Protein AF-A0AAV2RMF5-F1 (afdb_monomer_lite)

Foldseek 3Di:
DPPDFVLNLLLVLLVVLLLQQALAEEEEELLLQQLVQQVQHPVSNVVSHHPYYYYLALVDEEDAPGQEYEYEEAAACDDPNVVSLLSRLLRYQYLEYEYEYLQDLQLNCCRPPLRPDDDSVVSQVVVQVSSCVSNVDVNGYYGYHHGNSQWRCQAGVDIDGQSCLPDADDDQVCQVVQQVQLVVNCVPDPDDGRPGLVCCLVDPLSRDPCLSVLLSVVVSVVSVQVSVLEDEDEDEDGSRQSSSCVNVVVVCPVVVSNVRRPHYDYDYRYHCVVPPLQLLAPVPQFQQSLLQVQADAQPSGDRKGFFFCCLQAVDDPVCVVVDHTDILRPSNPNPLSNVLSNCRGPHGPVVSQLSLLLVLQVLLCVVCVPDDRDDSPPDRDLVSLSVSLSVNHVPPVSCVVCVNSSRNSRSSNVSVVSPVCPLVNVVSNLVSVVVVVCVVDVDDPPSVVVNVVSVVVCVVVVNDDD

Organism: Meganyctiphanes norvegica (NCBI:txid48144)

Secondary structure (DSSP, 8-state):
-----HHHHHHHHHHHHHTT-TT-EEEE-HHHHHHHHHTTHHHHHHHTT-SEEEES-TT----TT--EEEEEESS-S-THHHHHHHHHHHTS--SEEEEEE-S-HHHHHHHHHSS----HHHHHHHHHHHHHHHTT-TTSEEEEEE--TT-EEEETTEEE-GGGTT-----HHHHHHHHHHHHHHTTT--PPPP-SGGGTTTS-STT-HHHHHHHHHHHHHHHHHHTTTEEEEEEE-SHHHHHHHTHHHHGGGGTTHHHH--EEEEEEE--GGG-SHHHH-S--SSHHHHHHHHSPBPTT-SS-B-B--TTTS---GGGGGG---B----TTT-HHHHHHHHHHHHS-HHHHHHHHHHHHHHHHHHH-TTS-PPPTTS---HHHHHHHHGGGTT-HHHHHTTHHHHHHHHHHHHHHHTTTTHHHHHHHHHHHHHHHHHTT-S--HHHHHHHHHHHHHHHHTT----

Radius of gyration: 25.82 Å; chains: 1; bounding box: 62×63×67 Å

pLDDT: mean 82.01, std 14.51, range [31.61, 98.81]

Sequence (466 aa):
MQNVRIEHVSEAWWKEACKKVKNSIVFVDNSTAECIHWNGGLSRLLDAGAKNVKEFSTFESGQSGDMKAVFMLSSALRGTVQDTLQLIIQASSFQYVSVITSAHTHVHGYARFGGREVDEPQMMQALEQDILTWMGNMNYTVEVLYFPLVMVPHSEGLFLMPSFSDIYPLLDTDVSKIAKSQQALSKGERIKLVENLGRIRDANHKTHSSWAIAIEVIATAKHVFLARDAYEKLYTESDVSVVVGGPMSVLSSEARYRKTANNKISLVIVDRTLDLIQPSSQAGDTHMQRILSLLPRLPGHTIDSAVNMRPLCDVHPSCEWTLLPGSLSHMSCDKRALKVLSALTNSSKKEALALLNSYIVEAANRKNPDERKIDEDSAVSYKTILDTIKQFGTDQEAFLDNAALLQQGETNIDGKLYLPLSVLHCLIEIISLGMLMSLGFASDTNFTLGIISLLDHRHNKGLVIE

Structure (mmCIF, N/CA/C/O backbone):
data_AF-A0AAV2RMF5-F1
#
_entry.id   AF-A0AAV2RMF5-F1
#
loop_
_atom_site.group_PDB
_atom_site.id
_atom_site.type_symbol
_atom_site.label_atom_id
_atom_site.label_alt_id
_atom_site.label_comp_id
_atom_site.label_asym_id
_atom_site.label_entity_id
_atom_site.label_seq_id
_atom_site.pdbx_PDB_ins_code
_atom_site.Cartn_x
_atom_site.Cartn_y
_atom_site.Cartn_z
_atom_site.occupancy
_atom_site.B_iso_or_equiv
_atom_site.auth_seq_id
_atom_site.auth_comp_id
_atom_site.auth_asym_id
_atom_site.auth_atom_id
_atom_site.pdbx_PDB_model_num
ATOM 1 N N . MET A 1 1 ? -21.121 19.945 -8.577 1.00 46.28 1 MET A N 1
ATOM 2 C CA . MET A 1 1 ? -19.770 19.352 -8.682 1.00 46.28 1 MET A CA 1
ATOM 3 C C . MET A 1 1 ? -19.732 18.119 -7.807 1.00 46.28 1 MET A C 1
ATOM 5 O O . MET A 1 1 ? -19.924 18.257 -6.606 1.00 46.28 1 MET A O 1
ATOM 9 N N . GLN A 1 2 ? -19.536 16.927 -8.367 1.00 47.41 2 GLN A N 1
ATOM 10 C CA . GLN A 1 2 ? -19.160 15.795 -7.523 1.00 47.41 2 GLN A CA 1
ATOM 11 C C . GLN A 1 2 ? -17.683 15.966 -7.179 1.00 47.41 2 GLN A C 1
ATOM 13 O O . GLN A 1 2 ? -16.820 15.894 -8.047 1.00 47.41 2 GLN A O 1
ATOM 18 N N . ASN A 1 3 ? -17.408 16.286 -5.919 1.00 65.00 3 ASN A N 1
ATOM 19 C CA . ASN A 1 3 ? -16.053 16.372 -5.400 1.00 65.00 3 ASN A CA 1
ATOM 20 C C . ASN A 1 3 ? -15.511 14.936 -5.318 1.00 65.00 3 ASN A C 1
ATOM 22 O O . ASN A 1 3 ? -15.773 14.230 -4.343 1.00 65.00 3 ASN A O 1
ATOM 26 N N . VAL A 1 4 ? -14.869 14.449 -6.387 1.00 74.81 4 VAL A N 1
ATOM 27 C CA . VAL A 1 4 ? -14.338 13.080 -6.421 1.00 74.81 4 VAL A CA 1
ATOM 28 C C . VAL A 1 4 ? -13.232 12.970 -5.373 1.00 74.81 4 VAL A C 1
ATOM 30 O O . VAL A 1 4 ? -12.170 13.599 -5.469 1.00 74.81 4 VAL A O 1
ATOM 33 N N . ARG A 1 5 ? -13.523 12.206 -4.319 1.00 83.31 5 ARG A N 1
ATOM 34 C CA . ARG A 1 5 ? -12.593 11.895 -3.235 1.00 83.31 5 ARG A CA 1
ATOM 35 C C . ARG A 1 5 ? -11.567 10.875 -3.717 1.00 83.31 5 ARG A C 1
ATOM 37 O O . ARG A 1 5 ? -11.888 10.011 -4.526 1.00 83.31 5 ARG A O 1
ATOM 44 N N . ILE A 1 6 ? -10.349 10.972 -3.194 1.00 83.62 6 ILE A N 1
ATOM 45 C CA . ILE A 1 6 ? -9.237 10.068 -3.533 1.00 83.62 6 ILE A CA 1
ATOM 46 C C . ILE A 1 6 ? -9.589 8.619 -3.183 1.00 83.62 6 ILE A C 1
ATOM 48 O O . ILE A 1 6 ? -9.276 7.709 -3.942 1.00 83.62 6 ILE A O 1
ATOM 52 N N . GLU A 1 7 ? -10.343 8.429 -2.101 1.00 87.06 7 GLU A N 1
ATOM 53 C CA . GLU A 1 7 ? -10.948 7.151 -1.723 1.00 87.06 7 GLU A CA 1
ATOM 54 C C . GLU A 1 7 ? -11.721 6.499 -2.877 1.00 87.06 7 GLU A C 1
ATOM 56 O O . GLU A 1 7 ? -11.524 5.322 -3.147 1.00 87.06 7 GLU A O 1
ATOM 61 N N . HIS A 1 8 ? -12.524 7.259 -3.632 1.00 89.06 8 HIS A N 1
ATOM 62 C CA . HIS A 1 8 ? -13.269 6.713 -4.770 1.00 89.06 8 HIS A CA 1
ATOM 63 C C . HIS A 1 8 ? -12.355 6.294 -5.928 1.00 89.06 8 HIS A C 1
ATOM 65 O O . HIS A 1 8 ? -12.677 5.347 -6.641 1.00 89.06 8 HIS A O 1
ATOM 71 N N . VAL A 1 9 ? -11.233 6.997 -6.121 1.00 90.06 9 VAL A N 1
ATOM 72 C CA . VAL A 1 9 ? -10.241 6.658 -7.152 1.00 90.06 9 VAL A CA 1
ATOM 73 C C . VAL A 1 9 ? -9.534 5.359 -6.780 1.00 90.06 9 VAL A C 1
ATOM 75 O O . VAL A 1 9 ? -9.487 4.443 -7.595 1.00 90.06 9 VAL A O 1
ATOM 78 N N . SER A 1 10 ? -9.046 5.255 -5.539 1.00 91.88 10 SER A N 1
ATOM 79 C CA . SER A 1 10 ? -8.444 4.023 -5.011 1.00 91.88 10 SER A CA 1
ATOM 80 C C . SER A 1 10 ? -9.426 2.850 -5.101 1.00 91.88 10 SER A C 1
ATOM 82 O O . SER A 1 10 ? -9.106 1.799 -5.651 1.00 91.88 10 SER A O 1
ATOM 84 N N . GLU A 1 11 ? -10.663 3.055 -4.645 1.00 92.19 11 GLU A N 1
ATOM 85 C CA . GLU A 1 11 ? -11.705 2.029 -4.638 1.00 92.19 11 GLU A CA 1
ATOM 86 C C . GLU A 1 11 ? -12.054 1.526 -6.043 1.00 92.19 11 GLU A C 1
ATOM 88 O O . GLU A 1 11 ? -12.281 0.332 -6.233 1.00 92.19 11 GLU A O 1
ATOM 93 N N . ALA A 1 12 ? -12.077 2.407 -7.048 1.00 93.62 12 ALA A N 1
ATOM 94 C CA . ALA A 1 12 ? -12.300 2.000 -8.432 1.00 93.62 12 ALA A CA 1
ATOM 95 C C . ALA A 1 12 ? -11.205 1.036 -8.919 1.00 93.62 12 ALA A C 1
ATOM 97 O O . ALA A 1 12 ? -11.523 -0.007 -9.490 1.00 93.62 12 ALA A O 1
ATOM 98 N N . TRP A 1 13 ? -9.934 1.330 -8.633 1.00 95.19 13 TRP A N 1
ATOM 99 C CA . TRP A 1 13 ? -8.818 0.465 -9.024 1.00 95.19 13 TRP A CA 1
ATOM 100 C C . TRP A 1 13 ? -8.812 -0.869 -8.284 1.00 95.19 13 TRP A C 1
ATOM 102 O O . TRP A 1 13 ? -8.639 -1.914 -8.913 1.00 95.19 13 TRP A O 1
ATOM 112 N N . TRP A 1 14 ? -9.083 -0.862 -6.978 1.00 96.00 14 TRP A N 1
ATOM 113 C CA . TRP A 1 14 ? -9.221 -2.100 -6.210 1.00 96.00 14 TRP A CA 1
ATOM 114 C C . TRP A 1 14 ? -10.373 -2.969 -6.716 1.00 96.00 14 TRP A C 1
ATOM 116 O O . TRP A 1 14 ? -10.220 -4.188 -6.802 1.00 96.00 14 TRP A O 1
ATOM 126 N N . LYS A 1 15 ? -11.499 -2.372 -7.127 1.00 96.00 15 LYS A N 1
ATOM 127 C CA . LYS A 1 15 ? -12.600 -3.110 -7.762 1.00 96.00 15 LYS A CA 1
ATOM 128 C C . LYS A 1 15 ? -12.179 -3.764 -9.073 1.00 96.00 15 LYS A C 1
ATOM 130 O O . LYS A 1 15 ? -12.515 -4.927 -9.285 1.00 96.00 15 LYS A O 1
ATOM 135 N N . GLU A 1 16 ? -11.445 -3.065 -9.938 1.00 97.38 16 GLU A N 1
ATOM 136 C CA . GLU A 1 16 ? -10.927 -3.660 -11.179 1.00 97.38 16 GLU A CA 1
ATOM 137 C C . GLU A 1 16 ? -9.933 -4.797 -10.901 1.00 97.38 16 GLU A C 1
ATOM 139 O O . GLU A 1 16 ? -10.039 -5.863 -11.511 1.00 97.38 16 GLU A O 1
ATOM 144 N N . ALA A 1 17 ? -9.037 -4.627 -9.924 1.00 97.69 17 ALA A N 1
ATOM 145 C CA . ALA A 1 17 ? -8.117 -5.677 -9.489 1.00 97.69 17 ALA A CA 1
ATOM 146 C C . ALA A 1 17 ? -8.865 -6.919 -8.973 1.00 97.69 17 ALA A C 1
ATOM 148 O O . ALA A 1 17 ? -8.572 -8.046 -9.381 1.00 97.69 17 ALA A O 1
ATOM 149 N N . CYS A 1 18 ? -9.899 -6.725 -8.149 1.00 97.75 18 CYS A N 1
ATOM 150 C CA . CYS A 1 18 ? -10.709 -7.808 -7.589 1.00 97.75 18 CYS A CA 1
ATOM 151 C C . CYS A 1 18 ? -11.471 -8.607 -8.659 1.00 97.75 18 CYS A C 1
ATOM 153 O O . CYS A 1 18 ? -11.677 -9.808 -8.501 1.00 97.75 18 CYS A O 1
ATOM 155 N N . LYS A 1 19 ? -11.826 -8.015 -9.808 1.00 97.75 19 LYS A N 1
ATOM 156 C CA . LYS A 1 19 ? -12.437 -8.784 -10.915 1.00 97.75 19 LYS A CA 1
ATOM 157 C C . LYS A 1 19 ? -11.521 -9.893 -11.438 1.00 97.75 19 LYS A C 1
ATOM 159 O O . LYS A 1 19 ? -12.007 -10.865 -12.021 1.00 97.75 19 LYS A O 1
ATOM 164 N N . LYS A 1 20 ? -10.205 -9.770 -11.244 1.00 98.12 20 LYS A N 1
ATOM 165 C CA . LYS A 1 20 ? -9.216 -10.730 -11.740 1.00 98.12 20 LYS A CA 1
ATOM 166 C C . LYS A 1 20 ? -8.951 -11.886 -10.775 1.00 98.12 20 LYS A C 1
ATOM 168 O O . LYS A 1 20 ? -8.486 -12.919 -11.248 1.00 98.12 20 LYS A O 1
ATOM 173 N N . VAL A 1 21 ? -9.316 -11.805 -9.491 1.00 97.81 21 VAL A N 1
ATOM 174 C CA . VAL A 1 21 ? -8.896 -12.801 -8.472 1.00 97.81 21 VAL A CA 1
ATOM 175 C C . VAL A 1 21 ? -9.801 -14.024 -8.322 1.00 97.81 21 VAL A C 1
ATOM 177 O O . VAL A 1 21 ? -9.457 -14.982 -7.633 1.00 97.81 21 VAL A O 1
ATOM 180 N N . LYS A 1 22 ? -10.964 -14.043 -8.981 1.00 97.88 22 LYS A 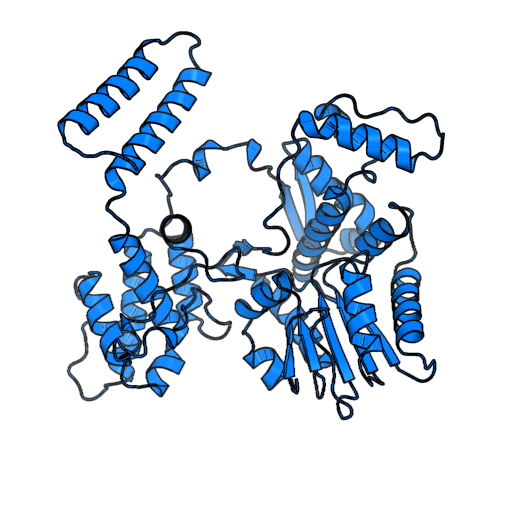N 1
ATOM 181 C CA . LYS A 1 22 ? -11.887 -15.178 -8.873 1.00 97.88 22 LYS A CA 1
ATOM 182 C C . LYS A 1 22 ? -11.202 -16.496 -9.260 1.00 97.88 22 LYS A C 1
ATOM 184 O O . LYS A 1 22 ? -10.664 -16.610 -10.369 1.00 97.88 22 LYS A O 1
ATOM 189 N N . ASN A 1 23 ? -11.305 -17.487 -8.372 1.00 97.25 23 ASN A N 1
ATOM 190 C CA . ASN A 1 23 ? -10.751 -18.838 -8.469 1.00 97.25 23 ASN A CA 1
ATOM 191 C C . ASN A 1 23 ? -9.219 -18.909 -8.616 1.00 97.25 23 ASN A C 1
ATOM 193 O O . ASN A 1 23 ? -8.721 -19.899 -9.155 1.00 97.25 23 ASN A O 1
ATOM 197 N N . SER A 1 24 ? -8.473 -17.902 -8.152 1.00 98.06 24 SER A N 1
ATOM 198 C CA . SER A 1 24 ? -7.006 -17.885 -8.226 1.00 98.06 24 SER A CA 1
ATOM 199 C C . SER A 1 24 ? -6.320 -18.000 -6.872 1.00 98.06 24 SER A C 1
ATOM 201 O O . SER A 1 24 ? -6.883 -17.612 -5.849 1.00 98.06 24 SER A O 1
ATOM 203 N N . ILE A 1 25 ? -5.066 -18.445 -6.890 1.00 98.38 25 ILE A N 1
ATOM 204 C CA . ILE A 1 25 ? -4.103 -18.138 -5.829 1.00 98.38 25 ILE A CA 1
ATOM 205 C C . ILE A 1 25 ? -3.543 -16.742 -6.098 1.00 98.38 25 ILE A C 1
ATOM 207 O O . ILE A 1 25 ? -3.162 -16.445 -7.231 1.00 98.38 25 ILE A O 1
ATOM 211 N N . VAL A 1 26 ? -3.536 -15.879 -5.088 1.00 98.69 26 VAL A N 1
ATOM 212 C CA . VAL A 1 26 ? -3.035 -14.507 -5.210 1.00 98.69 26 VAL A CA 1
ATOM 213 C C . VAL A 1 26 ? -1.686 -14.402 -4.510 1.00 98.69 26 VAL A C 1
ATOM 215 O O . VAL A 1 26 ? -1.577 -14.792 -3.355 1.00 98.69 26 VAL A O 1
ATOM 218 N N . PHE A 1 27 ? -0.674 -13.871 -5.186 1.00 98.75 27 PHE A N 1
ATOM 219 C CA . PHE A 1 27 ? 0.632 -13.560 -4.607 1.00 98.75 27 PHE A CA 1
ATOM 220 C C . PHE A 1 27 ? 0.770 -12.047 -4.486 1.00 98.75 27 PHE A C 1
ATOM 222 O O . PHE A 1 27 ? 0.495 -11.336 -5.455 1.00 98.75 27 PHE A O 1
ATOM 229 N N . VAL A 1 28 ? 1.177 -11.556 -3.319 1.00 98.38 28 VAL A N 1
ATOM 230 C CA . VAL A 1 28 ? 1.218 -10.118 -3.017 1.00 98.38 28 VAL A CA 1
ATOM 231 C C . VAL A 1 28 ? 2.572 -9.756 -2.419 1.00 98.38 28 VAL A C 1
ATOM 233 O O . VAL A 1 28 ? 3.060 -10.458 -1.533 1.00 98.38 28 VAL A O 1
ATOM 236 N N . ASP A 1 29 ? 3.192 -8.683 -2.908 1.00 97.00 29 ASP A N 1
ATOM 237 C CA . ASP A 1 29 ? 4.406 -8.138 -2.292 1.00 97.00 29 ASP A CA 1
ATOM 238 C C . ASP A 1 29 ? 4.098 -7.248 -1.079 1.00 97.00 29 ASP A C 1
ATOM 240 O O . ASP A 1 29 ? 2.962 -6.830 -0.863 1.00 97.00 29 ASP A O 1
ATOM 244 N N . ASN A 1 30 ? 5.113 -6.956 -0.262 1.00 95.06 30 ASN A N 1
ATOM 245 C CA . ASN A 1 30 ? 4.921 -6.275 1.024 1.00 95.06 30 ASN A CA 1
ATOM 246 C C . ASN A 1 30 ? 4.234 -4.910 0.890 1.00 95.06 30 ASN A C 1
ATOM 248 O O . ASN A 1 30 ? 3.315 -4.604 1.646 1.00 95.06 30 ASN A O 1
ATOM 252 N N . SER A 1 31 ? 4.631 -4.093 -0.087 1.00 94.69 31 SER A N 1
ATOM 253 C CA . SER A 1 31 ? 4.040 -2.764 -0.248 1.00 94.69 31 SER A CA 1
ATOM 254 C C . SER A 1 31 ? 2.591 -2.830 -0.736 1.00 94.69 31 SER A C 1
ATOM 256 O O . SER A 1 31 ? 1.757 -2.056 -0.265 1.00 94.69 31 SER A O 1
ATOM 258 N N . THR A 1 32 ? 2.253 -3.767 -1.632 1.00 96.44 32 THR A N 1
ATOM 259 C CA . THR A 1 32 ? 0.853 -3.986 -2.030 1.00 96.44 32 THR A CA 1
ATOM 260 C C . THR A 1 32 ? 0.038 -4.595 -0.886 1.00 96.44 32 THR A C 1
ATOM 262 O O . THR A 1 32 ? -1.137 -4.257 -0.735 1.00 96.44 32 THR A O 1
ATOM 265 N N . ALA A 1 33 ? 0.650 -5.438 -0.046 1.00 96.19 33 ALA A N 1
ATOM 266 C CA . ALA A 1 33 ? 0.030 -6.009 1.148 1.00 96.19 33 ALA A CA 1
ATOM 267 C C . ALA A 1 33 ? -0.332 -4.921 2.177 1.00 96.19 33 ALA A C 1
ATOM 269 O O . ALA A 1 33 ? -1.443 -4.907 2.707 1.00 96.19 33 ALA A O 1
ATOM 270 N N . GLU A 1 34 ? 0.555 -3.949 2.397 1.00 95.94 34 GLU A N 1
ATOM 271 C CA . GLU A 1 34 ? 0.238 -2.769 3.203 1.00 95.94 34 GLU A CA 1
ATOM 272 C C . GLU A 1 34 ? -0.875 -1.931 2.548 1.00 95.94 34 GLU A C 1
ATOM 274 O O . GLU A 1 34 ? -1.829 -1.527 3.212 1.00 95.94 34 GLU A O 1
ATOM 279 N N . CYS A 1 35 ? -0.830 -1.708 1.230 1.00 95.56 35 CYS A N 1
ATOM 280 C CA . CYS A 1 35 ? -1.886 -0.953 0.550 1.00 95.56 35 CYS A CA 1
ATOM 281 C C . CYS A 1 35 ? -3.258 -1.630 0.668 1.00 95.56 35 CYS A C 1
ATOM 283 O O . CYS A 1 35 ? -4.250 -0.943 0.923 1.00 95.56 35 CYS A O 1
ATOM 285 N N . ILE A 1 36 ? -3.345 -2.956 0.520 1.00 94.81 36 ILE A N 1
ATOM 286 C CA . ILE A 1 36 ? -4.621 -3.659 0.670 1.00 94.81 36 ILE A CA 1
ATOM 287 C C . ILE A 1 36 ? -5.101 -3.668 2.121 1.00 94.81 36 ILE A C 1
ATOM 289 O O . ILE A 1 36 ? -6.295 -3.495 2.335 1.00 94.81 36 ILE A O 1
ATOM 293 N N . HIS A 1 37 ? -4.211 -3.766 3.116 1.00 93.88 37 HIS A N 1
ATOM 294 C CA . HIS A 1 37 ? -4.563 -3.646 4.542 1.00 93.88 37 HIS A CA 1
ATOM 295 C C . HIS A 1 37 ? -5.371 -2.372 4.843 1.00 93.88 37 HIS A C 1
ATOM 297 O O . HIS A 1 37 ? -6.391 -2.413 5.535 1.00 93.88 37 HIS A O 1
ATOM 303 N N . TRP A 1 38 ? -4.986 -1.246 4.242 1.00 93.12 38 TRP A N 1
ATOM 304 C CA . TRP A 1 38 ? -5.723 0.016 4.360 1.00 93.12 38 TRP A CA 1
ATOM 305 C C . TRP A 1 38 ? -6.968 0.109 3.470 1.00 93.12 38 TRP A C 1
ATOM 307 O O . TRP A 1 38 ? -7.902 0.852 3.770 1.00 93.12 38 TRP A O 1
ATOM 317 N N . ASN A 1 39 ? -7.000 -0.651 2.381 1.00 92.62 39 ASN A N 1
ATOM 318 C CA . ASN A 1 39 ? -8.086 -0.680 1.412 1.00 92.62 39 ASN A CA 1
ATOM 319 C C . ASN A 1 39 ? -8.854 -2.014 1.520 1.00 92.62 39 ASN A C 1
ATOM 321 O O . ASN A 1 39 ? -8.939 -2.760 0.552 1.00 92.62 39 ASN A O 1
ATOM 325 N N . GLY A 1 40 ? -9.399 -2.335 2.697 1.00 90.31 40 GLY A N 1
ATOM 326 C CA . GLY A 1 40 ? -10.336 -3.458 2.897 1.00 90.31 40 GLY A CA 1
ATOM 327 C C . GLY A 1 40 ? -9.732 -4.800 3.319 1.00 90.31 40 GLY A C 1
ATOM 328 O O . GLY A 1 40 ? -10.481 -5.724 3.617 1.00 90.31 40 GLY A O 1
ATOM 329 N N . GLY A 1 41 ? -8.409 -4.902 3.401 1.00 92.12 41 GLY A N 1
ATOM 330 C CA . GLY A 1 41 ? -7.696 -6.041 3.971 1.00 92.12 41 GLY A CA 1
ATOM 331 C C . GLY A 1 41 ? -7.821 -7.345 3.182 1.00 92.12 41 GLY A C 1
ATOM 332 O O . GLY A 1 41 ? -8.249 -7.382 2.029 1.00 92.12 41 GLY A O 1
ATOM 333 N N . LEU A 1 42 ? -7.426 -8.445 3.825 1.00 92.75 42 LEU A N 1
ATOM 334 C CA . LEU A 1 42 ? -7.428 -9.783 3.226 1.00 92.75 42 LEU A CA 1
ATOM 335 C C . LEU A 1 42 ? -8.827 -10.229 2.767 1.00 92.75 42 LEU A C 1
ATOM 337 O O . LEU A 1 42 ? -8.955 -10.846 1.707 1.00 92.75 42 LEU A O 1
ATOM 341 N N . SER A 1 43 ? -9.870 -9.899 3.538 1.00 92.19 43 SER A N 1
ATOM 342 C CA . SER A 1 43 ? -11.257 -10.268 3.226 1.00 92.19 43 SER A CA 1
ATOM 343 C C . SER A 1 43 ? -11.679 -9.776 1.847 1.00 92.19 43 SER A C 1
ATOM 345 O O . SER A 1 43 ? -12.293 -10.536 1.110 1.00 92.19 43 SER A O 1
ATOM 347 N N . ARG A 1 44 ? -11.237 -8.585 1.422 1.00 94.44 44 ARG A N 1
ATOM 348 C CA . ARG A 1 44 ? -11.506 -8.058 0.075 1.00 94.44 44 ARG A CA 1
ATOM 349 C C . ARG A 1 44 ? -11.125 -9.034 -1.045 1.00 94.44 44 ARG A C 1
ATOM 351 O O . ARG A 1 44 ? -11.866 -9.150 -2.020 1.00 94.44 44 ARG A O 1
ATOM 358 N N . LEU A 1 45 ? -9.993 -9.735 -0.932 1.00 97.38 45 LEU A N 1
ATOM 359 C CA . LEU A 1 45 ? -9.567 -10.713 -1.944 1.00 97.38 45 LEU A CA 1
ATOM 360 C C . LEU A 1 45 ? -10.357 -12.018 -1.841 1.00 97.38 45 LEU A C 1
ATOM 362 O O . LEU A 1 45 ? -10.730 -12.590 -2.867 1.00 97.38 45 LEU A O 1
ATOM 366 N N . LEU A 1 46 ? -10.614 -12.479 -0.616 1.00 97.12 46 LEU A N 1
ATOM 367 C CA . LEU A 1 46 ? -11.371 -13.706 -0.361 1.00 97.12 46 LEU A CA 1
ATOM 368 C C . LEU A 1 46 ? -12.821 -13.572 -0.843 1.00 97.12 46 LEU A C 1
ATOM 370 O O . LEU A 1 46 ? -13.305 -14.432 -1.576 1.00 97.12 46 LEU A O 1
ATOM 374 N N . ASP A 1 47 ? -13.469 -12.448 -0.542 1.00 96.31 47 ASP A N 1
ATOM 375 C CA . ASP A 1 47 ? -14.831 -12.118 -0.974 1.00 96.31 47 ASP A CA 1
ATOM 376 C C . ASP A 1 47 ? -14.929 -11.984 -2.501 1.00 96.31 47 ASP A C 1
ATOM 378 O O . ASP A 1 47 ? -15.938 -12.339 -3.112 1.00 96.31 47 ASP A O 1
ATOM 382 N N . ALA A 1 48 ? -13.851 -11.533 -3.151 1.00 97.75 48 ALA A N 1
ATOM 383 C CA . ALA A 1 48 ? -13.736 -11.502 -4.608 1.00 97.75 48 ALA A CA 1
ATOM 384 C C . ALA A 1 48 ? -13.466 -12.890 -5.238 1.00 97.75 48 ALA A C 1
ATOM 386 O O . ALA A 1 48 ? -13.443 -13.035 -6.466 1.00 97.75 48 ALA A O 1
ATOM 387 N N . GLY A 1 49 ? -13.310 -13.931 -4.415 1.00 98.00 49 GLY A N 1
ATOM 388 C CA . GLY A 1 49 ? -13.190 -15.325 -4.827 1.00 98.00 49 GLY A CA 1
ATOM 389 C C . GLY A 1 49 ? -11.757 -15.835 -4.957 1.00 98.00 49 GLY A C 1
ATOM 390 O O . GLY A 1 49 ? -11.548 -16.824 -5.667 1.00 98.00 49 GLY A O 1
ATOM 391 N N . ALA A 1 50 ? -10.773 -15.187 -4.325 1.00 98.31 50 ALA A N 1
ATOM 392 C CA . ALA A 1 50 ? -9.437 -15.759 -4.186 1.00 98.31 50 ALA A CA 1
ATOM 393 C C . ALA A 1 50 ? -9.503 -17.063 -3.373 1.00 98.31 50 ALA A C 1
ATOM 395 O O . ALA A 1 50 ? -10.138 -17.122 -2.323 1.00 98.31 50 ALA A O 1
ATOM 396 N N . LYS A 1 51 ? -8.832 -18.117 -3.848 1.00 97.19 51 LYS A N 1
ATOM 397 C CA . LYS A 1 51 ? -8.744 -19.400 -3.130 1.00 97.19 51 LYS A CA 1
ATOM 398 C C . LYS A 1 51 ? -7.766 -19.337 -1.963 1.00 97.19 51 LYS A C 1
ATOM 400 O O . LYS A 1 51 ? -7.949 -20.023 -0.965 1.00 97.19 51 LYS A O 1
ATOM 405 N N . ASN A 1 52 ? -6.694 -18.571 -2.140 1.00 96.94 52 ASN A N 1
ATOM 406 C CA . ASN A 1 52 ? -5.646 -18.362 -1.156 1.00 96.94 52 ASN A CA 1
ATOM 407 C C . ASN A 1 52 ? -4.895 -17.067 -1.489 1.00 96.94 52 ASN A C 1
ATOM 409 O O . ASN A 1 52 ? -4.864 -16.657 -2.655 1.00 96.94 52 ASN A O 1
ATOM 413 N N . VAL A 1 53 ? -4.269 -16.464 -0.485 1.00 97.94 53 VAL A N 1
ATOM 414 C CA . VAL A 1 53 ? -3.397 -15.298 -0.629 1.00 97.94 53 VAL A CA 1
ATOM 415 C C . VAL A 1 53 ? -2.063 -15.629 0.024 1.00 97.94 53 VAL A C 1
ATOM 417 O O . VAL A 1 53 ? -2.022 -16.077 1.166 1.00 97.94 53 VAL A O 1
ATOM 420 N N . LYS A 1 54 ? -0.981 -15.450 -0.726 1.00 98.00 54 LYS A N 1
ATOM 421 C CA . LYS A 1 54 ? 0.379 -15.832 -0.361 1.00 98.00 54 LYS A CA 1
ATOM 422 C C . LYS A 1 54 ? 1.315 -14.643 -0.488 1.00 98.00 54 LYS A C 1
ATOM 424 O O . LYS A 1 54 ? 1.088 -13.740 -1.296 1.00 98.00 54 LYS A O 1
ATOM 429 N N . GLU A 1 55 ? 2.391 -14.678 0.281 1.00 97.19 55 GLU A N 1
ATOM 430 C CA . GLU A 1 55 ? 3.502 -13.754 0.098 1.00 97.19 55 GLU A CA 1
ATOM 431 C C . GLU A 1 55 ? 4.133 -13.967 -1.285 1.00 97.19 55 GLU A C 1
ATOM 433 O O . GLU A 1 55 ? 4.287 -15.095 -1.764 1.00 97.19 55 GLU A O 1
ATOM 438 N N . PHE A 1 56 ? 4.514 -12.878 -1.943 1.00 98.25 56 PHE A N 1
ATOM 439 C CA . PHE A 1 56 ? 5.340 -12.937 -3.137 1.00 98.25 56 PHE A CA 1
ATOM 440 C C . PHE A 1 56 ? 6.788 -13.287 -2.762 1.00 98.25 56 PHE A C 1
ATOM 442 O O . PHE A 1 56 ? 7.629 -12.417 -2.542 1.00 98.25 56 PHE A O 1
ATOM 449 N N . SER A 1 57 ? 7.066 -14.588 -2.675 1.00 97.12 57 SER A N 1
ATOM 450 C CA . SER A 1 57 ? 8.328 -15.139 -2.181 1.00 97.12 57 SER A CA 1
ATOM 451 C C . SER A 1 57 ? 8.759 -16.366 -2.982 1.00 97.12 57 SER A C 1
ATOM 453 O O . SER A 1 57 ? 7.930 -17.133 -3.466 1.00 97.12 57 SER A O 1
ATOM 455 N N . THR A 1 58 ? 10.069 -16.593 -3.096 1.00 95.81 58 THR A N 1
ATOM 456 C CA . THR A 1 58 ? 10.639 -17.761 -3.794 1.00 95.81 58 THR A CA 1
ATOM 457 C C . THR A 1 58 ? 10.369 -19.088 -3.085 1.00 95.81 58 THR A C 1
ATOM 459 O O . THR A 1 58 ? 10.575 -20.146 -3.675 1.00 95.81 58 THR A O 1
ATOM 462 N N . PHE A 1 59 ? 9.910 -19.043 -1.832 1.00 95.81 59 PHE A N 1
ATOM 463 C CA . PHE A 1 59 ? 9.506 -20.218 -1.058 1.00 95.81 59 PHE A CA 1
ATOM 464 C C . PHE A 1 59 ? 8.037 -20.605 -1.271 1.00 95.81 59 PHE A C 1
ATOM 466 O O . PHE A 1 59 ? 7.595 -21.630 -0.757 1.00 95.81 59 PHE A O 1
ATOM 473 N N . GLU A 1 60 ? 7.288 -19.807 -2.031 1.00 97.12 60 GLU A N 1
ATOM 474 C CA . GLU A 1 60 ? 5.876 -20.032 -2.306 1.00 97.12 60 GLU A CA 1
ATOM 475 C C . GLU A 1 60 ? 5.646 -20.556 -3.731 1.00 97.12 60 GLU A C 1
ATOM 477 O O . GLU A 1 60 ? 6.384 -20.263 -4.669 1.00 97.12 60 GLU A O 1
ATOM 482 N N . SER A 1 61 ? 4.590 -21.348 -3.904 1.00 96.00 61 SER A N 1
ATOM 483 C CA . SER A 1 61 ? 4.167 -21.890 -5.202 1.00 96.00 61 SER A CA 1
ATOM 484 C C . SER A 1 61 ? 2.684 -22.268 -5.198 1.00 96.00 61 SER A C 1
ATOM 486 O O . SER A 1 61 ? 2.035 -22.332 -4.146 1.00 96.00 61 SER A O 1
ATOM 488 N N . GLY A 1 62 ? 2.120 -22.475 -6.386 1.00 94.12 62 GLY A N 1
ATOM 489 C CA . GLY A 1 62 ? 0.796 -23.064 -6.570 1.00 94.12 62 GLY A CA 1
ATOM 490 C C . GLY A 1 62 ? 0.829 -24.586 -6.454 1.00 94.12 62 GLY A C 1
ATOM 491 O O . GLY A 1 62 ? 1.841 -25.227 -6.730 1.00 94.12 62 GLY A O 1
ATOM 492 N N . GLN A 1 63 ? -0.297 -25.178 -6.070 1.00 91.56 63 GLN A N 1
ATOM 493 C CA . GLN A 1 63 ? -0.465 -26.629 -6.039 1.00 91.56 63 GLN A CA 1
ATOM 494 C C . GLN A 1 63 ? -0.962 -27.153 -7.394 1.00 91.56 63 GLN A C 1
ATOM 496 O O . GLN A 1 63 ? -1.398 -26.396 -8.258 1.00 91.56 63 GLN A O 1
ATOM 501 N N . SER A 1 64 ? -0.952 -28.474 -7.589 1.00 86.12 64 SER A N 1
ATOM 502 C CA . SER A 1 64 ? -1.374 -29.113 -8.848 1.00 86.12 64 SER A CA 1
ATOM 503 C C . SER A 1 64 ? -2.832 -28.833 -9.254 1.00 86.12 64 SER A C 1
ATOM 505 O O . SER A 1 64 ? -3.166 -28.957 -10.428 1.00 86.12 64 SER A O 1
ATOM 507 N N . GLY A 1 65 ? -3.700 -28.446 -8.312 1.00 89.31 65 GLY A N 1
ATOM 508 C CA . GLY A 1 65 ? -5.088 -28.034 -8.575 1.00 89.31 65 GLY A CA 1
ATOM 509 C C . GLY A 1 65 ? -5.277 -26.531 -8.830 1.00 89.31 65 GLY A C 1
ATOM 510 O O . GLY A 1 65 ? -6.396 -26.080 -9.113 1.00 89.31 65 GLY A O 1
ATOM 511 N N . ASP A 1 66 ? -4.211 -25.741 -8.721 1.00 95.06 66 ASP A N 1
ATOM 512 C CA . ASP A 1 66 ? -4.253 -24.296 -8.893 1.00 95.06 66 ASP A CA 1
ATOM 513 C C . ASP A 1 66 ? -3.974 -23.937 -10.347 1.00 95.06 66 ASP A C 1
ATOM 515 O O . ASP A 1 66 ? -2.842 -23.761 -10.775 1.00 95.06 66 ASP A O 1
ATOM 519 N N . MET A 1 67 ? -5.048 -23.814 -11.125 1.00 96.31 67 MET A N 1
ATOM 520 C CA . MET A 1 67 ? -4.957 -23.526 -12.561 1.00 96.31 67 MET A CA 1
ATOM 521 C C . MET A 1 67 ? -4.754 -22.038 -12.863 1.00 96.31 67 MET A C 1
ATOM 523 O O . MET A 1 67 ? -4.380 -21.683 -13.980 1.00 96.31 67 MET A O 1
ATOM 527 N N . LYS A 1 68 ? -5.028 -21.161 -11.891 1.00 98.38 68 LYS A N 1
ATOM 528 C CA . LYS A 1 68 ? -5.014 -19.707 -12.058 1.00 98.38 68 LYS A CA 1
ATOM 529 C C . LYS A 1 68 ? -4.224 -19.029 -10.943 1.00 98.38 68 LYS A C 1
ATOM 531 O O . LYS A 1 68 ? -4.513 -19.259 -9.768 1.00 98.38 68 LYS A O 1
ATOM 536 N N . ALA A 1 69 ? -3.314 -18.137 -11.319 1.00 98.69 69 ALA A N 1
ATOM 537 C CA . ALA A 1 69 ? -2.595 -17.262 -10.401 1.00 98.69 69 ALA A CA 1
ATOM 538 C C . ALA A 1 69 ? -2.822 -15.787 -10.735 1.00 98.69 69 ALA A C 1
ATOM 540 O O . ALA A 1 69 ? -2.946 -15.411 -11.904 1.00 98.69 69 ALA A O 1
ATOM 541 N N . VAL A 1 70 ? -2.856 -14.956 -9.696 1.00 98.81 70 VAL A N 1
ATOM 542 C CA . VAL A 1 70 ? -2.799 -13.499 -9.815 1.00 98.81 70 VAL A CA 1
ATOM 543 C C . VAL A 1 70 ? -1.627 -12.992 -8.990 1.00 98.81 70 VAL A C 1
ATOM 545 O O . VAL A 1 70 ? -1.532 -13.295 -7.808 1.00 98.81 70 VAL A O 1
ATOM 548 N N . PHE A 1 71 ? -0.750 -12.206 -9.595 1.00 98.81 71 PHE A N 1
ATOM 549 C CA . PHE A 1 71 ? 0.345 -11.534 -8.905 1.00 98.81 71 PHE A CA 1
ATOM 550 C C . PHE A 1 71 ? -0.013 -10.057 -8.769 1.00 98.81 71 PHE A C 1
ATOM 552 O O . PHE A 1 71 ? -0.321 -9.426 -9.774 1.00 98.81 71 PHE A O 1
ATOM 559 N N . MET A 1 72 ? -0.012 -9.514 -7.554 1.00 98.56 72 MET A N 1
ATOM 560 C CA . MET A 1 72 ? -0.239 -8.094 -7.281 1.00 98.56 72 MET A CA 1
ATOM 561 C C . MET A 1 72 ? 1.063 -7.482 -6.769 1.00 98.56 72 MET A C 1
ATOM 563 O O . MET A 1 72 ? 1.493 -7.788 -5.658 1.00 98.56 72 MET A O 1
ATOM 567 N N . LEU A 1 73 ? 1.706 -6.676 -7.612 1.00 97.81 73 LEU A N 1
ATOM 568 C CA . LEU A 1 73 ? 3.078 -6.215 -7.417 1.00 97.81 73 LEU A CA 1
ATOM 569 C C . LEU A 1 73 ? 3.150 -4.687 -7.482 1.00 97.81 73 LEU A C 1
ATOM 571 O O . LEU A 1 73 ? 2.557 -4.060 -8.362 1.00 97.81 73 LEU A O 1
ATOM 575 N N . SER A 1 74 ? 3.914 -4.078 -6.582 1.00 94.44 74 SER A N 1
ATOM 576 C CA . SER A 1 74 ? 4.073 -2.629 -6.470 1.00 94.44 74 SER A CA 1
ATOM 577 C C . SER A 1 74 ? 5.261 -2.081 -7.260 1.00 94.44 74 SER A C 1
ATOM 579 O O . SER A 1 74 ? 5.600 -0.917 -7.107 1.00 94.44 74 SER A O 1
ATOM 581 N N . SER A 1 75 ? 5.970 -2.913 -8.025 1.00 91.56 75 SER A N 1
ATOM 582 C CA . SER A 1 75 ? 7.229 -2.534 -8.671 1.00 91.56 75 SER A CA 1
ATOM 583 C C . SER A 1 75 ? 7.378 -3.152 -10.059 1.00 91.56 75 SER A C 1
ATOM 585 O O . SER A 1 75 ? 6.632 -4.047 -10.463 1.00 91.56 75 SER A O 1
ATOM 587 N N . ALA A 1 76 ? 8.343 -2.647 -10.831 1.00 92.62 76 ALA A N 1
ATOM 588 C CA . ALA A 1 76 ? 8.569 -3.128 -12.185 1.00 92.62 76 ALA A CA 1
ATOM 589 C C . ALA A 1 76 ? 9.015 -4.601 -12.199 1.00 92.62 76 ALA A C 1
ATOM 591 O O . ALA A 1 76 ? 9.852 -5.011 -11.399 1.00 92.62 76 ALA A O 1
ATOM 592 N N . LEU A 1 77 ? 8.526 -5.373 -13.178 1.00 94.94 77 LEU A N 1
ATOM 593 C CA . LEU A 1 77 ? 8.857 -6.790 -13.386 1.00 94.94 77 LEU A CA 1
ATOM 594 C C . LEU A 1 77 ? 10.290 -6.951 -13.924 1.00 94.94 77 LEU A C 1
ATOM 596 O O . LEU A 1 77 ? 10.505 -7.287 -15.088 1.00 94.94 77 LEU A O 1
ATOM 600 N N . ARG A 1 78 ? 11.286 -6.625 -13.098 1.00 92.56 78 ARG A N 1
ATOM 601 C CA . ARG A 1 78 ? 12.708 -6.636 -13.451 1.00 92.56 78 ARG A CA 1
ATOM 602 C C . ARG A 1 78 ? 13.566 -7.037 -12.253 1.00 92.56 78 ARG A C 1
ATOM 604 O O . ARG A 1 78 ? 13.186 -6.811 -11.108 1.00 92.56 78 ARG A O 1
ATOM 611 N N . GLY A 1 79 ? 14.748 -7.594 -12.526 1.00 93.00 79 GLY A N 1
ATOM 612 C CA . GLY A 1 79 ? 15.693 -8.010 -11.485 1.00 93.00 79 GLY A CA 1
ATOM 613 C C . GLY A 1 79 ? 15.054 -9.042 -10.561 1.00 93.00 79 GLY A C 1
ATOM 614 O O . GLY A 1 79 ? 14.340 -9.917 -11.039 1.00 93.00 79 GLY A O 1
ATOM 615 N N . THR A 1 80 ? 15.217 -8.871 -9.250 1.00 94.94 80 THR A N 1
ATOM 616 C CA . THR A 1 80 ? 14.698 -9.806 -8.242 1.00 94.94 80 THR A CA 1
ATOM 617 C C . THR A 1 80 ? 13.199 -10.075 -8.376 1.00 94.94 80 THR A C 1
ATOM 619 O O . THR A 1 80 ? 12.772 -11.205 -8.189 1.00 94.94 80 THR A O 1
ATOM 622 N N . VAL A 1 81 ? 12.386 -9.078 -8.745 1.00 96.62 81 VAL A N 1
ATOM 623 C CA . VAL A 1 81 ? 10.935 -9.273 -8.935 1.00 96.62 81 VAL A CA 1
ATOM 624 C C . VAL A 1 81 ? 10.663 -10.225 -10.098 1.00 96.62 81 VAL A C 1
ATOM 626 O O . VAL A 1 81 ? 9.824 -11.113 -9.995 1.00 96.62 81 VAL A O 1
ATOM 629 N N . GLN A 1 82 ? 11.399 -10.069 -11.199 1.00 97.31 82 GLN A N 1
ATOM 630 C CA . GLN A 1 82 ? 11.300 -10.956 -12.357 1.00 97.31 82 GLN A CA 1
ATOM 631 C C . GLN A 1 82 ? 11.753 -12.375 -11.996 1.00 97.31 82 GLN A C 1
ATOM 633 O O . GLN A 1 82 ? 11.067 -13.335 -12.336 1.00 97.31 82 GLN A O 1
ATOM 638 N N . ASP A 1 83 ? 12.872 -12.493 -11.279 1.00 97.94 83 ASP A N 1
ATOM 639 C CA . ASP A 1 83 ? 13.452 -13.777 -10.884 1.00 97.94 83 ASP A CA 1
ATOM 640 C C . ASP A 1 83 ? 12.515 -14.538 -9.931 1.00 97.94 83 ASP A C 1
ATOM 642 O O . ASP A 1 83 ? 12.231 -15.715 -10.147 1.00 97.94 83 ASP A O 1
ATOM 646 N N . THR A 1 84 ? 11.955 -13.857 -8.923 1.00 98.50 84 THR A N 1
ATOM 647 C CA . THR A 1 84 ? 10.960 -14.434 -8.006 1.00 98.50 84 THR A CA 1
ATOM 648 C C . THR A 1 84 ? 9.699 -14.862 -8.751 1.00 98.50 84 THR A C 1
ATOM 650 O O . THR A 1 84 ? 9.237 -15.988 -8.571 1.00 98.50 84 THR A O 1
ATOM 653 N N . LEU A 1 85 ? 9.160 -14.006 -9.626 1.00 98.50 85 LEU A N 1
ATOM 654 C CA . LEU A 1 85 ? 7.970 -14.319 -10.421 1.00 98.50 85 LEU A CA 1
ATOM 655 C C . LEU A 1 85 ? 8.195 -15.561 -11.292 1.00 98.50 85 LEU A C 1
ATOM 657 O O . LEU A 1 85 ? 7.362 -16.468 -11.309 1.00 98.50 85 LEU A O 1
ATOM 661 N N . GLN A 1 86 ? 9.340 -15.623 -11.974 1.00 98.44 86 GLN A N 1
ATOM 662 C CA . GLN A 1 86 ? 9.726 -16.763 -12.795 1.00 98.44 86 GLN A CA 1
ATOM 663 C C . GLN A 1 86 ? 9.823 -18.048 -11.962 1.00 98.44 86 GLN A C 1
ATOM 665 O O . GLN A 1 86 ? 9.270 -19.068 -12.372 1.00 98.44 86 GLN A O 1
ATOM 670 N N . LEU A 1 87 ? 10.475 -18.008 -10.796 1.00 98.31 87 LEU A N 1
ATOM 671 C CA . LEU A 1 87 ? 10.624 -19.176 -9.922 1.00 98.31 87 LEU A CA 1
ATOM 672 C C . LEU A 1 87 ? 9.274 -19.708 -9.433 1.00 98.31 87 LEU A C 1
ATOM 674 O O . LEU A 1 87 ? 9.032 -20.911 -9.524 1.00 98.31 87 LEU A O 1
ATOM 678 N N . ILE A 1 88 ? 8.372 -18.826 -8.986 1.00 98.44 88 ILE A N 1
ATOM 679 C CA . ILE A 1 88 ? 7.025 -19.223 -8.552 1.00 98.44 88 ILE A CA 1
ATOM 680 C C . ILE A 1 88 ? 6.272 -19.885 -9.712 1.00 98.44 88 ILE A C 1
ATOM 682 O O . ILE A 1 88 ? 5.682 -20.951 -9.536 1.00 98.44 88 ILE A O 1
ATOM 686 N N . ILE A 1 89 ? 6.299 -19.283 -10.908 1.00 97.88 89 ILE A N 1
ATOM 687 C CA . ILE A 1 89 ? 5.607 -19.813 -12.092 1.00 97.88 89 ILE A CA 1
ATOM 688 C C . ILE A 1 89 ? 6.156 -21.187 -12.480 1.00 97.88 89 ILE A C 1
ATOM 690 O O . ILE A 1 89 ? 5.375 -22.114 -12.682 1.00 97.88 89 ILE A O 1
ATOM 694 N N . GLN A 1 90 ? 7.480 -21.332 -12.551 1.00 96.75 90 GLN A N 1
ATOM 695 C CA . GLN A 1 90 ? 8.135 -22.582 -12.942 1.00 96.75 90 GLN A CA 1
ATOM 696 C C . GLN A 1 90 ? 7.948 -23.701 -11.911 1.00 96.75 90 GLN A C 1
ATOM 698 O O . GLN A 1 90 ? 7.932 -24.874 -12.278 1.00 96.75 90 GLN A O 1
ATOM 703 N N . ALA A 1 91 ? 7.783 -23.353 -10.633 1.00 96.56 91 ALA A N 1
ATOM 704 C CA . ALA A 1 91 ? 7.474 -24.299 -9.565 1.00 96.56 91 ALA A CA 1
ATOM 705 C C . ALA A 1 91 ? 5.982 -24.689 -9.497 1.00 96.56 91 ALA A C 1
ATOM 707 O O . ALA A 1 91 ? 5.607 -25.504 -8.655 1.00 96.56 91 ALA A O 1
ATOM 708 N N . SER A 1 92 ? 5.130 -24.114 -10.353 1.00 96.50 92 SER A N 1
ATOM 709 C CA . SER A 1 92 ? 3.671 -24.255 -10.304 1.00 96.50 92 SER A CA 1
ATOM 710 C C . SER A 1 92 ? 3.098 -24.863 -11.590 1.00 96.50 92 SER A C 1
ATOM 712 O O . SER A 1 92 ? 3.802 -25.096 -12.567 1.00 96.50 92 SER A O 1
ATOM 714 N N . SER A 1 93 ? 1.790 -25.140 -11.608 1.00 94.44 93 SER A N 1
ATOM 715 C CA . SER A 1 93 ? 1.072 -25.711 -12.767 1.00 94.44 93 SER A CA 1
ATOM 716 C C . SER A 1 93 ? -0.027 -24.783 -13.304 1.00 94.44 93 SER A C 1
ATOM 718 O O . SER A 1 93 ? -1.097 -25.233 -13.714 1.00 94.44 93 SER A O 1
ATOM 720 N N . PHE A 1 94 ? 0.225 -23.471 -13.295 1.00 97.38 94 PHE A N 1
ATOM 721 C CA . PHE A 1 94 ? -0.745 -22.474 -13.750 1.00 97.38 94 PHE A CA 1
ATOM 722 C C . PHE A 1 94 ? -0.999 -22.577 -15.261 1.00 97.38 94 PHE A C 1
ATOM 724 O O . PHE A 1 94 ? -0.068 -22.692 -16.054 1.00 97.38 94 PHE A O 1
ATOM 731 N N . GLN A 1 95 ? -2.264 -22.463 -15.665 1.00 97.50 95 GLN A N 1
ATOM 732 C CA . GLN A 1 95 ? -2.692 -22.316 -17.065 1.00 97.50 95 GLN A CA 1
ATOM 733 C C . GLN A 1 95 ? -3.143 -20.888 -17.390 1.00 97.50 95 GLN A C 1
ATOM 735 O O . GLN A 1 95 ? -3.247 -20.511 -18.557 1.00 97.50 95 GLN A O 1
ATOM 740 N N . TYR A 1 96 ? -3.417 -20.097 -16.353 1.00 98.38 96 TYR A N 1
ATOM 741 C CA . TYR A 1 96 ? -3.799 -18.700 -16.461 1.00 98.38 96 TYR A CA 1
ATOM 742 C C . TYR A 1 96 ? -3.023 -17.873 -15.436 1.00 98.38 96 TYR A C 1
ATOM 744 O O . TYR A 1 96 ? -3.140 -18.109 -14.232 1.00 98.38 96 TYR A O 1
ATOM 752 N N . VAL A 1 97 ? -2.258 -16.890 -15.898 1.00 98.62 97 VAL A N 1
ATOM 753 C CA . VAL A 1 97 ? -1.504 -15.970 -15.039 1.00 98.62 97 VAL A CA 1
ATOM 754 C C . VAL A 1 97 ? -1.929 -14.540 -15.344 1.00 98.62 97 VAL A C 1
ATOM 756 O O . VAL A 1 97 ? -1.772 -14.070 -16.465 1.00 98.62 97 VAL A O 1
ATOM 759 N N . SER A 1 98 ? -2.433 -13.822 -14.343 1.00 98.56 98 SER A N 1
ATOM 760 C CA . SER A 1 98 ? -2.532 -12.361 -14.420 1.00 98.56 98 SER A CA 1
ATOM 761 C C . SER A 1 98 ? -1.467 -11.725 -13.545 1.00 98.56 98 SER A C 1
ATOM 763 O O . SER A 1 98 ? -1.337 -12.083 -12.378 1.00 98.56 98 SER A O 1
ATOM 765 N N . VAL A 1 99 ? -0.755 -10.737 -14.070 1.00 98.69 99 VAL A N 1
ATOM 766 C CA . VAL A 1 99 ? 0.119 -9.878 -13.271 1.00 98.69 99 VAL A CA 1
ATOM 767 C C . VAL A 1 99 ? -0.470 -8.481 -13.251 1.00 98.69 99 VAL A C 1
ATOM 769 O O . VAL A 1 99 ? -0.558 -7.817 -14.278 1.00 98.69 99 VAL A O 1
ATOM 772 N N . ILE A 1 100 ? -0.891 -8.044 -12.073 1.00 98.44 100 ILE A N 1
ATOM 773 C CA . ILE A 1 100 ? -1.305 -6.680 -11.787 1.00 98.44 100 ILE A CA 1
ATOM 774 C C . ILE A 1 100 ? -0.087 -5.959 -11.218 1.00 98.44 100 ILE A C 1
ATOM 776 O O . ILE A 1 100 ? 0.372 -6.272 -10.123 1.00 98.44 100 ILE A O 1
ATOM 780 N N . THR A 1 101 ? 0.438 -5.004 -11.973 1.00 96.44 101 THR A N 1
ATOM 781 C CA . THR A 1 101 ? 1.581 -4.175 -11.587 1.00 96.44 101 THR A CA 1
ATOM 782 C C . THR A 1 101 ? 1.124 -2.751 -11.290 1.00 96.44 101 THR A C 1
ATOM 784 O O . THR A 1 101 ? 0.314 -2.187 -12.028 1.00 96.44 101 THR A O 1
ATOM 787 N N . SER A 1 102 ? 1.662 -2.155 -10.228 1.00 95.44 102 SER A N 1
ATOM 788 C CA . SER A 1 102 ? 1.512 -0.721 -9.949 1.00 95.44 102 SER A CA 1
ATOM 789 C C . SER A 1 102 ? 2.599 0.135 -10.592 1.00 95.44 102 SER A C 1
ATOM 791 O O . SER A 1 102 ? 2.465 1.357 -10.637 1.00 95.44 102 SER A O 1
ATOM 793 N N . ALA A 1 103 ? 3.628 -0.487 -11.173 1.00 92.44 103 ALA A N 1
ATOM 794 C CA . ALA A 1 103 ? 4.615 0.231 -11.956 1.00 92.44 103 ALA A CA 1
ATOM 795 C C . ALA A 1 103 ? 4.024 0.623 -13.317 1.00 92.44 103 ALA A C 1
ATOM 797 O O . ALA A 1 103 ? 3.555 -0.216 -14.088 1.00 92.44 103 ALA A O 1
ATOM 798 N N . HIS A 1 104 ? 4.060 1.920 -13.626 1.00 91.25 104 HIS A N 1
ATOM 799 C CA . HIS A 1 104 ? 3.573 2.442 -14.904 1.00 91.25 104 HIS A CA 1
ATOM 800 C C . HIS A 1 104 ? 4.365 1.849 -16.083 1.00 91.25 104 HIS A C 1
ATOM 802 O O . HIS A 1 104 ? 5.559 1.569 -15.964 1.00 91.25 104 HIS A O 1
ATOM 808 N N . THR A 1 105 ? 3.763 1.736 -17.270 1.00 89.31 105 THR A N 1
ATOM 809 C CA . THR A 1 105 ? 4.422 1.158 -18.460 1.00 89.31 105 THR A CA 1
ATOM 810 C C . THR A 1 105 ? 5.743 1.851 -18.811 1.00 89.31 105 THR A C 1
ATOM 812 O O . THR A 1 105 ? 6.723 1.207 -19.184 1.00 89.31 105 THR A O 1
ATOM 815 N N . HIS A 1 106 ? 5.820 3.164 -18.590 1.00 86.44 106 HIS A N 1
ATOM 816 C CA . HIS A 1 106 ? 7.057 3.937 -18.735 1.00 86.44 106 HIS A CA 1
ATOM 817 C C . HIS A 1 106 ? 8.155 3.541 -17.730 1.00 86.44 106 HIS A C 1
ATOM 819 O O . HIS A 1 106 ? 9.335 3.614 -18.067 1.00 86.44 106 HIS A O 1
ATOM 825 N N . VAL A 1 107 ? 7.796 3.090 -16.524 1.00 89.12 107 VAL A N 1
ATOM 826 C CA . VAL A 1 107 ? 8.741 2.533 -15.541 1.00 89.12 107 VAL A CA 1
ATOM 827 C C . VAL A 1 107 ? 9.298 1.205 -16.048 1.00 89.12 107 VAL A C 1
ATOM 829 O O . VAL A 1 107 ? 10.509 0.997 -16.003 1.00 89.12 107 VAL A O 1
ATOM 832 N N . HIS A 1 108 ? 8.456 0.336 -16.617 1.00 89.88 108 HIS A N 1
ATOM 833 C CA . HIS A 1 108 ? 8.917 -0.908 -17.246 1.00 89.88 108 HIS A CA 1
ATOM 834 C C . HIS A 1 108 ? 9.842 -0.642 -18.441 1.00 89.88 108 HIS A C 1
ATOM 836 O O . HIS A 1 108 ? 10.922 -1.232 -18.532 1.00 89.88 108 HIS A O 1
ATOM 842 N N . GLY A 1 109 ? 9.467 0.291 -19.322 1.00 86.75 109 GLY A N 1
ATOM 843 C CA . GLY A 1 109 ? 10.305 0.715 -20.445 1.00 86.75 109 GLY A CA 1
ATOM 844 C C . GLY A 1 109 ? 11.641 1.299 -19.980 1.00 86.75 109 GLY A C 1
ATOM 845 O O . GLY A 1 109 ? 12.697 0.983 -20.533 1.00 86.75 109 GLY A O 1
ATOM 846 N N . TYR A 1 110 ? 11.623 2.083 -18.899 1.00 82.69 110 TYR A N 1
ATOM 847 C CA . TYR A 1 110 ? 12.831 2.591 -18.264 1.00 82.69 110 TYR A CA 1
ATOM 848 C C . TYR A 1 110 ? 13.723 1.465 -17.730 1.00 82.69 110 TYR A C 1
ATOM 850 O O . TYR A 1 110 ? 14.903 1.406 -18.073 1.00 82.69 110 TYR A O 1
ATOM 858 N N . ALA A 1 111 ? 13.156 0.537 -16.960 1.00 84.94 111 ALA A N 1
ATOM 859 C CA . ALA A 1 111 ? 13.878 -0.577 -16.351 1.00 84.94 111 ALA A CA 1
ATOM 860 C C . ALA A 1 111 ? 14.474 -1.549 -17.387 1.00 84.94 111 ALA A C 1
ATOM 862 O O . ALA A 1 111 ? 15.546 -2.115 -17.161 1.00 84.94 111 ALA A O 1
ATOM 863 N N . ARG A 1 112 ? 13.799 -1.747 -18.528 1.00 84.12 112 ARG A N 1
ATOM 864 C CA . ARG A 1 112 ? 14.233 -2.678 -19.583 1.00 84.12 112 ARG A CA 1
ATOM 865 C C . ARG A 1 112 ? 15.170 -2.032 -20.605 1.00 84.12 112 ARG A C 1
ATOM 867 O O . ARG A 1 112 ? 16.097 -2.691 -21.070 1.00 84.12 112 ARG A O 1
ATOM 874 N N . PHE A 1 113 ? 14.958 -0.759 -20.946 1.00 79.81 113 PHE A N 1
ATOM 875 C CA . PHE A 1 113 ? 15.626 -0.109 -22.083 1.00 79.81 113 PHE A CA 1
ATOM 876 C C . PHE A 1 113 ? 16.339 1.209 -21.753 1.00 79.81 113 PHE A C 1
ATOM 878 O O . PHE A 1 113 ? 16.839 1.869 -22.667 1.00 79.81 113 PHE A O 1
ATOM 885 N N . GLY A 1 114 ? 16.408 1.610 -20.481 1.00 73.69 114 GLY A N 1
ATOM 886 C CA . GLY A 1 114 ? 17.128 2.814 -20.051 1.00 73.69 114 GLY A CA 1
ATOM 887 C C . GLY A 1 114 ? 16.469 4.119 -20.507 1.00 73.69 114 GLY A C 1
ATOM 888 O O . GLY A 1 114 ? 17.154 5.065 -20.883 1.00 73.69 114 GLY A O 1
ATOM 889 N N . GLY A 1 115 ? 15.134 4.160 -20.544 1.00 66.06 115 GLY A N 1
ATOM 890 C CA . GLY A 1 115 ? 14.364 5.378 -20.832 1.00 66.06 115 GLY A CA 1
ATOM 891 C C . GLY A 1 115 ? 14.199 5.716 -22.314 1.00 66.06 115 GLY A C 1
ATOM 892 O O . GLY A 1 115 ? 13.818 6.841 -22.655 1.00 66.06 115 GLY A O 1
ATOM 893 N N . ARG A 1 116 ? 14.473 4.762 -23.207 1.00 70.12 116 ARG A N 1
ATOM 894 C CA . ARG A 1 116 ? 14.035 4.845 -24.607 1.00 70.12 116 ARG A CA 1
ATOM 895 C C . ARG A 1 116 ? 12.509 4.869 -24.656 1.00 70.12 116 ARG A C 1
ATOM 897 O O . ARG A 1 116 ? 11.868 4.221 -23.833 1.00 70.12 116 ARG A O 1
ATOM 904 N N . GLU A 1 117 ? 11.947 5.634 -25.586 1.00 69.38 117 GLU A N 1
ATOM 905 C CA . GLU A 1 117 ? 10.505 5.580 -25.826 1.00 69.38 117 GLU A CA 1
ATOM 906 C C . GLU A 1 117 ? 10.147 4.191 -26.345 1.00 69.38 117 GLU A C 1
ATOM 908 O O . GLU A 1 117 ? 10.798 3.666 -27.251 1.00 69.38 117 GLU A O 1
ATOM 913 N N . VAL A 1 118 ? 9.143 3.590 -25.719 1.00 71.75 118 VAL A N 1
ATOM 914 C CA . VAL A 1 118 ? 8.607 2.288 -26.093 1.00 71.75 118 VAL A CA 1
ATOM 915 C C . VAL A 1 118 ? 7.106 2.445 -26.191 1.00 71.75 118 VAL A C 1
ATOM 917 O O . VAL A 1 118 ? 6.490 3.076 -25.334 1.00 71.75 118 VAL A O 1
ATOM 920 N N . ASP A 1 119 ? 6.538 1.877 -27.245 1.00 82.94 119 ASP A N 1
ATOM 921 C CA . ASP A 1 119 ? 5.097 1.788 -27.411 1.00 82.94 119 ASP A CA 1
ATOM 922 C C . ASP A 1 119 ? 4.493 0.977 -26.251 1.00 82.94 119 ASP A C 1
ATOM 924 O O . ASP A 1 119 ? 4.920 -0.150 -25.981 1.00 82.94 119 ASP A O 1
ATOM 928 N N . GLU A 1 120 ? 3.536 1.562 -25.525 1.00 82.56 120 GLU A N 1
ATOM 929 C CA . GLU A 1 120 ? 3.000 0.965 -24.296 1.00 82.56 120 GLU A CA 1
ATOM 930 C C . GLU A 1 120 ? 2.407 -0.438 -24.520 1.00 82.56 120 GLU A C 1
ATOM 932 O O . GLU A 1 120 ? 2.762 -1.345 -23.760 1.00 82.56 120 GLU A O 1
ATOM 937 N N . PRO A 1 121 ? 1.596 -0.682 -25.573 1.00 86.12 121 PRO A N 1
ATOM 938 C CA . PRO A 1 121 ? 1.108 -2.022 -25.889 1.00 86.12 121 PRO A CA 1
ATOM 939 C C . PRO A 1 121 ? 2.236 -3.027 -26.133 1.00 86.12 121 PRO A C 1
ATOM 941 O O . PRO A 1 121 ? 2.185 -4.136 -25.607 1.00 86.12 121 PRO A O 1
ATOM 944 N N . GLN A 1 122 ? 3.281 -2.642 -26.874 1.00 89.94 122 GLN A N 1
ATOM 945 C CA . GLN A 1 122 ? 4.423 -3.523 -27.141 1.00 89.94 122 GLN A CA 1
ATOM 946 C C . GLN A 1 122 ? 5.187 -3.874 -25.863 1.00 89.94 122 GLN A C 1
ATOM 948 O O . GLN A 1 122 ? 5.645 -5.004 -25.711 1.00 89.94 122 GLN A O 1
ATOM 953 N N . MET A 1 123 ? 5.318 -2.927 -24.931 1.00 90.88 123 MET A N 1
ATOM 954 C CA . MET A 1 123 ? 5.968 -3.184 -23.648 1.00 90.88 123 MET A CA 1
ATOM 955 C C . MET A 1 123 ? 5.176 -4.199 -22.815 1.00 90.88 123 MET A C 1
ATOM 957 O O . MET A 1 123 ? 5.762 -5.148 -22.299 1.00 90.88 123 MET A O 1
ATOM 961 N N . MET A 1 124 ? 3.852 -4.048 -22.720 1.00 91.56 124 MET A N 1
ATOM 962 C CA . MET A 1 124 ? 3.013 -4.994 -21.972 1.00 91.56 124 MET A CA 1
ATOM 963 C C . MET A 1 124 ? 3.022 -6.385 -22.625 1.00 91.56 124 MET A C 1
ATOM 965 O O . MET A 1 124 ? 3.263 -7.374 -21.937 1.00 91.56 124 MET A O 1
ATOM 969 N N . GLN A 1 125 ? 2.910 -6.457 -23.956 1.00 93.50 125 GLN A N 1
ATOM 970 C CA . GLN A 1 125 ? 3.015 -7.712 -24.713 1.00 93.50 125 GLN A CA 1
ATOM 971 C C . GLN A 1 125 ? 4.371 -8.403 -24.529 1.00 93.50 125 GLN A C 1
ATOM 973 O O . GLN A 1 125 ? 4.442 -9.627 -24.443 1.00 93.50 125 GLN A O 1
ATOM 978 N N . ALA A 1 126 ? 5.464 -7.639 -24.442 1.00 94.19 126 ALA A N 1
ATOM 979 C CA . ALA A 1 126 ? 6.783 -8.210 -24.192 1.00 94.19 126 ALA A CA 1
ATOM 980 C C . ALA A 1 126 ? 6.870 -8.874 -22.806 1.00 94.19 126 ALA A C 1
ATOM 982 O O . ALA A 1 126 ? 7.492 -9.926 -22.685 1.00 94.19 126 ALA A O 1
ATOM 983 N N . LEU A 1 127 ? 6.235 -8.301 -21.773 1.00 96.00 127 LEU A N 1
ATOM 984 C CA . LEU A 1 127 ? 6.147 -8.936 -20.448 1.00 96.00 127 LEU A CA 1
ATOM 985 C C . LEU A 1 127 ? 5.287 -10.200 -20.489 1.00 96.00 127 LEU A C 1
ATOM 987 O O . LEU A 1 127 ? 5.674 -11.219 -19.921 1.00 96.00 127 LEU A O 1
ATOM 991 N N . GLU A 1 128 ? 4.145 -10.145 -21.176 1.00 97.56 128 GLU A N 1
ATOM 992 C CA . GLU A 1 128 ? 3.258 -11.300 -21.350 1.00 97.56 128 GLU A CA 1
ATOM 993 C C . GLU A 1 128 ? 3.987 -12.463 -22.029 1.00 97.56 128 GLU A C 1
ATOM 995 O O . GLU A 1 128 ? 3.893 -13.603 -21.576 1.00 97.56 128 GLU A O 1
ATOM 1000 N N . GLN A 1 129 ? 4.778 -12.173 -23.065 1.00 96.81 129 GLN A N 1
ATOM 1001 C CA . GLN A 1 129 ? 5.558 -13.174 -23.784 1.00 96.81 129 GLN A CA 1
ATOM 1002 C C . GLN A 1 129 ? 6.672 -13.787 -22.922 1.00 96.81 129 GLN A C 1
ATOM 1004 O O . GLN A 1 129 ? 6.910 -14.996 -23.004 1.00 96.81 129 GLN A O 1
ATOM 1009 N N . ASP A 1 130 ? 7.343 -12.985 -22.091 1.00 97.12 130 ASP A N 1
ATOM 1010 C CA . ASP A 1 130 ? 8.355 -13.483 -21.153 1.00 97.12 130 ASP A CA 1
ATOM 1011 C C . ASP A 1 130 ? 7.711 -14.473 -20.158 1.00 97.12 130 ASP A C 1
ATOM 1013 O O . ASP A 1 130 ? 8.182 -15.601 -20.004 1.00 97.12 130 ASP A O 1
ATOM 1017 N N . ILE A 1 131 ? 6.564 -14.106 -19.574 1.00 98.19 131 ILE A N 1
ATOM 1018 C CA . ILE A 1 131 ? 5.806 -14.947 -18.633 1.00 98.19 131 ILE A CA 1
ATOM 1019 C C . ILE A 1 131 ? 5.293 -16.226 -19.303 1.00 98.19 131 ILE A C 1
ATOM 1021 O O . ILE A 1 131 ? 5.458 -17.316 -18.755 1.00 98.19 131 ILE A O 1
ATOM 1025 N N . LEU A 1 132 ? 4.713 -16.124 -20.501 1.00 97.81 132 LEU A N 1
ATOM 1026 C CA . LEU A 1 132 ? 4.201 -17.277 -21.247 1.00 97.81 132 LEU A CA 1
ATOM 1027 C C . LEU A 1 132 ? 5.322 -18.276 -21.567 1.00 97.81 132 LEU A C 1
ATOM 1029 O O . LEU A 1 132 ? 5.123 -19.491 -21.509 1.00 97.81 132 LEU A O 1
ATOM 1033 N N . THR A 1 133 ? 6.527 -17.762 -21.828 1.00 97.50 133 THR A N 1
ATOM 1034 C CA . THR A 1 133 ? 7.731 -18.581 -22.003 1.00 97.50 133 THR A CA 1
ATOM 1035 C C . THR A 1 133 ? 8.087 -19.323 -20.713 1.00 97.50 133 THR A C 1
ATOM 1037 O O . THR A 1 133 ? 8.386 -20.516 -20.763 1.00 97.50 133 THR A O 1
ATOM 1040 N N . TRP A 1 134 ? 8.015 -18.669 -19.549 1.00 97.81 134 TRP A N 1
ATOM 1041 C CA . TRP A 1 134 ? 8.277 -19.315 -18.254 1.00 97.81 134 TRP A CA 1
ATOM 1042 C C . TRP A 1 134 ? 7.253 -20.392 -17.902 1.00 97.81 134 TRP A C 1
ATOM 1044 O O . TRP A 1 134 ? 7.620 -21.389 -17.284 1.00 97.81 134 TRP A O 1
ATOM 1054 N N . MET A 1 135 ? 5.996 -20.226 -18.326 1.00 97.31 135 MET A N 1
ATOM 1055 C CA . MET A 1 135 ? 4.947 -21.236 -18.148 1.00 97.31 135 MET A CA 1
ATOM 1056 C C . MET A 1 135 ? 5.161 -22.489 -19.018 1.00 97.31 135 MET A C 1
ATOM 1058 O O . MET A 1 135 ? 4.516 -23.512 -18.793 1.00 97.31 135 MET A O 1
ATOM 1062 N N . GLY A 1 136 ? 6.037 -22.427 -20.028 1.00 95.38 136 GLY A N 1
ATOM 1063 C CA . GLY A 1 136 ? 6.435 -23.578 -20.845 1.00 95.38 136 GLY A CA 1
ATOM 1064 C C . GLY A 1 136 ? 5.385 -24.076 -21.846 1.00 95.38 136 GLY A C 1
ATOM 1065 O O . GLY A 1 136 ? 5.620 -25.077 -22.522 1.00 95.38 136 GLY A O 1
ATOM 1066 N N . ASN A 1 137 ? 4.239 -23.400 -21.976 1.00 94.00 137 ASN A N 1
ATOM 1067 C CA . ASN A 1 137 ? 3.191 -23.761 -22.929 1.00 94.00 137 ASN A CA 1
ATOM 1068 C C . ASN A 1 137 ? 2.518 -22.512 -23.510 1.00 94.00 137 ASN A C 1
ATOM 1070 O O . ASN A 1 137 ? 1.811 -21.785 -22.820 1.00 94.00 137 ASN A O 1
ATOM 1074 N N . MET A 1 138 ? 2.687 -22.319 -24.818 1.00 91.69 138 MET A N 1
ATOM 1075 C CA . MET A 1 138 ? 2.171 -21.162 -25.557 1.00 91.69 138 MET A CA 1
ATOM 1076 C C . MET A 1 138 ? 0.641 -21.146 -25.707 1.00 91.69 138 MET A C 1
ATOM 1078 O O . MET A 1 138 ? 0.092 -20.140 -26.141 1.00 91.69 138 MET A O 1
ATOM 1082 N N . ASN A 1 139 ? -0.052 -22.239 -25.363 1.00 94.38 139 ASN A N 1
ATOM 1083 C CA . ASN A 1 139 ? -1.518 -22.297 -25.357 1.00 94.38 139 ASN A CA 1
ATOM 1084 C C . ASN A 1 139 ? -2.133 -21.780 -24.046 1.00 94.38 139 ASN A C 1
ATOM 1086 O O . ASN A 1 139 ? -3.356 -21.747 -23.913 1.00 94.38 139 ASN A O 1
ATOM 1090 N N . TYR A 1 140 ? -1.307 -21.439 -23.057 1.00 97.44 140 TYR A N 1
ATOM 1091 C CA . TYR A 1 140 ? -1.766 -20.844 -21.808 1.00 97.44 140 TYR A CA 1
ATOM 1092 C C . TYR A 1 140 ? -2.054 -19.353 -21.963 1.00 97.44 140 TYR A C 1
ATOM 1094 O O . TYR A 1 140 ? -1.734 -18.734 -22.975 1.00 97.44 140 TYR A O 1
ATOM 1102 N N . THR A 1 141 ? -2.728 -18.784 -20.967 1.00 98.06 141 THR A N 1
ATOM 1103 C CA . THR A 1 141 ? -3.151 -17.383 -20.998 1.00 98.06 141 THR A CA 1
ATOM 1104 C C . THR A 1 141 ? -2.352 -16.560 -20.003 1.00 98.06 141 THR A C 1
ATOM 1106 O O . THR A 1 141 ? -2.246 -16.920 -18.829 1.00 98.06 141 THR A O 1
ATOM 1109 N N . VAL A 1 142 ? -1.835 -15.429 -20.476 1.00 98.44 142 VAL A N 1
ATOM 1110 C CA . VAL A 1 142 ? -1.186 -14.416 -19.649 1.00 98.44 142 VAL A CA 1
ATOM 1111 C C . VAL A 1 142 ? -1.856 -13.074 -19.900 1.00 98.44 142 VAL A C 1
ATOM 1113 O O . VAL A 1 142 ? -2.165 -12.746 -21.041 1.00 98.44 142 VAL A O 1
ATOM 1116 N N . GLU A 1 143 ? -2.064 -12.305 -18.838 1.00 97.56 143 GLU A N 1
ATOM 1117 C CA . GLU A 1 143 ? -2.439 -10.894 -18.921 1.00 97.56 143 GLU A CA 1
ATOM 1118 C C . GLU A 1 143 ? -1.530 -10.080 -18.002 1.00 97.56 143 GLU A C 1
ATOM 1120 O O . GLU A 1 143 ? -1.404 -10.403 -16.817 1.00 97.56 143 GLU A O 1
ATOM 1125 N N . VAL A 1 144 ? -0.944 -8.996 -18.505 1.00 97.75 144 VAL A N 1
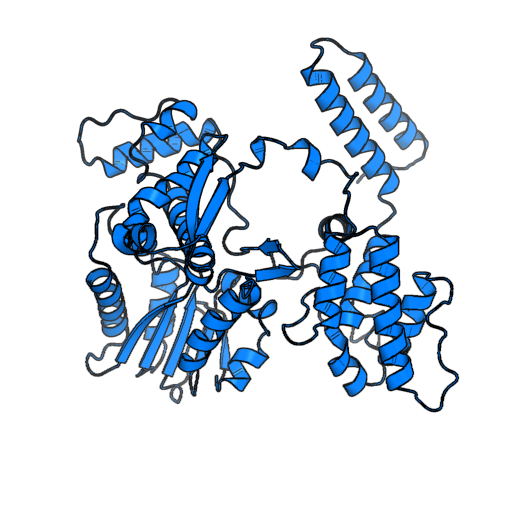ATOM 1126 C CA . VAL A 1 144 ? -0.239 -8.021 -17.663 1.00 97.75 144 VAL A CA 1
ATOM 1127 C C . VAL A 1 144 ? -1.037 -6.721 -17.653 1.00 97.75 144 VAL A C 1
ATOM 1129 O O . VAL A 1 144 ? -1.349 -6.144 -18.690 1.00 97.75 144 VAL A O 1
ATOM 1132 N N . LEU A 1 145 ? -1.407 -6.265 -16.460 1.00 96.19 145 LEU A N 1
ATOM 1133 C CA . LEU A 1 145 ? -2.329 -5.156 -16.239 1.00 96.19 145 LEU A CA 1
ATOM 1134 C C . LEU A 1 145 ? -1.667 -4.114 -15.351 1.00 96.19 145 LEU A C 1
ATOM 1136 O O . LEU A 1 145 ? -1.088 -4.449 -14.321 1.00 96.19 145 LEU A O 1
ATOM 1140 N N . TYR A 1 146 ? -1.800 -2.848 -15.725 1.00 94.69 146 TYR A N 1
ATOM 1141 C CA . TYR A 1 146 ? -1.364 -1.737 -14.893 1.00 94.69 146 TYR A CA 1
ATOM 1142 C C . TYR A 1 146 ? -2.545 -1.187 -14.087 1.00 94.69 146 TYR A C 1
ATOM 1144 O O . TYR A 1 146 ? -3.471 -0.628 -14.675 1.00 94.69 146 TYR A O 1
ATOM 1152 N N . PHE A 1 147 ? -2.492 -1.318 -12.757 1.00 95.19 147 PHE A N 1
ATOM 1153 C CA . PHE A 1 147 ? -3.410 -0.663 -11.817 1.00 95.19 147 PHE A CA 1
ATOM 1154 C C . PHE A 1 147 ? -2.592 0.030 -10.717 1.00 95.19 147 PHE A C 1
ATOM 1156 O O . PHE A 1 147 ? -1.774 -0.635 -10.090 1.00 95.19 147 PHE A O 1
ATOM 1163 N N . PRO A 1 148 ? -2.800 1.330 -10.433 1.00 93.31 148 PRO A N 1
ATOM 1164 C CA . PRO A 1 148 ? -2.029 2.074 -9.432 1.00 93.31 148 PRO A CA 1
ATOM 1165 C C . PRO A 1 148 ? -2.482 1.734 -7.997 1.00 93.31 148 PRO A C 1
ATOM 1167 O O . PRO A 1 148 ? -3.076 2.562 -7.304 1.00 93.31 148 PRO A O 1
ATOM 1170 N N . LEU A 1 149 ? -2.204 0.512 -7.533 1.00 95.12 149 LEU A N 1
ATOM 1171 C CA . LEU A 1 149 ? -2.614 -0.012 -6.219 1.00 95.12 149 LEU A CA 1
ATOM 1172 C C . LEU A 1 149 ? -1.709 0.459 -5.065 1.00 95.12 149 LEU A C 1
ATOM 1174 O O . LEU A 1 149 ? -1.557 -0.237 -4.067 1.00 95.12 149 LEU A O 1
ATOM 1178 N N . VAL A 1 150 ? -1.123 1.651 -5.195 1.00 93.75 150 VAL A N 1
ATOM 1179 C CA . VAL A 1 150 ? -0.142 2.226 -4.254 1.00 93.75 150 VAL A CA 1
ATOM 1180 C C . VAL A 1 150 ? -0.712 3.372 -3.419 1.00 93.75 150 VAL A C 1
ATOM 1182 O O . VAL A 1 150 ? 0.015 4.006 -2.663 1.00 93.75 150 VAL A O 1
ATOM 1185 N N . MET A 1 151 ? -2.005 3.684 -3.562 1.00 92.69 151 MET A N 1
ATOM 1186 C CA . MET A 1 151 ? -2.660 4.763 -2.819 1.00 92.69 151 MET A CA 1
ATOM 1187 C C . MET A 1 151 ? -3.355 4.241 -1.562 1.00 92.69 151 MET A C 1
ATOM 1189 O O . MET A 1 151 ? -4.220 3.366 -1.617 1.00 92.69 151 MET A O 1
ATOM 1193 N N . VAL A 1 152 ? -3.045 4.871 -0.432 1.00 93.19 152 VAL A N 1
ATOM 1194 C CA . VAL A 1 152 ? -3.728 4.676 0.847 1.00 93.19 152 VAL A CA 1
ATOM 1195 C C . VAL A 1 152 ? -4.469 5.962 1.215 1.00 93.19 152 VAL A C 1
ATOM 1197 O O . VAL A 1 152 ? -3.833 6.917 1.663 1.00 93.19 152 VAL A O 1
ATOM 1200 N N . PRO A 1 153 ? -5.800 6.034 1.023 1.00 90.44 153 PRO A N 1
ATOM 1201 C CA . PRO A 1 153 ? -6.620 7.139 1.515 1.00 90.44 153 PRO A CA 1
ATOM 1202 C C . PRO A 1 153 ? -6.631 7.123 3.052 1.00 90.44 153 PRO A C 1
ATOM 1204 O O . PRO A 1 153 ? -7.376 6.370 3.673 1.00 90.44 153 PRO A O 1
ATOM 1207 N N . HIS A 1 154 ? -5.763 7.921 3.673 1.00 88.19 154 HIS A N 1
ATOM 1208 C CA . HIS A 1 154 ? -5.553 7.888 5.119 1.00 88.19 154 HIS A CA 1
ATOM 1209 C C . HIS A 1 154 ? -6.605 8.719 5.864 1.00 88.19 154 HIS A C 1
ATOM 1211 O O . HIS A 1 154 ? -7.153 8.281 6.869 1.00 88.19 154 HIS A O 1
ATOM 1217 N N . SER A 1 155 ? -6.932 9.909 5.360 1.00 85.00 155 SER A N 1
ATOM 1218 C CA . SER A 1 155 ? -7.990 10.757 5.917 1.00 85.00 155 SER A CA 1
ATOM 1219 C C . SER A 1 155 ? -8.600 11.673 4.855 1.00 85.00 155 SER A C 1
ATOM 1221 O O . SER A 1 155 ? -8.214 11.642 3.682 1.00 85.00 155 SER A O 1
ATOM 1223 N N . GLU A 1 156 ? -9.590 12.490 5.230 1.00 79.62 156 GLU A N 1
ATOM 1224 C CA . GLU A 1 156 ? -10.170 13.462 4.302 1.00 79.62 156 GLU A CA 1
ATOM 1225 C C . GLU A 1 156 ? -9.106 14.468 3.828 1.00 79.62 156 GLU A C 1
ATOM 1227 O O . GLU A 1 156 ? -8.673 15.346 4.568 1.00 79.62 156 GLU A O 1
ATOM 1232 N N . GLY A 1 157 ? -8.680 14.322 2.569 1.00 81.75 157 GLY A N 1
ATOM 1233 C CA . GLY A 1 157 ? -7.689 15.195 1.933 1.00 81.75 157 GLY A CA 1
ATOM 1234 C C . GLY A 1 157 ? -6.235 14.726 2.036 1.00 81.75 157 GLY A C 1
ATOM 1235 O O . GLY A 1 157 ? -5.381 15.348 1.410 1.00 81.75 157 GLY A O 1
ATOM 1236 N N . LEU A 1 158 ? -5.954 13.623 2.737 1.00 88.38 158 LEU A N 1
ATOM 1237 C CA . LEU A 1 158 ? -4.616 13.041 2.852 1.00 88.38 158 LEU A CA 1
ATOM 1238 C C . LEU A 1 158 ? -4.612 11.603 2.334 1.00 88.38 158 LEU A C 1
ATOM 1240 O O . LEU A 1 158 ? -5.397 10.759 2.767 1.00 88.38 158 LEU A O 1
ATOM 1244 N N . PHE A 1 159 ? -3.678 11.314 1.438 1.00 91.56 159 PHE A N 1
ATOM 1245 C CA . PHE A 1 159 ? -3.357 9.955 1.037 1.00 91.56 159 PHE A CA 1
ATOM 1246 C C . PHE A 1 159 ? -1.852 9.741 1.115 1.00 91.56 159 PHE A C 1
ATOM 1248 O O . PHE A 1 159 ? -1.069 10.677 0.953 1.00 91.56 159 PHE A O 1
ATOM 1255 N N . LEU A 1 160 ? -1.473 8.503 1.387 1.00 92.81 160 LEU A N 1
ATOM 1256 C CA . LEU A 1 160 ? -0.096 8.061 1.528 1.00 92.81 160 LEU A CA 1
ATOM 1257 C C . LEU A 1 160 ? 0.218 7.043 0.430 1.00 92.81 160 LEU A C 1
ATOM 1259 O O . LEU A 1 160 ? -0.692 6.452 -0.156 1.00 92.81 160 LEU A O 1
ATOM 1263 N N . MET A 1 161 ? 1.505 6.860 0.143 1.00 93.12 161 MET A N 1
ATOM 1264 C CA . MET A 1 161 ? 1.983 5.892 -0.843 1.00 93.12 161 MET A CA 1
ATOM 1265 C C . MET A 1 161 ? 3.138 5.076 -0.245 1.00 93.12 161 MET A C 1
ATOM 1267 O O . MET A 1 161 ? 4.299 5.445 -0.427 1.00 93.12 161 MET A O 1
ATOM 1271 N N . PRO A 1 162 ? 2.842 4.009 0.519 1.00 91.94 162 PRO A N 1
ATOM 1272 C CA . PRO A 1 162 ? 3.844 3.282 1.305 1.00 91.94 162 PRO A CA 1
ATOM 1273 C C . PRO A 1 162 ? 4.937 2.626 0.450 1.00 91.94 162 PRO A C 1
ATOM 1275 O O . PRO A 1 162 ? 6.078 2.542 0.886 1.00 91.94 162 PRO A O 1
ATOM 1278 N N . SER A 1 163 ? 4.645 2.270 -0.808 1.00 90.81 163 SER A N 1
ATOM 1279 C CA . SER A 1 163 ? 5.637 1.781 -1.788 1.00 90.81 163 SER A CA 1
ATOM 1280 C C . SER A 1 163 ? 6.815 2.734 -2.026 1.00 90.81 163 SER A C 1
ATOM 1282 O O . SER A 1 163 ? 7.819 2.349 -2.617 1.00 90.81 163 SER A O 1
ATOM 1284 N N . PHE A 1 164 ? 6.687 3.985 -1.587 1.00 88.75 164 PHE A N 1
ATOM 1285 C CA . PHE A 1 164 ? 7.652 5.057 -1.771 1.00 88.75 164 PHE A CA 1
ATOM 1286 C C . PHE A 1 164 ? 8.226 5.575 -0.441 1.00 88.75 164 PHE A C 1
ATOM 1288 O O . PHE A 1 164 ? 8.768 6.680 -0.403 1.00 88.75 164 PHE A O 1
ATOM 1295 N N . SER A 1 165 ? 8.120 4.803 0.650 1.00 87.62 165 SER A N 1
ATOM 1296 C CA . SER A 1 165 ? 8.635 5.180 1.980 1.00 87.62 165 SER A CA 1
ATOM 1297 C C . SER A 1 165 ? 10.133 5.485 1.991 1.00 87.62 165 SER A C 1
ATOM 1299 O O . SER A 1 165 ? 10.589 6.312 2.777 1.00 87.62 165 SER A O 1
ATOM 1301 N N . ASP A 1 166 ? 10.879 4.847 1.090 1.00 82.56 166 ASP A N 1
ATOM 1302 C CA . ASP A 1 166 ? 12.341 4.889 1.054 1.00 82.56 166 ASP A CA 1
ATOM 1303 C C . ASP A 1 166 ? 12.871 5.917 0.038 1.00 82.56 166 ASP A C 1
ATOM 1305 O O . ASP A 1 166 ? 14.038 5.879 -0.362 1.00 82.56 166 ASP A O 1
ATOM 1309 N N . ILE A 1 167 ? 12.020 6.847 -0.417 1.00 80.19 167 ILE A N 1
ATOM 1310 C CA . ILE A 1 167 ? 12.474 7.990 -1.211 1.00 80.19 167 ILE A CA 1
ATOM 1311 C C . ILE A 1 167 ? 13.174 8.986 -0.292 1.00 80.19 167 ILE A C 1
ATOM 1313 O O . ILE A 1 167 ? 12.552 9.631 0.551 1.00 80.19 167 ILE A O 1
ATOM 1317 N N . TYR A 1 168 ? 14.462 9.188 -0.547 1.00 78.12 168 TYR A N 1
ATOM 1318 C CA . TYR A 1 168 ? 15.261 10.219 0.101 1.00 78.12 168 TYR A CA 1
ATOM 1319 C C . TYR A 1 168 ? 15.633 11.335 -0.881 1.00 78.12 168 TYR A C 1
ATOM 1321 O O . TYR A 1 168 ? 15.756 11.089 -2.087 1.00 78.12 168 TYR A O 1
ATOM 1329 N N . PRO A 1 169 ? 15.817 12.569 -0.381 1.00 78.50 169 PRO A N 1
ATOM 1330 C CA . PRO A 1 169 ? 16.323 13.666 -1.191 1.00 78.50 169 PRO A CA 1
ATOM 1331 C C . PRO A 1 169 ? 17.716 13.358 -1.742 1.00 78.50 169 PRO A C 1
ATOM 1333 O O . PRO A 1 169 ? 18.513 12.672 -1.102 1.00 78.50 169 PRO A O 1
ATOM 1336 N N . LEU A 1 170 ? 18.018 13.905 -2.920 1.00 77.19 170 LEU A N 1
ATOM 1337 C CA . LEU A 1 170 ? 19.354 13.823 -3.502 1.00 77.19 170 LEU A CA 1
ATOM 1338 C C . LEU A 1 170 ? 20.316 14.704 -2.715 1.00 77.19 170 LEU A C 1
ATOM 1340 O O . LEU A 1 170 ? 20.044 15.883 -2.491 1.00 77.19 170 LEU A O 1
ATOM 1344 N N . LEU A 1 171 ? 21.456 14.131 -2.344 1.00 79.56 171 LEU A N 1
ATOM 1345 C CA . LEU A 1 171 ? 22.533 14.838 -1.662 1.00 79.56 171 LEU A CA 1
ATOM 1346 C C . LEU A 1 171 ? 23.711 15.050 -2.620 1.00 79.56 171 LEU A C 1
ATOM 1348 O O . LEU A 1 171 ? 23.853 14.349 -3.622 1.00 79.56 171 LEU A O 1
ATOM 1352 N N . ASP A 1 172 ? 24.612 15.983 -2.303 1.00 81.44 172 ASP A N 1
ATOM 1353 C CA . ASP A 1 172 ? 25.805 16.239 -3.131 1.00 81.44 172 ASP A CA 1
ATOM 1354 C C . ASP A 1 172 ? 26.664 14.978 -3.331 1.00 81.44 172 ASP A C 1
ATOM 1356 O O . ASP A 1 172 ? 27.311 14.791 -4.364 1.00 81.44 172 ASP A O 1
ATOM 1360 N N . THR A 1 173 ? 26.624 14.057 -2.366 1.00 83.38 173 THR A N 1
ATOM 1361 C CA . THR A 1 173 ? 27.296 12.755 -2.439 1.00 83.38 173 THR A CA 1
ATOM 1362 C C . THR A 1 173 ? 26.759 11.865 -3.568 1.00 83.38 173 THR A C 1
ATOM 1364 O O . THR A 1 173 ? 27.503 11.031 -4.100 1.00 83.38 173 THR A O 1
ATOM 1367 N N . ASP A 1 174 ? 25.511 12.062 -3.999 1.00 80.81 174 ASP A N 1
ATOM 1368 C CA . ASP A 1 174 ? 24.878 11.292 -5.070 1.00 80.81 174 ASP A CA 1
ATOM 1369 C C . ASP A 1 174 ? 25.268 11.775 -6.469 1.00 80.81 174 ASP A C 1
ATOM 1371 O O . ASP A 1 174 ? 25.240 10.979 -7.410 1.00 80.81 174 ASP A O 1
ATOM 1375 N N . VAL A 1 175 ? 25.742 13.018 -6.620 1.00 82.00 175 VAL A N 1
ATOM 1376 C CA . VAL A 1 175 ? 26.187 13.587 -7.909 1.00 82.00 175 VAL A CA 1
ATOM 1377 C C . VAL A 1 175 ? 27.209 12.679 -8.593 1.00 82.00 175 VAL A C 1
ATOM 1379 O O . VAL A 1 175 ? 27.093 12.369 -9.779 1.00 82.00 175 VAL A O 1
ATOM 1382 N N . SER A 1 176 ? 28.181 12.174 -7.829 1.00 82.69 176 SER A N 1
ATOM 1383 C CA . SER A 1 176 ? 29.218 11.277 -8.347 1.00 82.69 176 SER A CA 1
ATOM 1384 C C . SER A 1 176 ? 28.657 9.942 -8.858 1.00 82.69 176 SER A C 1
ATOM 1386 O O . SER A 1 176 ? 29.140 9.405 -9.858 1.00 82.69 176 SER A O 1
ATOM 1388 N N . LYS A 1 177 ? 27.619 9.404 -8.200 1.00 81.56 177 LYS A N 1
ATOM 1389 C CA . LYS A 1 177 ? 26.936 8.167 -8.608 1.00 81.56 177 LYS A CA 1
ATOM 1390 C C . LYS A 1 177 ? 26.119 8.404 -9.875 1.00 81.56 177 LYS A C 1
ATOM 1392 O O . LYS A 1 177 ? 26.171 7.588 -10.795 1.00 81.56 177 LYS A O 1
ATOM 1397 N N . ILE A 1 178 ? 25.425 9.539 -9.942 1.00 78.69 178 ILE A N 1
ATOM 1398 C CA . ILE A 1 178 ? 24.634 9.957 -11.103 1.00 78.69 178 ILE A CA 1
ATOM 1399 C C . ILE A 1 178 ? 25.541 10.117 -12.325 1.00 78.69 178 ILE A C 1
ATOM 1401 O O . ILE A 1 178 ? 25.273 9.511 -13.360 1.00 78.69 178 ILE A O 1
ATOM 1405 N N . ALA A 1 179 ? 26.653 10.847 -12.202 1.00 79.81 179 ALA A N 1
ATOM 1406 C CA . ALA A 1 179 ? 27.608 11.043 -13.292 1.00 79.81 179 ALA A CA 1
ATOM 1407 C C . ALA A 1 179 ? 28.180 9.710 -13.815 1.00 79.81 179 ALA A C 1
ATOM 1409 O O . ALA A 1 179 ? 28.276 9.498 -15.024 1.00 79.81 179 ALA A O 1
ATOM 1410 N N . LYS A 1 180 ? 28.496 8.762 -12.921 1.00 80.19 180 LYS A N 1
ATOM 1411 C CA . LYS A 1 180 ? 28.936 7.411 -13.317 1.00 80.19 180 LYS A CA 1
ATOM 1412 C C . LYS A 1 180 ? 27.845 6.638 -14.060 1.00 80.19 180 LYS A C 1
ATOM 1414 O O . LYS A 1 180 ? 28.132 6.007 -15.075 1.00 80.19 180 LYS A O 1
ATOM 1419 N N . SER A 1 181 ? 26.601 6.694 -13.580 1.00 76.62 181 SER A N 1
ATOM 1420 C CA . SER A 1 181 ? 25.465 6.037 -14.239 1.00 76.62 181 SER A CA 1
ATOM 1421 C C . SER A 1 181 ? 25.210 6.616 -15.634 1.00 76.62 181 SER A C 1
ATOM 1423 O O . SER A 1 181 ? 25.049 5.870 -16.599 1.00 76.62 181 SER A O 1
ATOM 1425 N N . GLN A 1 182 ? 25.290 7.942 -15.772 1.00 75.38 182 GLN A N 1
ATOM 1426 C CA . GLN A 1 182 ? 25.216 8.631 -17.060 1.00 75.38 182 GLN A CA 1
ATOM 1427 C C . GLN A 1 182 ? 26.277 8.148 -18.042 1.00 75.38 182 GLN A C 1
ATOM 1429 O O . GLN A 1 182 ? 25.960 7.824 -19.185 1.00 75.38 182 GLN A O 1
ATOM 1434 N N . GLN A 1 183 ? 27.528 8.071 -17.589 1.00 76.81 183 GLN A N 1
ATOM 1435 C CA . GLN A 1 183 ? 28.640 7.616 -18.415 1.00 76.81 183 GLN A CA 1
ATOM 1436 C C . GLN A 1 183 ? 28.469 6.156 -18.859 1.00 76.81 183 GLN A C 1
ATOM 1438 O O . GLN A 1 183 ? 28.802 5.813 -19.992 1.00 76.81 183 GLN A O 1
ATOM 1443 N N . ALA A 1 184 ? 27.925 5.295 -17.994 1.00 75.81 184 ALA A N 1
ATOM 1444 C CA . ALA A 1 184 ? 27.634 3.907 -18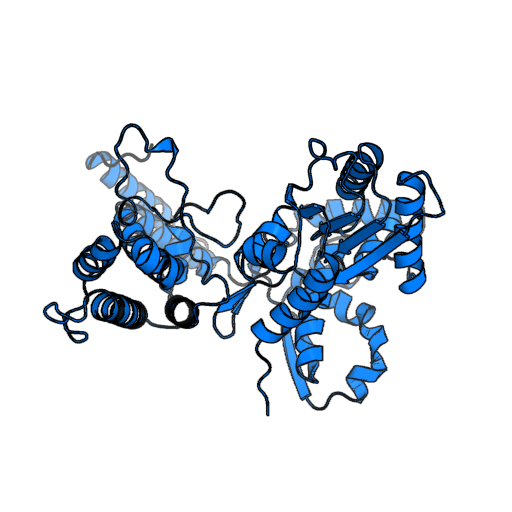.343 1.00 75.81 184 ALA A CA 1
ATOM 1445 C C . ALA A 1 184 ? 26.519 3.795 -19.401 1.00 75.81 184 ALA A C 1
ATOM 1447 O O . ALA A 1 184 ? 26.591 2.954 -20.300 1.00 75.81 184 ALA A O 1
ATOM 1448 N N . LEU A 1 185 ? 25.500 4.655 -19.320 1.00 70.06 185 LEU A N 1
ATOM 1449 C CA . LEU A 1 185 ? 24.354 4.649 -20.232 1.00 70.06 185 LEU A CA 1
ATOM 1450 C C . LEU A 1 185 ? 24.646 5.309 -21.588 1.00 70.06 185 LEU A C 1
ATOM 1452 O O . LEU A 1 185 ? 24.016 4.941 -22.579 1.00 70.06 185 LEU A O 1
ATOM 1456 N N . SER A 1 186 ? 25.608 6.235 -21.665 1.00 68.56 186 SER A N 1
ATOM 1457 C CA . SER A 1 186 ? 25.899 6.995 -22.890 1.00 68.56 186 SER A CA 1
ATOM 1458 C C . SER A 1 186 ? 26.654 6.221 -23.973 1.00 68.56 186 SER A C 1
ATOM 1460 O O . SER A 1 186 ? 26.844 6.748 -25.064 1.00 68.56 186 SER A O 1
ATOM 1462 N N . LYS A 1 187 ? 27.098 4.981 -23.708 1.00 67.88 187 LYS A N 1
ATOM 1463 C CA . LYS A 1 187 ? 27.774 4.087 -24.677 1.00 67.88 187 LYS A CA 1
ATOM 1464 C C . LYS A 1 187 ? 28.863 4.772 -25.534 1.00 67.88 187 LYS A C 1
ATOM 1466 O O . LYS A 1 187 ? 29.053 4.415 -26.693 1.00 67.88 187 LYS A O 1
ATOM 1471 N N . GLY A 1 188 ? 29.594 5.732 -24.962 1.00 62.59 188 GLY A N 1
ATOM 1472 C CA . GLY A 1 188 ? 30.690 6.442 -25.636 1.00 62.59 188 GLY A CA 1
ATOM 1473 C C . GLY A 1 188 ? 30.317 7.771 -26.304 1.00 62.59 188 GLY A C 1
ATOM 1474 O O . GLY A 1 188 ? 31.199 8.429 -26.857 1.00 62.59 188 GLY A O 1
ATOM 1475 N N . GLU A 1 189 ? 29.060 8.215 -26.227 1.00 67.88 189 GLU A N 1
ATOM 1476 C CA . GLU A 1 189 ? 28.684 9.576 -26.618 1.00 67.88 189 GLU A CA 1
ATOM 1477 C C . GLU A 1 189 ? 29.305 10.613 -25.667 1.00 67.88 189 GLU A C 1
ATOM 1479 O O . GLU A 1 189 ? 29.353 10.423 -24.445 1.00 67.88 189 GLU A O 1
ATOM 1484 N N . ARG A 1 190 ? 29.771 11.741 -26.226 1.00 67.31 190 ARG A N 1
ATOM 1485 C CA . ARG A 1 190 ? 30.249 12.890 -25.441 1.00 67.31 190 ARG A CA 1
ATOM 1486 C C . ARG A 1 190 ? 29.061 13.575 -24.772 1.00 67.31 190 ARG A C 1
ATOM 1488 O O . ARG A 1 190 ? 28.485 14.511 -25.320 1.00 67.31 190 ARG A O 1
ATOM 1495 N N . ILE A 1 191 ? 28.717 13.108 -23.581 1.00 71.81 191 ILE A N 1
ATOM 1496 C CA . ILE A 1 191 ? 27.711 13.732 -22.725 1.00 71.81 191 ILE A CA 1
ATOM 1497 C C . ILE A 1 191 ? 28.367 14.682 -21.723 1.00 71.81 191 ILE A C 1
ATOM 1499 O O . ILE A 1 191 ? 29.468 14.433 -21.227 1.00 71.81 191 ILE A O 1
ATOM 1503 N N . LYS A 1 192 ? 27.678 15.780 -21.409 1.00 74.56 192 LYS A N 1
ATOM 1504 C CA . LYS A 1 192 ? 28.062 16.651 -20.299 1.00 74.56 192 LYS A CA 1
ATOM 1505 C C . LYS A 1 192 ? 27.567 16.016 -19.001 1.00 74.56 192 LYS A C 1
ATOM 1507 O O . LYS A 1 192 ? 26.364 15.834 -18.835 1.00 74.56 192 LYS A O 1
ATOM 1512 N N . LEU A 1 193 ? 28.495 15.640 -18.126 1.00 77.19 193 LEU A N 1
ATOM 1513 C CA . LEU A 1 193 ? 28.176 14.993 -16.855 1.00 77.19 193 LEU A CA 1
ATOM 1514 C C . LEU A 1 193 ? 27.592 15.993 -15.854 1.00 77.19 193 LEU A C 1
ATOM 1516 O O . LEU A 1 193 ? 27.885 17.190 -15.914 1.00 77.19 193 LEU A O 1
ATOM 1520 N N . VAL A 1 194 ? 26.789 15.490 -14.916 1.00 79.38 194 VAL A N 1
ATOM 1521 C CA . VAL A 1 194 ? 26.338 16.289 -13.770 1.00 79.38 194 VAL A CA 1
ATOM 1522 C C . VAL A 1 194 ? 27.525 16.609 -12.864 1.00 79.38 194 VAL A C 1
ATOM 1524 O O . VAL A 1 194 ? 28.227 15.710 -12.408 1.00 79.38 194 VAL A O 1
ATOM 1527 N N . GLU A 1 195 ? 27.730 17.897 -12.592 1.00 81.31 195 GLU A N 1
ATOM 1528 C CA . GLU A 1 195 ? 28.821 18.400 -11.742 1.00 81.31 195 GLU A CA 1
ATOM 1529 C C . GLU A 1 195 ? 28.351 18.743 -10.321 1.00 81.31 195 GLU A C 1
ATOM 1531 O O . GLU A 1 195 ? 29.148 18.720 -9.389 1.00 81.31 195 GLU A O 1
ATOM 1536 N N . ASN A 1 196 ? 27.069 19.079 -10.152 1.00 82.06 196 ASN A N 1
ATOM 1537 C CA . ASN A 1 196 ? 26.428 19.395 -8.873 1.00 82.06 196 ASN A CA 1
ATOM 1538 C C . ASN A 1 196 ? 24.900 19.237 -8.983 1.00 82.06 196 ASN A C 1
ATOM 1540 O O . ASN A 1 196 ? 24.371 19.126 -10.094 1.00 82.06 196 ASN A O 1
ATOM 1544 N N . LEU A 1 197 ? 24.197 19.258 -7.844 1.00 77.12 197 LEU A N 1
ATOM 1545 C CA . LEU A 1 197 ? 22.738 19.098 -7.784 1.00 77.12 197 LEU A CA 1
ATOM 1546 C C . LEU A 1 197 ? 21.976 20.141 -8.622 1.00 77.12 197 LEU A C 1
ATOM 1548 O O . LEU A 1 197 ? 21.050 19.779 -9.347 1.00 77.12 197 LEU A O 1
ATOM 1552 N N . GLY A 1 198 ? 22.431 21.397 -8.638 1.00 74.44 198 GLY A N 1
ATOM 1553 C CA . GLY A 1 198 ? 21.799 22.479 -9.406 1.00 74.44 198 GLY A CA 1
ATOM 1554 C C . GLY A 1 198 ? 21.803 22.258 -10.923 1.00 74.44 198 GLY A C 1
ATOM 1555 O O . GLY A 1 198 ? 20.974 22.817 -11.641 1.00 74.44 198 GLY A O 1
ATOM 1556 N N . ARG A 1 199 ? 22.699 21.400 -11.432 1.00 74.75 199 ARG A N 1
ATOM 1557 C CA . ARG A 1 199 ? 22.756 21.009 -12.852 1.00 74.75 199 ARG A CA 1
ATOM 1558 C C . ARG A 1 199 ? 21.972 19.744 -13.179 1.00 74.75 199 ARG A C 1
ATOM 1560 O O . ARG A 1 199 ? 21.945 19.344 -14.340 1.00 74.75 199 ARG A O 1
ATOM 1567 N N . ILE A 1 200 ? 21.316 19.113 -12.205 1.00 72.44 200 ILE A N 1
ATOM 1568 C CA . ILE A 1 200 ? 20.478 17.934 -12.463 1.00 72.44 200 ILE A CA 1
ATOM 1569 C C . ILE A 1 200 ? 19.329 18.271 -13.424 1.00 72.44 200 ILE A C 1
ATOM 1571 O O . ILE A 1 200 ? 18.907 17.419 -14.200 1.00 72.44 200 ILE A O 1
ATOM 1575 N N . ARG A 1 201 ? 18.874 19.529 -13.451 1.00 67.31 201 ARG A N 1
ATOM 1576 C CA . ARG A 1 201 ? 17.864 20.002 -14.413 1.00 67.31 201 ARG A CA 1
ATOM 1577 C C . ARG A 1 201 ? 18.343 19.910 -15.866 1.00 67.31 201 ARG A C 1
ATOM 1579 O O . ARG A 1 201 ? 17.558 19.568 -16.745 1.00 67.31 201 ARG A O 1
ATOM 1586 N N . ASP A 1 202 ? 19.626 20.193 -16.090 1.00 62.66 202 ASP A N 1
ATOM 1587 C CA . ASP A 1 202 ? 20.273 20.187 -17.410 1.00 62.66 202 ASP A CA 1
ATOM 1588 C C . ASP A 1 202 ? 20.654 18.768 -17.860 1.00 62.66 202 ASP A C 1
ATOM 1590 O O . ASP A 1 202 ? 20.916 18.514 -19.037 1.00 62.66 202 ASP A O 1
ATOM 1594 N N . ALA A 1 203 ? 20.738 17.844 -16.906 1.00 60.75 203 ALA A N 1
ATOM 1595 C CA . ALA A 1 203 ? 21.042 16.450 -17.140 1.00 60.75 203 ALA A CA 1
ATOM 1596 C C . ALA A 1 203 ? 19.858 15.760 -17.824 1.00 60.75 203 ALA A C 1
ATOM 1598 O O . ALA A 1 203 ? 18.717 15.928 -17.396 1.00 60.75 203 ALA A O 1
ATOM 1599 N N . ASN A 1 204 ? 20.117 14.926 -18.838 1.00 58.81 204 ASN A N 1
ATOM 1600 C CA . ASN A 1 204 ? 19.093 14.028 -19.377 1.00 58.81 204 ASN A CA 1
ATOM 1601 C C . ASN A 1 204 ? 18.530 13.202 -18.210 1.00 58.81 204 ASN A C 1
ATOM 1603 O O . ASN A 1 204 ? 19.216 12.339 -17.668 1.00 58.81 204 ASN A O 1
ATOM 1607 N N . HIS A 1 205 ? 17.288 13.483 -17.821 1.00 55.72 205 HIS A N 1
ATOM 1608 C CA . HIS A 1 205 ? 16.661 13.069 -16.556 1.00 55.72 205 HIS A CA 1
ATOM 1609 C C . HIS A 1 205 ? 16.553 11.536 -16.385 1.00 55.72 205 HIS A C 1
ATOM 1611 O O . HIS A 1 205 ? 16.232 11.020 -15.321 1.00 55.72 205 HIS A O 1
ATOM 1617 N N . LYS A 1 206 ? 16.858 10.797 -17.456 1.00 55.53 206 LYS A N 1
ATOM 1618 C CA . LYS A 1 206 ? 16.698 9.355 -17.652 1.00 55.53 206 LYS A CA 1
ATOM 1619 C C . LYS A 1 206 ? 17.864 8.507 -17.113 1.00 55.53 206 LYS A C 1
ATOM 1621 O O . LYS A 1 206 ? 18.090 7.412 -17.615 1.00 55.53 206 LYS A O 1
ATOM 1626 N N . THR A 1 207 ? 18.657 8.997 -16.167 1.00 53.91 207 THR A N 1
ATOM 1627 C CA . THR A 1 207 ? 19.886 8.298 -15.730 1.00 53.91 207 THR A CA 1
ATOM 1628 C C . THR A 1 207 ? 19.963 8.064 -14.227 1.00 53.91 207 THR A C 1
ATOM 1630 O O . THR A 1 207 ? 21.038 7.796 -13.701 1.00 53.91 207 THR A O 1
ATOM 1633 N N . HIS A 1 208 ? 18.840 8.177 -13.518 1.00 60.50 208 HIS A N 1
ATOM 1634 C CA . HIS A 1 208 ? 18.779 7.936 -12.081 1.00 60.50 208 HIS A CA 1
ATOM 1635 C C . HIS A 1 208 ? 17.795 6.815 -11.750 1.00 60.50 208 HIS A C 1
ATOM 1637 O O . HIS A 1 208 ? 16.715 6.733 -12.328 1.00 60.50 208 HIS A O 1
ATOM 1643 N N . SER A 1 209 ? 18.125 5.968 -10.776 1.00 60.31 209 SER A N 1
ATOM 1644 C CA . SER A 1 209 ? 17.168 5.034 -10.161 1.00 60.31 209 SER A CA 1
ATOM 1645 C C . SER A 1 209 ? 15.898 5.717 -9.617 1.00 60.31 209 SER A C 1
ATOM 1647 O O . SER A 1 209 ? 14.827 5.124 -9.669 1.00 60.31 209 SER A O 1
ATOM 1649 N N . SER A 1 210 ? 15.978 6.978 -9.175 1.00 69.62 210 SER A N 1
ATOM 1650 C CA . SER A 1 210 ? 14.854 7.772 -8.677 1.00 69.62 210 SER A CA 1
ATOM 1651 C C . SER A 1 210 ? 13.940 8.255 -9.798 1.00 69.62 210 SER A C 1
ATOM 1653 O O . SER A 1 210 ? 12.811 8.638 -9.524 1.00 69.62 210 SER A O 1
ATOM 1655 N N . TRP A 1 211 ? 14.377 8.191 -11.062 1.00 74.69 211 TRP A N 1
ATOM 1656 C CA . TRP A 1 211 ? 13.542 8.557 -12.204 1.00 74.69 211 TRP A CA 1
ATOM 1657 C C . TRP A 1 211 ? 12.375 7.586 -12.398 1.00 74.69 211 TRP A C 1
ATOM 1659 O O . TRP A 1 211 ? 11.260 8.011 -12.675 1.00 74.69 211 TRP A O 1
ATOM 1669 N N . ALA A 1 212 ? 12.614 6.285 -12.208 1.00 80.38 212 ALA A N 1
ATOM 1670 C CA . ALA A 1 212 ? 11.563 5.269 -12.212 1.00 80.38 212 ALA A CA 1
ATOM 1671 C C . ALA A 1 212 ? 10.495 5.581 -11.155 1.00 80.38 212 ALA A C 1
ATOM 1673 O O . ALA A 1 212 ? 9.308 5.635 -11.462 1.00 80.38 212 ALA A O 1
ATOM 1674 N N . ILE A 1 213 ? 10.946 5.886 -9.939 1.00 82.94 213 ILE A N 1
ATOM 1675 C CA . ILE A 1 213 ? 10.073 6.227 -8.819 1.00 82.94 213 ILE A CA 1
ATOM 1676 C C . ILE A 1 213 ? 9.316 7.539 -9.088 1.00 82.94 213 ILE A C 1
ATOM 1678 O O . ILE A 1 213 ? 8.112 7.621 -8.871 1.00 82.94 213 ILE A O 1
ATOM 1682 N N . ALA A 1 214 ? 9.994 8.553 -9.629 1.00 84.94 214 ALA A N 1
ATOM 1683 C CA . ALA A 1 214 ? 9.383 9.814 -10.037 1.00 84.94 214 ALA A CA 1
ATOM 1684 C C . ALA A 1 214 ? 8.273 9.609 -11.078 1.00 84.94 214 ALA A C 1
ATOM 1686 O O . ALA A 1 214 ? 7.191 10.177 -10.940 1.00 84.94 214 ALA A O 1
ATOM 1687 N N . ILE A 1 215 ? 8.514 8.782 -12.105 1.00 85.94 215 ILE A N 1
ATOM 1688 C CA . ILE A 1 215 ? 7.484 8.421 -13.090 1.00 85.94 215 ILE A CA 1
ATOM 1689 C C . ILE A 1 215 ? 6.272 7.825 -12.373 1.00 85.94 215 ILE A C 1
ATOM 1691 O O . ILE A 1 215 ? 5.147 8.202 -12.685 1.00 85.94 215 ILE A O 1
ATOM 1695 N N . GLU A 1 216 ? 6.488 6.916 -11.428 1.00 88.12 216 GLU A N 1
ATOM 1696 C CA . GLU A 1 216 ? 5.414 6.195 -10.747 1.00 88.12 216 GLU A CA 1
ATOM 1697 C C . GLU A 1 216 ? 4.577 7.091 -9.825 1.00 88.12 216 GLU A C 1
ATOM 1699 O O . GLU A 1 216 ? 3.345 7.070 -9.891 1.00 88.12 216 GLU A O 1
ATOM 1704 N N . VAL A 1 217 ? 5.233 7.953 -9.041 1.00 89.38 217 VAL A N 1
ATOM 1705 C CA . VAL A 1 217 ? 4.579 8.973 -8.205 1.00 89.38 217 VAL A CA 1
ATOM 1706 C C . VAL A 1 217 ? 3.724 9.902 -9.066 1.00 89.38 217 VAL A C 1
ATOM 1708 O O . VAL A 1 217 ? 2.550 10.134 -8.766 1.00 89.38 217 VAL A O 1
ATOM 1711 N N . ILE A 1 218 ? 4.282 10.412 -10.168 1.00 89.12 218 ILE A N 1
ATOM 1712 C CA . ILE A 1 218 ? 3.553 11.312 -11.064 1.00 89.12 218 ILE A CA 1
ATOM 1713 C C . ILE A 1 218 ? 2.415 10.586 -11.781 1.00 89.12 218 ILE A C 1
ATOM 1715 O O . ILE A 1 218 ? 1.315 11.130 -11.849 1.00 89.12 218 ILE A O 1
ATOM 1719 N N . ALA A 1 219 ? 2.631 9.370 -12.282 1.00 88.62 219 ALA A N 1
ATOM 1720 C CA . ALA A 1 219 ? 1.584 8.577 -12.922 1.00 88.62 219 ALA A CA 1
ATOM 1721 C C . ALA A 1 219 ? 0.407 8.331 -11.964 1.00 88.62 219 ALA A C 1
ATOM 1723 O O . ALA A 1 219 ? -0.747 8.541 -12.334 1.00 88.62 219 ALA A O 1
ATOM 1724 N N . THR A 1 220 ? 0.698 7.988 -10.708 1.00 88.81 220 THR A N 1
ATOM 1725 C CA . THR A 1 220 ? -0.312 7.814 -9.655 1.00 88.81 220 THR A CA 1
ATOM 1726 C C . THR A 1 220 ? -1.089 9.106 -9.403 1.00 88.81 220 THR A C 1
ATOM 1728 O O . THR A 1 220 ? -2.321 9.100 -9.409 1.00 88.81 220 THR A O 1
ATOM 1731 N N . ALA A 1 221 ? -0.397 10.242 -9.264 1.00 88.31 221 ALA A N 1
ATOM 1732 C CA . ALA A 1 221 ? -1.045 11.542 -9.097 1.00 88.31 221 ALA A CA 1
ATOM 1733 C C . ALA A 1 221 ? -1.955 11.897 -10.289 1.00 88.31 221 ALA A C 1
ATOM 1735 O O . ALA A 1 221 ? -3.062 12.401 -10.095 1.00 88.31 221 ALA A O 1
ATOM 1736 N N . LYS A 1 222 ? -1.543 11.575 -11.522 1.00 86.25 222 LYS A N 1
ATOM 1737 C CA . LYS A 1 222 ? -2.353 11.825 -12.723 1.00 86.25 222 LYS A CA 1
ATOM 1738 C C . LYS A 1 222 ? -3.672 11.058 -12.717 1.00 86.25 222 LYS A C 1
ATOM 1740 O O . LYS A 1 222 ? -4.671 11.636 -13.128 1.00 86.25 222 LYS A O 1
ATOM 1745 N N . HIS A 1 223 ? -3.737 9.838 -12.181 1.00 86.88 223 HIS A N 1
ATOM 1746 C CA . HIS A 1 223 ? -5.018 9.126 -12.025 1.00 86.88 223 HIS A CA 1
ATOM 1747 C C . HIS A 1 223 ? -6.013 9.885 -11.144 1.00 86.88 223 HIS A C 1
ATOM 1749 O O . HIS A 1 223 ? -7.209 9.912 -11.438 1.00 86.88 223 HIS A O 1
ATOM 1755 N N . VAL A 1 224 ? -5.529 10.571 -10.105 1.00 87.94 224 VAL A N 1
ATOM 1756 C CA . VAL A 1 224 ? -6.367 11.445 -9.266 1.00 87.94 224 VAL A CA 1
ATOM 1757 C C . VAL A 1 224 ? -6.875 12.651 -10.062 1.00 87.94 224 VAL A C 1
ATOM 1759 O O . VAL A 1 224 ? -8.013 13.086 -9.878 1.00 87.94 224 VAL A O 1
ATOM 1762 N N . PHE A 1 225 ? -6.055 13.193 -10.961 1.00 87.12 225 PHE A N 1
ATOM 1763 C CA . PHE A 1 225 ? -6.399 14.357 -11.783 1.00 87.12 225 PHE A CA 1
ATOM 1764 C C . PHE A 1 225 ? -7.398 13.998 -12.888 1.00 87.12 225 PHE A C 1
ATOM 1766 O O . PHE A 1 225 ? -8.384 14.712 -13.088 1.00 87.12 225 PHE A O 1
ATOM 1773 N N . LEU A 1 226 ? -7.179 12.852 -13.541 1.00 85.69 226 LEU A N 1
ATOM 1774 C CA . LEU A 1 226 ? -8.074 12.253 -14.531 1.00 85.69 226 LEU A CA 1
ATOM 1775 C C . LEU A 1 226 ? -9.468 12.024 -13.940 1.00 85.69 226 LEU A C 1
ATOM 1777 O O . LEU A 1 226 ? -10.472 12.447 -14.510 1.00 85.69 226 LEU A O 1
ATOM 1781 N N . ALA A 1 227 ? -9.537 11.455 -12.736 1.00 85.75 227 ALA A N 1
ATOM 1782 C CA . ALA A 1 227 ? -10.799 11.236 -12.035 1.00 85.75 227 ALA A CA 1
ATOM 1783 C C . ALA A 1 227 ? -11.549 12.536 -11.670 1.00 85.75 227 ALA A C 1
ATOM 1785 O O . ALA A 1 227 ? -12.726 12.489 -11.315 1.00 85.75 227 ALA A O 1
ATOM 1786 N N . ARG A 1 228 ? -10.886 13.698 -11.740 1.00 84.56 228 ARG A N 1
ATOM 1787 C CA . ARG A 1 228 ? -11.450 15.023 -11.432 1.00 84.56 228 ARG A CA 1
ATOM 1788 C C . ARG A 1 228 ? -11.731 15.881 -12.666 1.00 84.56 228 ARG A C 1
ATOM 1790 O O . ARG A 1 228 ? -12.057 17.059 -12.507 1.00 84.56 228 ARG A O 1
ATOM 1797 N N . ASP A 1 229 ? -11.600 15.327 -13.871 1.00 85.88 229 ASP A N 1
ATOM 1798 C CA . ASP A 1 229 ? -11.699 16.093 -15.121 1.00 85.88 229 ASP A CA 1
ATOM 1799 C C . ASP A 1 229 ? -10.772 17.335 -15.112 1.00 85.88 229 ASP A C 1
ATOM 1801 O O . ASP A 1 229 ? -11.152 18.438 -15.518 1.00 85.88 229 ASP A O 1
ATOM 1805 N N . ALA A 1 230 ? -9.580 17.191 -14.512 1.00 85.31 230 ALA A N 1
ATOM 1806 C CA . ALA A 1 230 ? -8.658 18.288 -14.250 1.00 85.31 230 ALA A CA 1
ATOM 1807 C C . ALA A 1 230 ? -7.297 18.115 -14.926 1.00 85.31 230 ALA A C 1
ATOM 1809 O O . ALA A 1 230 ? -6.715 17.034 -14.876 1.00 85.31 230 ALA A O 1
ATOM 1810 N N . TYR A 1 231 ? -6.759 19.207 -15.471 1.00 84.38 231 TYR A N 1
ATOM 1811 C CA . TYR A 1 231 ? -5.370 19.296 -15.917 1.00 84.38 231 TYR A CA 1
ATOM 1812 C C . TYR A 1 231 ? -4.503 20.050 -14.905 1.00 84.38 231 TYR A C 1
ATOM 1814 O O . TYR A 1 231 ? -4.947 20.958 -14.197 1.00 84.38 231 TYR A O 1
ATOM 1822 N N . GLU A 1 232 ? -3.231 19.688 -14.869 1.00 87.00 232 GLU A N 1
ATOM 1823 C CA . GLU A 1 232 ? -2.269 20.150 -13.886 1.00 87.00 232 GLU A CA 1
ATOM 1824 C C . GLU A 1 232 ? -1.424 21.343 -14.343 1.00 87.00 232 GLU A C 1
ATOM 1826 O O . GLU A 1 232 ? -1.003 21.455 -15.496 1.00 87.00 232 GLU A O 1
ATOM 1831 N N . LYS A 1 233 ? -1.122 22.233 -13.396 1.00 88.00 233 LYS A N 1
ATOM 1832 C CA . LYS A 1 233 ? -0.016 23.187 -13.468 1.00 88.00 233 LYS A CA 1
ATOM 1833 C C . LYS A 1 233 ? 1.006 22.823 -12.395 1.00 88.00 233 LYS A C 1
ATOM 1835 O O . LYS A 1 233 ? 0.682 22.853 -11.212 1.00 88.00 233 LYS A O 1
ATOM 1840 N N . LEU A 1 234 ? 2.217 22.483 -12.823 1.00 88.81 234 LEU A N 1
ATOM 1841 C CA . LEU A 1 234 ? 3.304 22.032 -11.956 1.00 88.81 234 LEU A CA 1
ATOM 1842 C C . LEU A 1 234 ? 4.092 23.214 -11.367 1.00 88.81 234 LEU A C 1
ATOM 1844 O O . LEU A 1 234 ? 4.429 24.155 -12.088 1.00 88.81 234 LEU A O 1
ATOM 1848 N N . TYR A 1 235 ? 4.407 23.119 -10.077 1.00 90.56 235 TYR A N 1
ATOM 1849 C CA . TYR A 1 235 ? 5.267 24.021 -9.314 1.00 90.56 235 TYR A CA 1
ATOM 1850 C C . TYR A 1 235 ? 6.276 23.194 -8.502 1.00 90.56 235 TYR A C 1
ATOM 1852 O O . TYR A 1 235 ? 5.901 22.204 -7.872 1.00 90.56 235 TYR A O 1
ATOM 1860 N N . THR A 1 236 ? 7.547 23.592 -8.528 1.00 88.19 236 THR A N 1
ATOM 1861 C CA . THR A 1 236 ? 8.679 22.868 -7.920 1.00 88.19 236 THR A CA 1
ATOM 1862 C C . THR A 1 236 ? 9.658 23.871 -7.317 1.00 88.19 236 THR A C 1
ATOM 1864 O O . THR A 1 236 ? 10.038 24.814 -8.010 1.00 88.19 236 THR A O 1
ATOM 1867 N N . GLU A 1 237 ? 10.104 23.646 -6.082 1.00 82.75 237 GLU A N 1
ATOM 1868 C CA . GLU A 1 237 ? 10.925 24.603 -5.311 1.00 82.75 237 GLU A CA 1
ATOM 1869 C C . GLU A 1 237 ? 12.345 24.087 -4.984 1.00 82.75 237 GLU A C 1
ATOM 1871 O O . GLU A 1 237 ? 13.125 24.760 -4.321 1.00 82.75 237 GLU A O 1
ATOM 1876 N N . SER A 1 238 ? 12.722 22.895 -5.456 1.00 77.50 238 SER A N 1
ATOM 1877 C CA . SER A 1 238 ? 14.031 22.265 -5.201 1.00 77.50 238 SER A CA 1
ATOM 1878 C C . SER A 1 238 ? 14.526 21.448 -6.399 1.00 77.50 238 SER A C 1
ATOM 1880 O O . SER A 1 238 ? 13.759 21.131 -7.306 1.00 77.50 238 SER A O 1
ATOM 1882 N N . ASP A 1 239 ? 15.799 21.052 -6.412 1.00 77.00 239 ASP A N 1
ATOM 1883 C CA . ASP A 1 239 ? 16.340 20.233 -7.508 1.00 77.00 239 ASP A CA 1
ATOM 1884 C C . ASP A 1 239 ? 15.737 18.821 -7.548 1.00 77.00 239 ASP A C 1
ATOM 1886 O O . ASP A 1 239 ? 15.426 18.310 -8.626 1.00 77.00 239 ASP A O 1
ATOM 1890 N N . VAL A 1 240 ? 15.467 18.224 -6.383 1.00 76.50 240 VAL A N 1
ATOM 1891 C CA . VAL A 1 240 ? 14.774 16.928 -6.280 1.00 76.50 240 VAL A CA 1
ATOM 1892 C C . VAL A 1 240 ? 13.335 17.037 -6.772 1.00 76.50 240 VAL A C 1
ATOM 1894 O O . VAL A 1 240 ? 12.888 16.196 -7.548 1.00 76.50 240 VAL A O 1
ATOM 1897 N N . SER A 1 241 ? 12.603 18.086 -6.383 1.00 81.50 241 SER A N 1
ATOM 1898 C CA . SER A 1 241 ? 11.223 18.276 -6.849 1.00 81.50 241 SER A CA 1
ATOM 1899 C C . SER A 1 241 ? 11.146 18.519 -8.358 1.00 81.50 241 SER A C 1
ATOM 1901 O O . SER A 1 241 ? 10.190 18.071 -8.988 1.00 81.50 241 SER A O 1
ATOM 1903 N N . VAL A 1 242 ? 12.169 19.131 -8.968 1.00 79.62 242 VAL A N 1
ATOM 1904 C CA . VAL A 1 242 ? 12.278 19.225 -10.432 1.00 79.62 242 VAL A CA 1
ATOM 1905 C C . VAL A 1 242 ? 12.485 17.855 -11.073 1.00 79.62 242 VAL A C 1
ATOM 1907 O O . VAL A 1 242 ? 11.829 17.557 -12.071 1.00 79.62 242 VAL A O 1
ATOM 1910 N N . VAL A 1 243 ? 13.332 16.996 -10.498 1.00 78.25 243 VAL A N 1
ATOM 1911 C CA . VAL A 1 243 ? 13.495 15.611 -10.980 1.00 78.25 243 VAL A CA 1
ATOM 1912 C C . VAL A 1 243 ? 12.179 14.852 -10.875 1.00 78.25 243 VAL A C 1
ATOM 1914 O O . VAL A 1 243 ? 11.763 14.229 -11.845 1.00 78.25 243 VAL A O 1
ATOM 1917 N N . VAL A 1 244 ? 11.498 14.939 -9.729 1.00 81.31 244 VAL A N 1
ATOM 1918 C CA . VAL A 1 244 ? 10.221 14.250 -9.507 1.00 81.31 244 VAL A CA 1
ATOM 1919 C C . VAL A 1 244 ? 9.122 14.792 -10.419 1.00 81.31 244 VAL A C 1
ATOM 1921 O O . VAL A 1 244 ? 8.307 14.020 -10.902 1.00 81.31 244 VAL A O 1
ATOM 1924 N N . GLY A 1 245 ? 9.105 16.096 -10.700 1.00 82.94 245 GLY A N 1
ATOM 1925 C CA . GLY A 1 245 ? 8.132 16.726 -11.594 1.00 82.94 245 GLY A CA 1
ATOM 1926 C C . GLY A 1 245 ? 8.416 16.528 -13.088 1.00 82.94 245 GLY A C 1
ATOM 1927 O O . GLY A 1 245 ? 7.494 16.587 -13.902 1.00 82.94 245 GLY A O 1
ATOM 1928 N N . GLY A 1 246 ? 9.666 16.256 -13.470 1.00 79.50 246 GLY A N 1
ATOM 1929 C CA . GLY A 1 246 ? 10.104 16.084 -14.860 1.00 79.50 246 GLY A CA 1
ATOM 1930 C C . GLY A 1 246 ? 9.293 15.076 -15.698 1.00 79.50 246 GLY A C 1
ATOM 1931 O O . GLY A 1 246 ? 8.937 15.404 -16.841 1.00 79.50 246 GLY A O 1
ATOM 1932 N N . PRO A 1 247 ? 8.925 13.887 -15.166 1.00 81.38 247 PRO A N 1
ATOM 1933 C CA . PRO A 1 247 ? 8.107 12.896 -15.860 1.00 81.38 247 PRO A CA 1
ATOM 1934 C C . PRO A 1 247 ? 6.745 1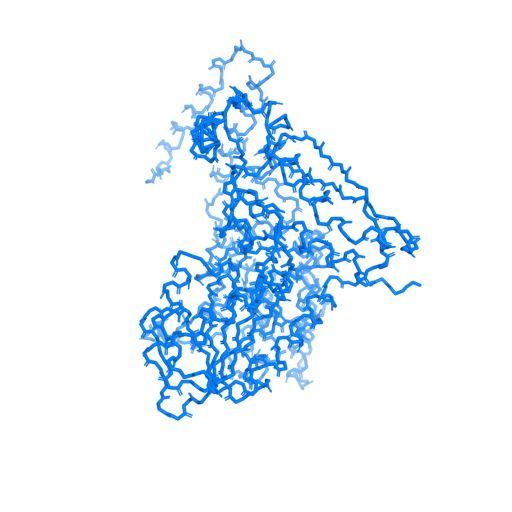3.413 -16.320 1.00 81.38 247 PRO A C 1
ATOM 1936 O O . PRO A 1 247 ? 6.170 12.840 -17.242 1.00 81.38 247 PRO A O 1
ATOM 1939 N N . MET A 1 248 ? 6.244 14.519 -15.757 1.00 78.69 248 MET A N 1
ATOM 1940 C CA . MET A 1 248 ? 4.985 15.141 -16.180 1.00 78.69 248 MET A CA 1
ATOM 1941 C C . MET A 1 248 ? 4.970 15.520 -17.669 1.00 78.69 248 MET A C 1
ATOM 1943 O O . MET A 1 248 ? 3.911 15.557 -18.294 1.00 78.69 248 MET A O 1
ATOM 1947 N N . SER A 1 249 ? 6.136 15.811 -18.253 1.00 72.56 249 SER A N 1
ATOM 1948 C CA . SER A 1 249 ? 6.277 16.083 -19.690 1.00 72.56 249 SER A CA 1
ATOM 1949 C C . SER A 1 249 ? 6.269 14.804 -20.537 1.00 72.56 249 SER A C 1
ATOM 1951 O O . SER A 1 249 ? 5.685 14.791 -21.616 1.00 72.56 249 SER A O 1
ATOM 1953 N N . VAL A 1 250 ? 6.843 13.712 -20.033 1.00 71.94 250 VAL A N 1
ATOM 1954 C CA . VAL A 1 250 ? 6.945 12.420 -20.733 1.00 71.94 250 VAL A CA 1
ATOM 1955 C C . VAL A 1 250 ? 5.602 11.697 -20.732 1.00 71.94 250 VAL A C 1
ATOM 1957 O O . VAL A 1 250 ? 5.125 11.259 -21.771 1.00 71.94 250 VAL A O 1
ATOM 1960 N N . LEU A 1 251 ? 4.926 11.683 -19.584 1.00 73.25 251 LEU A N 1
ATOM 1961 C CA . LEU A 1 251 ? 3.590 11.111 -19.422 1.00 73.25 251 LEU A CA 1
ATOM 1962 C C . LEU A 1 251 ? 2.496 11.977 -20.077 1.00 73.25 251 LEU A C 1
ATOM 1964 O O . LEU A 1 251 ? 1.311 11.719 -19.891 1.00 73.25 251 LEU A O 1
ATOM 1968 N N . SER A 1 252 ? 2.854 13.049 -20.794 1.00 56.75 252 SER A N 1
ATOM 1969 C CA . SER A 1 252 ? 1.907 13.991 -21.406 1.00 56.75 252 SER A CA 1
ATOM 1970 C C . SER A 1 252 ? 1.441 13.616 -22.813 1.00 56.75 252 SER A C 1
ATOM 1972 O O . SER A 1 252 ? 0.736 14.406 -23.442 1.00 56.75 252 SER A O 1
ATOM 1974 N N . SER A 1 253 ? 1.747 12.405 -23.293 1.00 53.09 253 SER A N 1
ATOM 1975 C CA . SER A 1 253 ? 1.159 11.818 -24.510 1.00 53.09 253 SER A CA 1
ATOM 1976 C C . SER A 1 253 ? -0.386 11.816 -24.502 1.00 53.09 253 SER A C 1
ATOM 1978 O O . SER A 1 253 ? -1.023 11.745 -25.552 1.00 53.09 253 SER A O 1
ATOM 1980 N N . GLU A 1 254 ? -1.008 12.087 -23.354 1.00 58.22 254 GLU A N 1
ATOM 1981 C CA . GLU A 1 254 ? -2.410 12.486 -23.178 1.00 58.22 254 GLU A CA 1
ATOM 1982 C C . GLU A 1 254 ? -2.680 13.979 -23.489 1.00 58.22 254 GLU A C 1
ATOM 1984 O O . GLU A 1 254 ? -3.578 14.599 -22.919 1.00 58.22 254 GLU A O 1
ATOM 1989 N N . ALA A 1 255 ? -1.941 14.598 -24.417 1.00 56.81 255 ALA A N 1
ATOM 1990 C CA . ALA A 1 255 ? -2.109 16.002 -24.820 1.00 56.81 255 ALA A CA 1
ATOM 1991 C C . ALA A 1 255 ? -3.543 16.351 -25.274 1.00 56.81 255 ALA A C 1
ATOM 1993 O O . ALA A 1 255 ? -3.915 17.525 -25.329 1.00 56.81 255 ALA A O 1
ATOM 1994 N N . ARG A 1 256 ? -4.358 15.337 -25.598 1.00 56.19 256 ARG A N 1
ATOM 1995 C CA . ARG A 1 256 ? -5.799 15.473 -25.857 1.00 56.19 256 ARG A CA 1
ATOM 1996 C C . ARG A 1 256 ? -6.580 15.808 -24.588 1.00 56.19 256 ARG A C 1
ATOM 1998 O O . ARG A 1 256 ? -7.418 16.695 -24.641 1.00 56.19 256 ARG A O 1
ATOM 2005 N N . TYR A 1 257 ? -6.262 15.174 -23.462 1.00 64.56 257 TYR A N 1
ATOM 2006 C CA . TYR A 1 257 ? -6.974 15.370 -22.204 1.00 64.56 257 TYR A CA 1
ATOM 2007 C C . TYR A 1 257 ? -6.764 16.780 -21.640 1.00 64.56 257 TYR A C 1
ATOM 2009 O O . TYR A 1 257 ? -7.725 17.445 -21.270 1.00 64.56 257 TYR A O 1
ATOM 2017 N N . ARG A 1 258 ? -5.534 17.317 -21.701 1.00 64.75 258 ARG A N 1
ATOM 2018 C CA . ARG A 1 258 ? -5.267 18.718 -21.308 1.00 64.75 258 ARG A CA 1
ATOM 2019 C C . ARG A 1 258 ? -6.075 19.744 -22.113 1.00 64.75 258 ARG A C 1
ATOM 2021 O O . ARG A 1 258 ? -6.291 20.849 -21.631 1.00 64.75 258 ARG A O 1
ATOM 2028 N N . LYS A 1 259 ? -6.487 19.408 -23.342 1.00 69.31 259 LYS A N 1
ATOM 2029 C CA . LYS A 1 259 ? -7.305 20.287 -24.196 1.00 69.31 259 LYS A CA 1
ATOM 2030 C C . LYS A 1 259 ? -8.800 20.187 -23.896 1.00 69.31 259 LYS A C 1
ATOM 2032 O O . LYS A 1 259 ? -9.530 21.100 -24.263 1.00 69.31 259 LYS A O 1
ATOM 2037 N N . THR A 1 260 ? -9.248 19.085 -23.296 1.00 73.69 260 THR A N 1
ATOM 2038 C CA . THR A 1 260 ? -10.670 18.793 -23.063 1.00 73.69 260 THR A CA 1
ATOM 2039 C C . THR A 1 260 ? -11.082 18.890 -21.599 1.00 73.69 260 THR A C 1
ATOM 2041 O O . THR A 1 260 ? -12.274 18.990 -21.334 1.00 73.69 260 THR A O 1
ATOM 2044 N N . ALA A 1 261 ? -10.128 18.849 -20.666 1.00 78.00 261 ALA A N 1
ATOM 2045 C CA . ALA A 1 261 ? -10.392 18.943 -19.237 1.00 78.00 261 ALA A CA 1
ATOM 2046 C C . ALA A 1 261 ? -10.989 20.309 -18.876 1.00 78.00 261 ALA A C 1
ATOM 2048 O O . ALA A 1 261 ? -10.462 21.355 -19.267 1.00 78.00 261 ALA A O 1
ATOM 2049 N N . ASN A 1 262 ? -12.065 20.302 -18.091 1.00 80.94 262 ASN A N 1
ATOM 2050 C CA . ASN A 1 262 ? -12.764 21.528 -17.706 1.00 80.94 262 ASN A CA 1
ATOM 2051 C C . ASN A 1 262 ? -12.147 22.215 -16.481 1.00 80.94 262 ASN A C 1
ATOM 2053 O O . ASN A 1 262 ? -12.398 23.398 -16.245 1.00 80.94 262 ASN A O 1
ATOM 2057 N N . ASN A 1 263 ? -11.345 21.490 -15.695 1.00 85.19 263 ASN A N 1
ATOM 2058 C CA . ASN A 1 263 ? -10.802 21.981 -14.433 1.00 85.19 263 ASN A CA 1
ATOM 2059 C C . ASN A 1 263 ? -9.285 22.151 -14.484 1.00 85.19 263 ASN A C 1
ATOM 2061 O O . ASN A 1 263 ? -8.574 21.410 -15.157 1.00 85.19 263 ASN A O 1
ATOM 2065 N N . LYS A 1 264 ? -8.778 23.096 -13.693 1.00 86.94 264 LYS A N 1
ATOM 2066 C CA . LYS A 1 264 ? -7.345 23.304 -13.483 1.00 86.94 264 LYS A CA 1
ATOM 2067 C C . LYS A 1 264 ? -6.987 23.022 -12.032 1.00 86.94 264 LYS A C 1
ATOM 2069 O O . LYS A 1 264 ? -7.646 23.530 -11.128 1.00 86.94 264 LYS A O 1
ATOM 2074 N N . ILE A 1 265 ? -5.903 22.290 -11.816 1.00 88.25 265 ILE A N 1
ATOM 2075 C CA . ILE A 1 265 ? -5.315 22.051 -10.495 1.00 88.25 265 ILE A CA 1
ATOM 2076 C C . ILE A 1 265 ? -3.857 22.509 -10.471 1.00 88.25 265 ILE A C 1
ATOM 2078 O O . ILE A 1 265 ? -3.159 22.477 -11.485 1.00 88.25 265 ILE A O 1
ATOM 2082 N N . SER A 1 266 ? -3.390 22.934 -9.303 1.00 90.38 266 SER A N 1
ATOM 2083 C CA . SER A 1 266 ? -1.975 23.217 -9.065 1.00 90.38 266 SER A CA 1
ATOM 2084 C C . SER A 1 266 ? -1.353 22.019 -8.359 1.00 90.38 266 SER A C 1
ATOM 2086 O O . SER A 1 266 ? -1.804 21.653 -7.277 1.00 90.38 266 SER A O 1
ATOM 2088 N N . LEU A 1 267 ? -0.327 21.421 -8.961 1.00 90.62 267 LEU A N 1
ATOM 2089 C CA . LEU A 1 267 ? 0.506 20.413 -8.315 1.00 90.62 267 LEU A CA 1
ATOM 2090 C C . LEU A 1 267 ? 1.760 21.103 -7.793 1.00 90.62 267 LEU A C 1
ATOM 2092 O O . LEU A 1 267 ? 2.560 21.603 -8.583 1.00 90.62 267 LEU A O 1
ATOM 2096 N N . VAL A 1 268 ? 1.919 21.122 -6.475 1.00 92.50 268 VAL A N 1
ATOM 2097 C CA . VAL A 1 268 ? 3.127 21.615 -5.814 1.00 92.50 268 VAL A CA 1
ATOM 2098 C C . VAL A 1 268 ? 3.907 20.406 -5.321 1.00 92.50 268 VAL A C 1
ATOM 2100 O O . VAL A 1 268 ? 3.375 19.608 -4.552 1.00 92.50 268 VAL A O 1
ATOM 2103 N N . ILE A 1 269 ? 5.148 20.262 -5.780 1.00 89.38 269 ILE A N 1
ATOM 2104 C CA . ILE A 1 269 ? 6.057 19.212 -5.321 1.00 89.38 269 ILE A CA 1
ATOM 2105 C C . ILE A 1 269 ? 7.111 19.869 -4.443 1.00 89.38 269 ILE A C 1
ATOM 2107 O O . ILE A 1 269 ? 7.831 20.768 -4.880 1.00 89.38 269 ILE A O 1
ATOM 2111 N N . VAL A 1 270 ? 7.185 19.404 -3.202 1.00 88.19 270 VAL A N 1
ATOM 2112 C CA . VAL A 1 270 ? 8.063 19.943 -2.166 1.00 88.19 270 VAL A CA 1
ATOM 2113 C C . VAL A 1 270 ? 8.983 18.822 -1.708 1.00 88.19 270 VAL A C 1
ATOM 2115 O O . VAL A 1 270 ? 8.529 17.712 -1.440 1.00 88.19 270 VAL A O 1
ATOM 2118 N N . ASP A 1 271 ? 10.277 19.110 -1.637 1.00 84.25 271 ASP A N 1
ATOM 2119 C CA . ASP A 1 271 ? 11.254 18.225 -1.010 1.00 84.25 271 ASP A CA 1
ATOM 2120 C C . ASP A 1 271 ? 11.299 18.508 0.497 1.00 84.25 271 ASP A C 1
ATOM 2122 O O . ASP A 1 271 ? 11.330 19.668 0.915 1.00 84.25 271 ASP A O 1
ATOM 2126 N N . ARG A 1 272 ? 11.332 17.450 1.316 1.00 83.06 272 ARG A N 1
ATOM 2127 C CA . ARG A 1 272 ? 11.428 17.551 2.774 1.00 83.06 272 ARG A CA 1
ATOM 2128 C C . ARG A 1 272 ? 12.655 18.343 3.235 1.00 83.06 272 ARG A C 1
ATOM 2130 O O . ARG A 1 272 ? 12.587 18.941 4.305 1.00 83.06 272 ARG A O 1
ATOM 2137 N N . THR A 1 273 ? 13.728 18.406 2.443 1.00 80.06 273 THR A N 1
ATOM 2138 C CA . THR A 1 273 ? 14.921 19.227 2.734 1.00 80.06 273 THR A CA 1
ATOM 2139 C C . THR A 1 273 ? 14.627 20.718 2.883 1.00 80.06 273 THR A C 1
ATOM 2141 O O . THR A 1 273 ? 15.391 21.407 3.554 1.00 80.06 273 THR A O 1
ATOM 2144 N N . LEU A 1 274 ? 13.512 21.215 2.332 1.00 84.25 274 LEU A N 1
ATOM 2145 C CA . LEU A 1 274 ? 13.086 22.609 2.501 1.00 84.25 274 LEU A CA 1
ATOM 2146 C C . LEU A 1 274 ? 12.681 22.939 3.941 1.00 84.25 274 LEU A C 1
ATOM 2148 O O . LEU A 1 274 ? 12.700 24.104 4.326 1.00 84.25 274 LEU A O 1
ATOM 2152 N N . ASP A 1 275 ? 12.336 21.930 4.739 1.00 80.44 275 ASP A N 1
ATOM 2153 C CA . ASP A 1 275 ? 12.091 22.102 6.164 1.00 80.44 275 ASP A CA 1
ATOM 2154 C C . ASP A 1 275 ? 12.346 20.777 6.898 1.00 80.44 275 ASP A C 1
ATOM 2156 O O . ASP A 1 275 ? 11.520 19.870 6.926 1.00 80.44 275 ASP A O 1
ATOM 2160 N N . LEU A 1 276 ? 13.531 20.649 7.485 1.00 77.62 276 LEU A N 1
ATOM 2161 C CA . LEU A 1 276 ? 13.903 19.500 8.317 1.00 77.62 276 LEU A CA 1
ATOM 2162 C C . LEU A 1 276 ? 13.527 19.709 9.793 1.00 77.62 276 LEU A C 1
ATOM 2164 O O . LEU A 1 276 ? 13.635 18.788 10.605 1.00 77.62 276 LEU A O 1
ATOM 2168 N N . ILE A 1 277 ? 13.082 20.916 10.143 1.00 75.62 277 ILE A N 1
ATOM 2169 C CA . ILE A 1 277 ? 12.851 21.352 11.519 1.00 75.62 277 ILE A CA 1
ATOM 2170 C C . ILE A 1 277 ? 11.471 20.898 11.987 1.00 75.62 277 ILE A C 1
ATOM 2172 O O . ILE A 1 277 ? 11.351 20.306 13.055 1.00 75.62 277 ILE A O 1
ATOM 2176 N N . GLN A 1 278 ? 10.425 21.105 11.188 1.00 73.62 278 GLN A N 1
ATOM 2177 C CA . GLN A 1 278 ? 9.066 20.733 11.580 1.00 73.62 278 GLN A CA 1
ATOM 2178 C C . GLN A 1 278 ? 8.926 19.232 11.912 1.00 73.62 278 GLN A C 1
ATOM 2180 O O . GLN A 1 278 ? 8.359 18.928 12.964 1.00 73.62 278 GLN A O 1
ATOM 2185 N N . PRO A 1 279 ? 9.480 18.279 11.126 1.00 71.06 279 PRO A N 1
ATOM 2186 C CA . PRO A 1 279 ? 9.403 16.853 11.462 1.00 71.06 279 PRO A CA 1
ATOM 2187 C C . PRO A 1 279 ? 10.233 16.452 12.691 1.00 71.06 279 PRO A C 1
ATOM 2189 O O . PRO A 1 279 ? 9.908 15.460 13.340 1.00 71.06 279 PRO A O 1
ATOM 2192 N N . SER A 1 280 ? 11.310 17.187 12.993 1.00 66.56 280 SER A N 1
ATOM 2193 C CA . SER A 1 280 ? 12.180 16.938 14.154 1.00 66.56 280 SER A CA 1
ATOM 2194 C C . SER A 1 280 ? 11.681 17.626 15.427 1.00 66.56 280 SER A C 1
ATOM 2196 O O . SER A 1 280 ? 12.034 17.219 16.535 1.00 66.56 280 SER A O 1
ATOM 2198 N N . SER A 1 281 ? 10.803 18.620 15.290 1.00 61.94 281 SER A N 1
ATOM 2199 C CA . SER A 1 281 ? 10.127 19.253 16.412 1.00 61.94 281 SER A CA 1
ATOM 2200 C C . SER A 1 281 ? 9.038 18.337 16.993 1.00 61.94 281 SER A C 1
ATOM 2202 O O . SER A 1 281 ? 8.174 17.816 16.290 1.00 61.94 281 SER A O 1
ATOM 2204 N N . GLN A 1 282 ? 9.056 18.153 18.316 1.00 53.47 282 GLN A N 1
ATOM 2205 C CA . GLN A 1 282 ? 7.984 17.479 19.069 1.00 53.47 282 GLN A CA 1
ATOM 2206 C C . GLN A 1 282 ? 6.765 18.389 19.302 1.00 53.47 282 GLN A C 1
ATOM 2208 O O . GLN A 1 282 ? 5.763 17.943 19.864 1.00 53.47 282 GLN A O 1
ATOM 2213 N N . ALA A 1 283 ? 6.809 19.638 18.824 1.00 53.53 283 ALA A N 1
ATOM 2214 C CA . ALA A 1 283 ? 5.664 20.542 18.730 1.00 53.53 283 ALA A CA 1
ATOM 2215 C C . ALA A 1 283 ? 4.696 20.104 17.612 1.00 53.53 283 ALA A C 1
ATOM 2217 O O . ALA A 1 283 ? 4.198 20.927 16.855 1.00 53.53 283 ALA A O 1
ATOM 2218 N N . GLY A 1 284 ? 4.468 18.795 17.467 1.00 53.88 284 GLY A N 1
ATOM 2219 C CA . GLY A 1 284 ? 3.550 18.256 16.478 1.00 53.88 284 GLY A CA 1
ATOM 2220 C C . GLY A 1 284 ? 2.156 18.820 16.719 1.00 53.88 284 GLY A C 1
ATOM 2221 O O . GLY A 1 284 ? 1.553 18.559 17.764 1.00 53.88 284 GLY A O 1
ATOM 2222 N N . ASP A 1 285 ? 1.657 19.580 15.747 1.00 60.88 285 ASP A N 1
ATOM 2223 C CA . ASP A 1 285 ? 0.357 20.251 15.818 1.00 60.88 285 ASP A CA 1
ATOM 2224 C C . ASP A 1 285 ? -0.810 19.246 15.924 1.00 60.88 285 ASP A C 1
ATOM 2226 O O . ASP A 1 285 ? -1.896 19.592 16.392 1.00 60.88 285 ASP A O 1
ATOM 2230 N N . THR A 1 286 ? -0.592 17.980 15.533 1.00 77.50 286 THR A N 1
ATOM 2231 C CA . THR A 1 286 ? -1.644 16.961 15.387 1.00 77.50 286 THR A CA 1
ATOM 2232 C C . THR A 1 286 ? -1.454 15.771 16.329 1.00 77.50 286 THR A C 1
ATOM 2234 O O . THR A 1 286 ? -0.338 15.378 16.690 1.00 77.50 286 THR A O 1
ATOM 2237 N N . HIS A 1 287 ? -2.562 15.146 16.741 1.00 81.06 287 HIS A N 1
ATOM 2238 C CA . HIS A 1 287 ? -2.487 13.975 17.616 1.00 81.06 287 HIS A CA 1
ATOM 2239 C C . HIS A 1 287 ? -1.914 12.752 16.886 1.00 81.06 287 HIS A C 1
ATOM 2241 O O . HIS A 1 287 ? -1.175 11.977 17.500 1.00 81.06 287 HIS A O 1
ATOM 2247 N N . MET A 1 288 ? -2.207 12.619 15.588 1.00 86.19 288 MET A N 1
ATOM 2248 C CA . MET A 1 288 ? -1.732 11.521 14.746 1.00 86.19 288 MET A CA 1
ATOM 2249 C C . MET A 1 288 ? -0.205 11.476 14.653 1.00 86.19 288 MET A C 1
ATOM 2251 O O . MET A 1 288 ? 0.383 10.408 14.795 1.00 86.19 288 MET A O 1
ATOM 2255 N N . GLN A 1 289 ? 0.460 12.628 14.503 1.00 80.19 289 GLN A N 1
ATOM 2256 C CA . GLN A 1 289 ? 1.925 12.678 14.481 1.00 80.19 289 GLN A CA 1
ATOM 2257 C C . GLN A 1 289 ? 2.522 12.090 15.764 1.00 80.19 289 GLN A C 1
ATOM 2259 O O . GLN A 1 289 ? 3.477 11.322 15.716 1.00 80.19 289 GLN A O 1
ATOM 2264 N N . ARG A 1 290 ? 1.926 12.391 16.923 1.00 78.19 290 ARG A N 1
ATOM 2265 C CA . ARG A 1 290 ? 2.389 11.845 18.207 1.00 78.19 290 ARG A CA 1
ATOM 2266 C C . ARG A 1 290 ? 2.218 10.332 18.281 1.00 78.19 290 ARG A C 1
ATOM 2268 O O . ARG A 1 290 ? 3.102 9.664 18.798 1.00 78.19 290 ARG A O 1
ATOM 2275 N N . ILE A 1 291 ? 1.104 9.807 17.775 1.00 83.25 291 ILE A N 1
ATOM 2276 C CA . ILE A 1 291 ? 0.863 8.362 17.692 1.00 83.25 291 ILE A CA 1
ATOM 2277 C C . ILE A 1 291 ? 1.957 7.701 16.847 1.00 83.25 291 ILE A C 1
ATOM 2279 O O . ILE A 1 291 ? 2.646 6.805 17.332 1.00 83.25 291 ILE A O 1
ATOM 2283 N N . LEU A 1 292 ? 2.175 8.202 15.627 1.00 82.88 292 LEU A N 1
ATOM 2284 C CA . LEU A 1 292 ? 3.146 7.641 14.686 1.00 82.88 292 LEU A CA 1
ATOM 2285 C C . LEU A 1 292 ? 4.599 7.749 15.169 1.00 82.88 292 LEU A C 1
ATOM 2287 O O . LEU A 1 292 ? 5.424 6.949 14.729 1.00 82.88 292 LEU A O 1
ATOM 2291 N N . SER A 1 293 ? 4.918 8.720 16.028 1.00 76.94 293 SER A N 1
ATOM 2292 C CA . SER A 1 293 ? 6.263 8.903 16.591 1.00 76.94 293 SER A CA 1
ATOM 2293 C C . SER A 1 293 ? 6.519 8.103 17.870 1.00 76.94 293 SER A C 1
ATOM 2295 O O . SER A 1 293 ? 7.677 7.850 18.189 1.00 76.94 293 SER A O 1
ATOM 2297 N N . LEU A 1 294 ? 5.477 7.759 18.635 1.00 76.50 294 LEU A N 1
ATOM 2298 C CA . LEU A 1 294 ? 5.621 7.113 19.947 1.00 76.50 294 LEU A CA 1
ATOM 2299 C C . LEU A 1 294 ? 5.347 5.612 19.914 1.00 76.50 294 LEU A C 1
ATOM 2301 O O . LEU A 1 294 ? 5.922 4.881 20.717 1.00 76.50 294 LEU A O 1
ATOM 2305 N N . LEU A 1 295 ? 4.467 5.154 19.024 1.00 82.12 295 LEU A N 1
ATOM 2306 C CA . LEU A 1 295 ? 4.138 3.739 18.925 1.00 82.12 295 LEU A CA 1
ATOM 2307 C C . LEU A 1 295 ? 5.074 3.005 17.963 1.00 82.12 295 LEU A C 1
ATOM 2309 O O . LEU A 1 295 ? 5.436 3.558 16.917 1.00 82.12 295 LEU A O 1
ATOM 2313 N N . PRO A 1 296 ? 5.424 1.742 18.267 1.00 86.81 296 PRO A N 1
ATOM 2314 C CA . PRO A 1 296 ? 6.155 0.903 17.330 1.00 86.81 296 PRO A CA 1
ATOM 2315 C C . PRO A 1 296 ? 5.370 0.734 16.025 1.00 86.81 296 PRO A C 1
ATOM 2317 O O . PRO A 1 296 ? 4.138 0.787 15.999 1.00 86.81 296 PRO A O 1
ATOM 2320 N N . ARG A 1 297 ? 6.092 0.520 14.923 1.00 90.06 297 ARG A N 1
ATOM 2321 C CA . ARG A 1 297 ? 5.479 0.210 13.627 1.00 90.06 297 ARG A CA 1
ATOM 2322 C C . ARG A 1 297 ? 4.802 -1.156 13.673 1.00 90.06 297 ARG A C 1
ATOM 2324 O O . ARG A 1 297 ? 5.311 -2.081 14.309 1.00 90.06 297 ARG A O 1
ATOM 2331 N N . LEU A 1 298 ? 3.668 -1.278 12.988 1.00 93.19 298 LEU A N 1
ATOM 2332 C CA . LEU A 1 298 ? 3.062 -2.583 12.742 1.00 93.19 298 LEU A CA 1
ATOM 2333 C C . LEU A 1 298 ? 4.036 -3.416 11.882 1.00 93.19 298 LEU A C 1
ATOM 2335 O O . LEU A 1 298 ? 4.583 -2.878 10.917 1.00 93.19 298 LEU A O 1
ATOM 2339 N N . PRO A 1 299 ? 4.316 -4.693 12.205 1.00 91.50 299 PRO A N 1
ATOM 2340 C CA . PRO A 1 299 ? 5.250 -5.491 11.419 1.00 91.50 299 PRO A CA 1
ATOM 2341 C C . PRO A 1 299 ? 4.879 -5.514 9.932 1.00 91.50 299 PRO A C 1
ATOM 2343 O O . PRO A 1 299 ? 3.712 -5.666 9.571 1.00 91.50 299 PRO A O 1
ATOM 2346 N N . GLY A 1 300 ? 5.878 -5.320 9.069 1.00 90.81 300 GLY A N 1
ATOM 2347 C CA . GLY A 1 300 ? 5.689 -5.247 7.617 1.00 90.81 300 GLY A CA 1
ATOM 2348 C C . GLY A 1 300 ? 5.069 -3.945 7.094 1.00 90.81 300 GLY A C 1
ATOM 2349 O O . GLY A 1 300 ? 4.890 -3.834 5.887 1.00 90.81 300 GLY A O 1
ATOM 2350 N N . HIS A 1 301 ? 4.766 -2.972 7.960 1.00 93.44 301 HIS A N 1
ATOM 2351 C CA . HIS A 1 301 ? 4.140 -1.703 7.583 1.00 93.44 301 HIS A CA 1
ATOM 2352 C C . HIS A 1 301 ? 5.093 -0.516 7.744 1.00 93.44 301 HIS A C 1
ATOM 2354 O O . HIS A 1 301 ? 5.926 -0.464 8.652 1.00 93.44 301 HIS A O 1
ATOM 2360 N N . THR A 1 302 ? 4.920 0.476 6.879 1.00 92.38 302 THR A N 1
ATOM 2361 C CA . THR A 1 302 ? 5.672 1.733 6.855 1.00 92.38 302 THR A CA 1
ATOM 2362 C C . THR A 1 302 ? 4.861 2.904 7.413 1.00 92.38 302 THR A C 1
ATOM 2364 O O . THR A 1 302 ? 5.439 3.809 8.022 1.00 92.38 302 THR A O 1
ATOM 2367 N N . ILE A 1 303 ? 3.529 2.876 7.263 1.00 91.25 303 ILE A N 1
ATOM 2368 C CA . ILE A 1 303 ? 2.621 3.981 7.619 1.00 91.25 303 ILE A CA 1
ATOM 2369 C C . ILE A 1 303 ? 1.620 3.639 8.735 1.00 91.25 303 ILE A C 1
ATOM 2371 O O . ILE A 1 303 ? 0.794 4.482 9.081 1.00 91.25 303 ILE A O 1
ATOM 2375 N N . ASP A 1 304 ? 1.688 2.433 9.307 1.00 92.38 304 ASP A N 1
ATOM 2376 C CA . ASP A 1 304 ? 0.818 1.986 10.404 1.00 92.38 304 ASP A CA 1
ATOM 2377 C C . ASP A 1 304 ? 1.603 1.715 11.700 1.00 92.38 304 ASP A C 1
ATOM 2379 O O . ASP A 1 304 ? 2.809 1.441 11.693 1.00 92.38 304 ASP A O 1
ATOM 2383 N N . SER A 1 305 ? 0.909 1.787 12.830 1.00 90.62 305 SER A N 1
ATOM 2384 C CA . SER A 1 305 ? 1.452 1.555 14.166 1.00 90.62 305 SER A CA 1
ATOM 2385 C C . SER A 1 305 ? 0.815 0.321 14.794 1.00 90.62 305 SER A C 1
ATOM 2387 O O . SER A 1 305 ? -0.383 0.088 14.660 1.00 90.62 305 SER A O 1
ATOM 2389 N N . ALA A 1 306 ? 1.625 -0.462 15.506 1.00 90.94 306 ALA A N 1
ATOM 2390 C CA . ALA A 1 306 ? 1.142 -1.617 16.244 1.00 90.94 306 ALA A CA 1
ATOM 2391 C C . ALA A 1 306 ? 0.328 -1.150 17.456 1.00 90.94 306 ALA A C 1
ATOM 2393 O O . ALA A 1 306 ? 0.817 -0.383 18.288 1.00 90.94 306 ALA A O 1
ATOM 2394 N N . VAL A 1 307 ? -0.902 -1.646 17.556 1.00 90.06 307 VAL A N 1
ATOM 2395 C CA . VAL A 1 307 ? -1.802 -1.384 18.683 1.00 90.06 307 VAL A CA 1
ATOM 2396 C C . VAL A 1 307 ? -1.722 -2.539 19.670 1.00 90.06 307 VAL A C 1
ATOM 2398 O O . VAL A 1 307 ? -1.773 -3.707 19.272 1.00 90.06 307 VAL A O 1
ATOM 2401 N N . ASN A 1 308 ? -1.616 -2.234 20.963 1.00 85.00 308 ASN A N 1
ATOM 2402 C CA . ASN A 1 308 ? -1.685 -3.258 21.990 1.00 85.00 308 ASN A CA 1
ATOM 2403 C C . ASN A 1 308 ? -3.110 -3.813 22.085 1.00 85.00 308 ASN A C 1
ATOM 2405 O O . ASN A 1 308 ? -4.035 -3.127 22.510 1.00 85.00 308 ASN A O 1
ATOM 2409 N N . MET A 1 309 ? -3.282 -5.083 21.728 1.00 86.69 309 MET A N 1
ATOM 2410 C CA . MET A 1 309 ? -4.590 -5.742 21.767 1.00 86.69 309 MET A CA 1
ATOM 2411 C C . MET A 1 309 ? -4.939 -6.317 23.140 1.00 86.69 309 MET A C 1
ATOM 2413 O O . MET A 1 309 ? -6.052 -6.791 23.343 1.00 86.69 309 MET A O 1
ATOM 2417 N N . ARG A 1 310 ? -4.027 -6.268 24.116 1.00 82.06 310 ARG A N 1
ATOM 2418 C CA . ARG A 1 310 ? -4.238 -6.869 25.439 1.00 82.06 310 ARG A CA 1
ATOM 2419 C C . ARG A 1 310 ? -5.452 -6.296 26.182 1.00 82.06 310 ARG A C 1
ATOM 2421 O O . ARG A 1 310 ? -6.143 -7.070 26.832 1.00 82.06 310 ARG A O 1
ATOM 2428 N N . PRO A 1 311 ? -5.766 -4.989 26.107 1.00 79.31 311 PRO A N 1
ATOM 2429 C CA . PRO A 1 311 ? -6.977 -4.457 26.734 1.00 79.31 311 PRO A CA 1
ATOM 2430 C C . PRO A 1 311 ? -8.279 -4.893 26.045 1.00 79.31 311 PRO A C 1
ATOM 2432 O O . PRO A 1 311 ? -9.339 -4.837 26.665 1.00 79.31 311 PRO A O 1
ATOM 2435 N N . LEU A 1 312 ? -8.188 -5.328 24.783 1.00 81.50 312 LEU A N 1
ATOM 2436 C CA . LEU A 1 312 ? -9.304 -5.767 23.941 1.00 81.50 312 LEU A CA 1
ATOM 2437 C C . LEU A 1 312 ? -9.521 -7.281 23.968 1.00 81.50 312 LEU A C 1
ATOM 2439 O O . LEU A 1 312 ? -10.571 -7.752 23.541 1.00 81.50 312 LEU A O 1
ATOM 2443 N N . CYS A 1 313 ? -8.540 -8.046 24.442 1.00 80.62 313 CYS A N 1
ATOM 2444 C CA . CYS A 1 313 ? -8.570 -9.500 24.431 1.00 80.62 313 CYS A CA 1
ATOM 2445 C C . CYS A 1 313 ? -8.228 -10.044 25.820 1.00 80.62 313 CYS A C 1
ATOM 2447 O O . CYS A 1 313 ? -7.126 -9.825 26.323 1.00 80.62 313 CYS A O 1
ATOM 2449 N N . ASP A 1 314 ? -9.141 -10.809 26.421 1.00 75.69 314 ASP A N 1
ATOM 2450 C CA . ASP A 1 314 ? -8.887 -11.500 27.689 1.00 75.69 314 ASP A CA 1
ATOM 2451 C C . ASP A 1 314 ? -8.040 -12.764 27.452 1.00 75.69 314 ASP A C 1
ATOM 2453 O O . ASP A 1 314 ? -8.542 -13.884 27.349 1.00 75.69 314 ASP A O 1
ATOM 2457 N N . VAL A 1 315 ? -6.731 -12.569 27.261 1.00 77.94 315 VAL A N 1
ATOM 2458 C CA . VAL A 1 315 ? -5.775 -13.651 26.990 1.00 77.94 315 VAL A CA 1
ATOM 2459 C C . VAL A 1 315 ? -5.020 -14.015 28.265 1.00 77.94 315 VAL A C 1
ATOM 2461 O O . VAL A 1 315 ? -4.383 -13.174 28.902 1.00 77.94 315 VAL A O 1
ATOM 2464 N N . HIS A 1 316 ? -5.040 -15.302 28.618 1.00 82.94 316 HIS A N 1
ATOM 2465 C CA . HIS A 1 316 ? -4.255 -15.821 29.736 1.00 82.94 316 HIS A CA 1
ATOM 2466 C C . HIS A 1 316 ? -2.747 -15.572 29.502 1.00 82.94 316 HIS A C 1
ATOM 2468 O O . HIS A 1 316 ? -2.275 -15.814 28.390 1.00 82.94 316 HIS A O 1
ATOM 2474 N N . PRO A 1 317 ? -1.948 -15.179 30.517 1.00 83.38 317 PRO A N 1
ATOM 2475 C CA . PRO A 1 317 ? -0.528 -14.845 30.333 1.00 83.38 317 PRO A CA 1
ATOM 2476 C C . PRO A 1 317 ? 0.323 -15.932 29.654 1.00 83.38 317 PRO A C 1
ATOM 2478 O O . PRO A 1 317 ? 1.266 -15.624 28.934 1.00 83.38 317 PRO A O 1
ATOM 2481 N N . SER A 1 318 ? -0.018 -17.214 29.823 1.00 87.19 318 SER A N 1
ATOM 2482 C CA . SER A 1 318 ? 0.679 -18.322 29.140 1.00 87.19 318 SER A CA 1
ATOM 2483 C C . SER A 1 318 ? 0.464 -18.364 27.621 1.00 87.19 318 SER A C 1
ATOM 2485 O O . SER A 1 318 ? 1.158 -19.101 26.924 1.00 87.19 318 SER A O 1
ATOM 2487 N N . CYS A 1 319 ? -0.520 -17.623 27.117 1.00 84.75 319 CYS A N 1
ATOM 2488 C CA . CYS A 1 319 ? -0.916 -17.565 25.715 1.00 84.75 319 CYS A CA 1
ATOM 2489 C C . CYS A 1 319 ? -0.611 -16.195 25.096 1.00 84.75 319 CYS A C 1
ATOM 2491 O O . CYS A 1 319 ? -1.105 -15.897 24.021 1.00 84.75 319 CYS A O 1
ATOM 2493 N N . GLU A 1 320 ? 0.205 -15.350 25.733 1.00 78.88 320 GLU A N 1
ATOM 2494 C CA . GLU A 1 320 ? 0.509 -14.004 25.220 1.00 78.88 320 GLU A CA 1
ATOM 2495 C C . GLU A 1 320 ? 1.107 -14.027 23.799 1.00 78.88 320 GLU A C 1
ATOM 2497 O O . GLU A 1 320 ? 0.861 -13.126 23.006 1.00 78.88 320 GLU A O 1
ATOM 2502 N N . TRP A 1 321 ? 1.794 -15.111 23.428 1.00 82.31 321 TRP A N 1
ATOM 2503 C CA . TRP A 1 321 ? 2.321 -15.337 22.078 1.00 82.31 321 TRP A CA 1
ATOM 2504 C C . TRP A 1 321 ? 1.243 -15.467 20.986 1.00 82.31 321 TRP A C 1
ATOM 2506 O O . TRP A 1 321 ? 1.571 -15.350 19.808 1.00 82.31 321 TRP A O 1
ATOM 2516 N N . THR A 1 322 ? -0.026 -15.711 21.340 1.00 83.88 322 THR A N 1
ATOM 2517 C CA . THR A 1 322 ? -1.141 -15.750 20.378 1.00 83.88 322 THR A CA 1
ATOM 2518 C C . THR A 1 322 ? -1.724 -14.367 20.099 1.00 83.88 322 THR A C 1
ATOM 2520 O O . THR A 1 322 ? -2.578 -14.236 19.224 1.00 83.88 322 THR A O 1
ATOM 2523 N N . LEU A 1 323 ? -1.322 -13.342 20.858 1.00 85.56 323 LEU A N 1
ATOM 2524 C CA . LEU A 1 323 ? -1.835 -11.988 20.707 1.00 85.56 323 LEU A CA 1
ATOM 2525 C C . LEU A 1 323 ? -1.094 -11.278 19.571 1.00 85.56 323 LEU A C 1
ATOM 2527 O O . LEU A 1 323 ? 0.068 -10.895 19.700 1.00 85.56 323 LEU A O 1
ATOM 2531 N N . LEU A 1 324 ? -1.785 -11.099 18.449 1.00 88.38 324 LEU A N 1
ATOM 2532 C CA . LEU A 1 324 ? -1.278 -10.319 17.326 1.00 88.38 324 LEU A CA 1
ATOM 2533 C C . LEU A 1 324 ? -1.515 -8.819 17.570 1.00 88.38 324 LEU A C 1
ATOM 2535 O O . LEU A 1 324 ? -2.518 -8.456 18.192 1.00 88.38 324 LEU A O 1
ATOM 2539 N N . PRO A 1 325 ? -0.614 -7.938 17.099 1.00 91.25 325 PRO A N 1
ATOM 2540 C CA . PRO A 1 325 ? -0.820 -6.499 17.198 1.00 91.25 325 PRO A CA 1
ATOM 2541 C C . PRO A 1 325 ? -2.034 -6.059 16.374 1.00 91.25 325 PRO A C 1
ATOM 2543 O O . PRO A 1 325 ? -2.298 -6.594 15.297 1.00 91.25 325 PRO A O 1
ATOM 2546 N N . GLY A 1 326 ? -2.746 -5.055 16.881 1.00 91.31 326 GLY A N 1
ATOM 2547 C CA . GLY A 1 326 ? -3.792 -4.358 16.141 1.00 91.31 326 GLY A CA 1
ATOM 2548 C C . GLY A 1 326 ? -3.217 -3.257 15.254 1.00 91.31 326 GLY A C 1
ATOM 2549 O O . GLY A 1 326 ? -2.004 -3.056 15.198 1.00 91.31 326 GLY A O 1
ATOM 2550 N N . SER A 1 327 ? -4.099 -2.513 14.595 1.00 91.94 327 SER A N 1
ATOM 2551 C CA . SER A 1 327 ? -3.766 -1.523 13.570 1.00 91.94 327 SER A CA 1
ATOM 2552 C C . SER A 1 327 ? -4.642 -0.270 13.655 1.00 91.94 327 SER A C 1
ATOM 2554 O O . SER A 1 327 ? -5.731 -0.300 14.232 1.00 91.94 327 SER A O 1
ATOM 2556 N N . LEU A 1 328 ? -4.198 0.828 13.036 1.00 90.69 328 LEU A N 1
ATOM 2557 C CA . LEU A 1 328 ? -4.988 2.062 12.912 1.00 90.69 328 LEU A CA 1
ATOM 2558 C C . LEU A 1 328 ? -5.943 2.069 11.716 1.00 90.69 328 LEU A C 1
ATOM 2560 O O . LEU A 1 328 ? -6.795 2.963 11.612 1.00 90.69 328 LEU A O 1
ATOM 2564 N N . SER A 1 329 ? -5.787 1.103 10.809 1.00 88.38 329 SER A N 1
ATOM 2565 C CA . SER A 1 329 ? -6.598 0.982 9.604 1.00 88.38 329 SER A CA 1
ATOM 2566 C C . SER A 1 329 ? -8.091 0.951 9.932 1.00 88.38 329 SER A C 1
ATOM 2568 O O . SER A 1 329 ? -8.573 0.162 10.741 1.00 88.38 329 SER A O 1
ATOM 2570 N N . HIS A 1 330 ? -8.852 1.808 9.249 1.00 76.31 330 HIS A N 1
ATOM 2571 C CA . HIS A 1 330 ? -10.314 1.857 9.340 1.00 76.31 330 HIS A CA 1
ATOM 2572 C C . HIS A 1 330 ? -10.996 0.735 8.529 1.00 76.31 330 HIS A C 1
ATOM 2574 O O . HIS A 1 330 ? -12.225 0.693 8.444 1.00 76.31 330 HIS A O 1
ATOM 2580 N N . MET A 1 331 ? -10.197 -0.140 7.899 1.00 69.38 331 MET A N 1
ATOM 2581 C CA . MET A 1 331 ? -10.622 -1.260 7.057 1.00 69.38 331 MET A CA 1
ATOM 2582 C C . MET A 1 331 ? -11.699 -0.885 6.021 1.00 69.38 331 MET A C 1
ATOM 2584 O O . MET A 1 331 ? -12.599 -1.665 5.764 1.00 69.38 331 MET A O 1
ATOM 2588 N N . SER A 1 332 ? -11.639 0.293 5.385 1.00 60.34 332 SER A N 1
ATOM 2589 C CA . SER A 1 332 ? -12.534 0.794 4.307 1.00 60.34 332 SER A CA 1
ATOM 2590 C C . SER A 1 332 ? -14.069 0.773 4.521 1.00 60.34 332 SER A C 1
ATOM 2592 O O . SER A 1 332 ? -14.791 1.412 3.759 1.00 60.34 332 SER A O 1
ATOM 2594 N N . CYS A 1 333 ? -14.607 0.087 5.533 1.00 66.94 333 CYS A N 1
ATOM 2595 C CA . CYS A 1 333 ? -16.044 -0.079 5.751 1.00 66.94 333 CYS A CA 1
ATOM 2596 C C . CYS A 1 333 ? -16.571 0.737 6.939 1.00 66.94 333 CYS A C 1
ATOM 2598 O O . CYS A 1 333 ? -17.734 1.150 6.914 1.00 66.94 333 CYS A O 1
ATOM 2600 N N . ASP A 1 334 ? -15.741 1.039 7.948 1.00 83.50 334 ASP A N 1
ATOM 2601 C CA . ASP A 1 334 ? -16.178 1.830 9.101 1.00 83.50 334 ASP A CA 1
ATOM 2602 C C . ASP A 1 334 ? -15.945 3.336 8.894 1.00 83.50 334 ASP A C 1
ATOM 2604 O O . ASP A 1 334 ? -14.884 3.906 9.170 1.00 83.50 334 ASP A O 1
ATOM 2608 N N . LYS A 1 335 ? -17.005 4.021 8.452 1.00 87.81 335 LYS A N 1
ATOM 2609 C CA . LYS A 1 335 ? -17.017 5.481 8.270 1.00 87.81 335 LYS A CA 1
ATOM 2610 C C . LYS A 1 335 ? -16.761 6.256 9.567 1.00 87.81 335 LYS A C 1
ATOM 2612 O O . LYS A 1 335 ? -16.332 7.408 9.491 1.00 87.81 335 LYS A O 1
ATOM 2617 N N . ARG A 1 336 ? -17.051 5.684 10.742 1.00 91.75 336 ARG A N 1
ATOM 2618 C CA . ARG A 1 336 ? -16.788 6.329 12.040 1.00 91.75 336 ARG A CA 1
ATOM 2619 C C . ARG A 1 336 ? -15.286 6.359 12.300 1.00 91.75 336 ARG A C 1
ATOM 2621 O O . ARG A 1 336 ? -14.749 7.426 12.586 1.00 91.75 336 ARG A O 1
ATOM 2628 N N . ALA A 1 337 ? -14.605 5.231 12.099 1.00 91.06 337 ALA A N 1
ATOM 2629 C CA . ALA A 1 337 ? -13.154 5.125 12.245 1.00 91.06 337 ALA A CA 1
ATOM 2630 C C . ALA A 1 337 ? -12.401 6.044 11.264 1.00 91.06 337 ALA A C 1
ATOM 2632 O O . ALA A 1 337 ? -11.428 6.695 11.643 1.00 91.06 337 ALA A O 1
ATOM 2633 N N . LEU A 1 338 ? -12.887 6.198 10.025 1.00 89.44 338 LEU A N 1
ATOM 2634 C CA . LEU A 1 338 ? -12.318 7.161 9.068 1.00 89.44 338 LEU A CA 1
ATOM 2635 C C . LEU A 1 338 ? -12.461 8.623 9.539 1.00 89.44 338 LEU A C 1
ATOM 2637 O O . LEU A 1 338 ? -11.546 9.435 9.374 1.00 89.44 338 LEU A O 1
ATOM 2641 N N . LYS A 1 339 ? -13.604 8.978 10.142 1.00 91.69 339 LYS A N 1
ATOM 2642 C CA . LYS A 1 339 ? -13.822 10.318 10.713 1.00 91.69 339 LYS A CA 1
ATOM 2643 C C . LYS A 1 339 ? -12.917 10.581 11.911 1.00 91.69 339 LYS A C 1
ATOM 2645 O O . LYS A 1 339 ? -12.361 11.671 12.005 1.00 91.69 339 LYS A O 1
ATOM 2650 N N . VAL A 1 340 ? -12.744 9.596 12.793 1.00 92.44 340 VAL A N 1
ATOM 2651 C CA . VAL A 1 340 ? -11.805 9.689 13.920 1.00 92.44 340 VAL A CA 1
ATOM 2652 C C . VAL A 1 340 ? -10.384 9.888 13.407 1.00 92.44 340 VAL A C 1
ATOM 2654 O O . VAL A 1 340 ? -9.717 10.821 13.841 1.00 92.44 340 VAL A O 1
ATOM 2657 N N . LEU A 1 341 ? -9.939 9.088 12.436 1.00 91.12 341 LEU A N 1
ATOM 2658 C CA . LEU A 1 341 ? -8.605 9.218 11.845 1.00 91.12 341 LEU A CA 1
ATOM 2659 C C . LEU A 1 341 ? -8.390 10.604 11.208 1.00 91.12 341 LEU A C 1
ATOM 2661 O O . LEU A 1 341 ? -7.349 11.240 11.394 1.00 91.12 341 LEU A O 1
ATOM 2665 N N . SER A 1 342 ? -9.424 11.128 10.544 1.00 91.50 342 SER A N 1
ATOM 2666 C CA . SER A 1 342 ? -9.426 12.496 10.016 1.00 91.50 342 SER A CA 1
ATOM 2667 C C . SER A 1 342 ? -9.336 13.557 11.112 1.00 91.50 342 SER A C 1
ATOM 2669 O O . SER A 1 342 ? -8.578 14.511 10.956 1.00 91.50 342 SER A O 1
ATOM 2671 N N . ALA A 1 343 ? -10.033 13.387 12.237 1.00 92.00 343 ALA A N 1
ATOM 2672 C CA . ALA A 1 343 ? -9.931 14.294 13.378 1.00 92.00 343 ALA A CA 1
ATOM 2673 C C . ALA A 1 343 ? -8.555 14.210 14.064 1.00 92.00 343 ALA A C 1
ATOM 2675 O O . ALA A 1 343 ? -8.002 15.234 14.453 1.00 92.00 343 ALA A O 1
ATOM 2676 N N . LEU A 1 344 ? -7.957 13.016 14.159 1.00 89.75 344 LEU A N 1
ATOM 2677 C CA . LEU A 1 344 ? -6.600 12.831 14.689 1.00 89.75 344 LEU A CA 1
ATOM 2678 C C . LEU A 1 344 ? -5.544 13.548 13.836 1.00 89.75 344 LEU A C 1
ATOM 2680 O O . LEU A 1 344 ? -4.537 14.010 14.380 1.00 89.75 344 LEU A O 1
ATOM 2684 N N . THR A 1 345 ? -5.779 13.645 12.524 1.00 89.25 345 THR A N 1
ATOM 2685 C CA . THR A 1 345 ? -4.898 14.350 11.581 1.00 89.25 345 THR A CA 1
ATOM 2686 C C . THR A 1 345 ? -5.154 15.857 11.560 1.00 89.25 345 THR A C 1
ATOM 2688 O O . THR A 1 345 ? -4.203 16.623 11.518 1.00 89.25 345 THR A O 1
ATOM 2691 N N . ASN A 1 346 ? -6.414 16.300 11.579 1.00 89.12 346 ASN A N 1
ATOM 2692 C CA . ASN A 1 346 ? -6.771 17.671 11.190 1.00 89.12 346 ASN A CA 1
ATOM 2693 C C . ASN A 1 346 ? -7.343 18.540 12.322 1.00 89.12 346 ASN A C 1
ATOM 2695 O O . ASN A 1 346 ? -7.620 19.718 12.097 1.00 89.12 346 ASN A O 1
ATOM 2699 N N . SER A 1 347 ? -7.583 17.985 13.510 1.00 89.19 347 SER A N 1
ATOM 2700 C CA . SER A 1 347 ? -8.261 18.682 14.611 1.00 89.19 347 SER A CA 1
ATOM 2701 C C . SER A 1 347 ? -7.424 18.696 15.885 1.00 89.19 347 SER A C 1
ATOM 2703 O O . SER A 1 347 ? -6.407 18.008 16.008 1.00 89.19 347 SER A O 1
ATOM 2705 N N . SER A 1 348 ? -7.865 19.481 16.871 1.00 85.62 348 SER A N 1
ATOM 2706 C CA . SER A 1 348 ? -7.212 19.473 18.173 1.00 85.62 348 SER A CA 1
ATOM 2707 C C . SER A 1 348 ? -7.364 18.104 18.841 1.00 85.62 348 SER A C 1
ATOM 2709 O O . SER A 1 348 ? -8.364 17.400 18.682 1.00 85.62 348 SER A O 1
ATOM 2711 N N . LYS A 1 349 ? -6.395 17.750 19.689 1.00 83.88 349 LYS A N 1
ATOM 2712 C CA . LYS A 1 349 ? -6.440 16.521 20.492 1.00 83.88 349 LYS A CA 1
ATOM 2713 C C . LYS A 1 349 ? -7.764 16.353 21.251 1.00 83.88 349 LYS A C 1
ATOM 2715 O O . LYS A 1 349 ? -8.282 15.246 21.346 1.00 83.88 349 LYS A O 1
ATOM 2720 N N . LYS A 1 350 ? -8.295 17.440 21.823 1.00 85.38 350 LYS A N 1
ATOM 2721 C CA . LYS A 1 350 ? -9.535 17.406 22.610 1.00 85.38 350 LYS A CA 1
ATOM 2722 C C . LYS A 1 350 ? -10.733 17.029 21.737 1.00 85.38 350 LYS A C 1
ATOM 2724 O O . LYS A 1 350 ? -11.526 16.193 22.150 1.00 85.38 350 LYS A O 1
ATOM 2729 N N . GLU A 1 351 ? -10.841 17.619 20.549 1.00 88.94 351 GLU A N 1
ATOM 2730 C CA . GLU A 1 351 ? -11.926 17.339 19.601 1.00 88.94 351 GLU A CA 1
ATOM 2731 C C . GLU A 1 351 ? -11.849 15.909 19.071 1.00 88.94 351 GLU A C 1
ATOM 2733 O O . GLU A 1 351 ? -12.855 15.204 19.075 1.00 88.94 351 GLU A O 1
ATOM 2738 N N . ALA A 1 352 ? -10.654 15.449 18.689 1.00 89.50 352 ALA A N 1
ATOM 2739 C CA . ALA A 1 352 ? -10.461 14.088 18.197 1.00 89.50 352 ALA A CA 1
ATOM 2740 C C . ALA A 1 352 ? -10.837 13.035 19.254 1.00 89.50 352 ALA A C 1
ATOM 2742 O O . ALA A 1 352 ? -11.541 12.073 18.947 1.00 89.50 352 ALA A O 1
ATOM 2743 N N . LEU A 1 353 ? -10.429 13.242 20.513 1.00 88.50 353 LEU A N 1
ATOM 2744 C CA . LEU A 1 353 ? -10.777 12.344 21.618 1.00 88.50 353 LEU A CA 1
ATOM 2745 C C . LEU A 1 353 ? -12.262 12.406 21.986 1.00 88.50 353 LEU A C 1
ATOM 2747 O O . LEU A 1 353 ? -12.836 11.373 22.316 1.00 88.50 353 LEU A O 1
ATOM 2751 N N . ALA A 1 354 ? -12.889 13.583 21.925 1.00 89.88 354 ALA A N 1
ATOM 2752 C CA . ALA A 1 354 ? -14.326 13.711 22.156 1.00 89.88 354 ALA A CA 1
ATOM 2753 C C . ALA A 1 354 ? -15.131 12.961 21.086 1.00 89.88 354 ALA A C 1
ATOM 2755 O O . ALA A 1 354 ? -16.047 12.213 21.421 1.00 89.88 354 ALA A O 1
ATOM 2756 N N . LEU A 1 355 ? -14.739 13.089 19.813 1.00 92.88 355 LEU A N 1
ATOM 2757 C CA . LEU A 1 355 ? -15.369 12.366 18.710 1.00 92.88 355 LEU A CA 1
ATOM 2758 C C . LEU A 1 355 ? -15.205 10.848 18.863 1.00 92.88 355 LEU A C 1
ATOM 2760 O O . LEU A 1 355 ? -16.186 10.112 18.782 1.00 92.88 355 LEU A O 1
ATOM 2764 N N . LEU A 1 356 ? -13.984 10.381 19.131 1.00 92.31 356 LEU A N 1
ATOM 2765 C CA . LEU A 1 356 ? -13.704 8.968 19.390 1.00 92.31 356 LEU A CA 1
ATOM 2766 C C . LEU A 1 356 ? -14.540 8.429 20.560 1.00 92.31 356 LEU A C 1
ATOM 2768 O O . LEU A 1 356 ? -15.177 7.386 20.426 1.00 92.31 356 LEU A O 1
ATOM 2772 N N . ASN A 1 357 ? -14.588 9.160 21.678 1.00 92.19 357 ASN A N 1
ATOM 2773 C CA . ASN A 1 357 ? -15.389 8.783 22.839 1.00 92.19 357 ASN A CA 1
ATOM 2774 C C . ASN A 1 357 ? -16.877 8.674 22.487 1.00 92.19 357 ASN A C 1
ATOM 2776 O O . ASN A 1 357 ? -17.498 7.681 22.847 1.00 92.19 357 ASN A O 1
ATOM 2780 N N . SER A 1 358 ? -17.429 9.638 21.739 1.00 93.50 358 SER A N 1
ATOM 2781 C CA . SER A 1 358 ? -18.839 9.602 21.327 1.00 93.50 358 SER A CA 1
ATOM 2782 C C . SER A 1 358 ? -19.178 8.336 20.532 1.00 93.50 358 SER A C 1
ATOM 2784 O O . SER A 1 358 ? -20.154 7.663 20.850 1.00 93.50 358 SER A O 1
ATOM 2786 N N . TYR A 1 359 ? -18.327 7.931 19.581 1.00 94.44 359 TYR A N 1
ATOM 2787 C CA . TYR A 1 359 ? -18.563 6.719 18.791 1.00 94.44 359 TYR A CA 1
ATOM 2788 C C . TYR A 1 359 ? -18.378 5.423 19.585 1.00 94.44 359 TYR A C 1
ATOM 2790 O O . TYR A 1 359 ? -19.108 4.461 19.342 1.00 94.44 359 TYR A O 1
ATOM 2798 N N . ILE A 1 360 ? -17.439 5.382 20.534 1.00 92.31 360 ILE A N 1
ATOM 2799 C CA . ILE A 1 360 ? -17.258 4.221 21.419 1.00 92.31 360 ILE A CA 1
ATOM 2800 C C . ILE A 1 360 ? -18.449 4.085 22.378 1.00 92.31 360 ILE A C 1
ATOM 2802 O O . ILE A 1 360 ? -18.969 2.984 22.551 1.00 92.31 360 ILE A O 1
ATOM 2806 N N . VAL A 1 361 ? -18.918 5.190 22.963 1.00 92.12 361 VAL A N 1
ATOM 2807 C CA . VAL A 1 361 ? -20.094 5.210 23.846 1.00 92.12 361 VAL A CA 1
ATOM 2808 C C . VAL A 1 361 ? -21.360 4.818 23.085 1.00 92.12 361 VAL A C 1
ATOM 2810 O O . VAL A 1 361 ? -22.131 3.993 23.571 1.00 92.12 361 VAL A O 1
ATOM 2813 N N . GLU A 1 362 ? -21.554 5.338 21.872 1.00 91.75 362 GLU A N 1
ATOM 2814 C CA . GLU A 1 362 ? -22.662 4.947 20.994 1.00 91.75 362 GLU A CA 1
ATOM 2815 C C . GLU A 1 362 ? -22.639 3.436 20.709 1.00 91.75 362 GLU A C 1
ATOM 2817 O O . GLU A 1 362 ? -23.676 2.773 20.788 1.00 91.75 362 GLU A O 1
ATOM 2822 N N . ALA A 1 363 ? -21.461 2.871 20.418 1.00 91.75 363 ALA A N 1
ATOM 2823 C CA . ALA A 1 363 ? -21.297 1.436 20.204 1.00 91.75 363 ALA A CA 1
ATOM 2824 C C . ALA A 1 363 ? -21.604 0.619 21.473 1.00 91.75 363 ALA A C 1
ATOM 2826 O O . ALA A 1 363 ? -22.314 -0.383 21.395 1.00 91.75 363 ALA A O 1
ATOM 2827 N N . ALA A 1 364 ? -21.138 1.065 22.643 1.00 90.75 364 ALA A N 1
ATOM 2828 C CA . ALA A 1 364 ? -21.380 0.384 23.916 1.00 90.75 364 ALA A CA 1
ATOM 2829 C C . ALA A 1 364 ? -22.870 0.404 24.301 1.00 90.75 364 ALA A C 1
ATOM 2831 O O . ALA A 1 364 ? -23.443 -0.627 24.645 1.00 90.75 364 ALA A O 1
ATOM 2832 N N . ASN A 1 365 ? -23.532 1.555 24.144 1.00 90.44 365 ASN A N 1
ATOM 2833 C CA . ASN A 1 365 ? -24.966 1.709 24.401 1.00 90.44 365 ASN A CA 1
ATOM 2834 C C . ASN A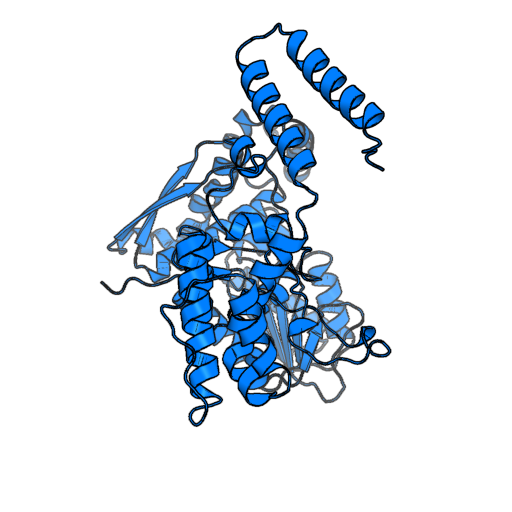 1 365 ? -25.833 0.866 23.445 1.00 90.44 365 ASN A C 1
ATOM 2836 O O . ASN A 1 365 ? -26.936 0.467 23.812 1.00 90.44 365 ASN A O 1
ATOM 2840 N N . ARG A 1 366 ? -25.367 0.601 22.214 1.00 88.62 366 ARG A N 1
ATOM 2841 C CA . 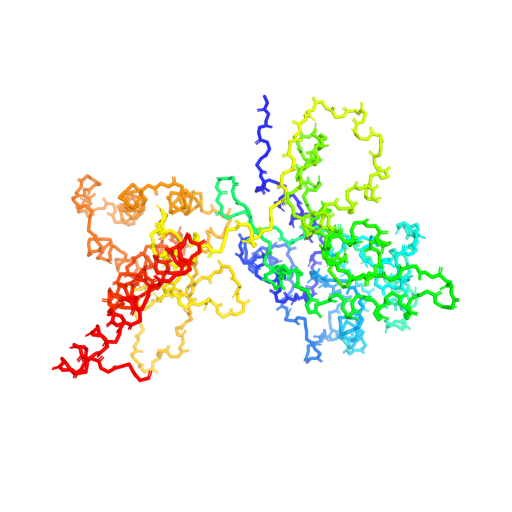ARG A 1 366 ? -26.047 -0.310 21.273 1.00 88.62 366 ARG A CA 1
ATOM 2842 C C . ARG A 1 366 ? -25.893 -1.773 21.656 1.00 88.62 366 ARG A C 1
ATOM 2844 O O . ARG A 1 366 ? -26.842 -2.528 21.477 1.00 88.62 366 ARG A O 1
ATOM 2851 N N . LYS A 1 367 ? -24.719 -2.154 22.162 1.00 85.31 367 LYS A N 1
ATOM 2852 C CA . LYS A 1 367 ? -24.438 -3.508 22.641 1.00 85.31 367 LYS A CA 1
ATOM 2853 C C . LYS A 1 367 ? -25.309 -3.864 23.853 1.00 85.31 367 LYS A C 1
ATOM 2855 O O . LYS A 1 367 ? -25.892 -4.941 23.884 1.00 85.31 367 LYS A O 1
ATOM 2860 N N . ASN A 1 368 ? -25.435 -2.943 24.812 1.00 82.50 368 ASN A N 1
ATOM 2861 C CA . ASN A 1 368 ? -26.166 -3.157 26.064 1.00 82.50 368 ASN A CA 1
ATOM 2862 C C . ASN A 1 368 ? -27.373 -2.199 26.189 1.00 82.50 368 ASN A C 1
ATOM 2864 O O . ASN A 1 368 ? -27.348 -1.287 27.019 1.00 82.50 368 ASN A O 1
ATOM 2868 N N . PRO A 1 369 ? -28.448 -2.368 25.392 1.00 75.81 369 PRO A N 1
ATOM 2869 C CA . PRO A 1 369 ? -29.569 -1.422 25.365 1.00 75.81 369 PRO A CA 1
ATOM 2870 C C . PRO A 1 369 ? -30.371 -1.371 26.677 1.00 75.81 369 PRO A C 1
ATOM 2872 O O . PRO A 1 369 ? -30.998 -0.348 26.959 1.00 75.81 369 PRO A O 1
ATOM 2875 N N . ASP A 1 370 ? -30.341 -2.451 27.464 1.00 75.94 370 ASP A N 1
ATOM 2876 C CA . ASP A 1 370 ? -31.082 -2.600 28.724 1.00 75.94 370 ASP A CA 1
ATOM 2877 C C . ASP A 1 370 ? -30.299 -2.107 29.958 1.00 75.94 370 ASP A C 1
ATOM 2879 O O . ASP A 1 370 ? -30.859 -1.990 31.051 1.00 75.94 370 ASP A O 1
ATOM 2883 N N . GLU A 1 371 ? -29.008 -1.796 29.805 1.00 77.69 371 GLU A N 1
ATOM 2884 C CA . GLU A 1 371 ? -28.188 -1.224 30.873 1.00 77.69 371 GLU A CA 1
ATOM 2885 C C . GLU A 1 371 ? -28.343 0.302 30.949 1.00 77.69 371 GLU A C 1
ATOM 2887 O O . GLU A 1 371 ? -28.843 0.976 30.042 1.00 77.69 371 GLU A O 1
ATOM 2892 N N . ARG A 1 372 ? -27.909 0.892 32.070 1.00 76.88 372 ARG A N 1
ATOM 2893 C CA . ARG A 1 372 ? -27.902 2.349 32.212 1.00 76.88 372 ARG A CA 1
ATOM 2894 C C . ARG A 1 372 ? -26.971 2.942 31.154 1.00 76.88 372 ARG A C 1
ATOM 2896 O O . ARG A 1 372 ? -25.759 2.769 31.249 1.00 76.88 372 ARG A O 1
ATOM 2903 N N . LYS A 1 373 ? -27.547 3.699 30.215 1.00 79.62 373 LYS A N 1
ATOM 2904 C CA . LYS A 1 373 ? -26.791 4.386 29.164 1.00 79.62 373 LYS A CA 1
ATOM 2905 C C . LYS A 1 373 ? -25.640 5.199 29.744 1.00 79.62 373 LYS A C 1
ATOM 2907 O O . LYS A 1 373 ? -25.823 5.967 30.695 1.00 79.62 373 LYS A O 1
ATOM 2912 N N . ILE A 1 374 ? -24.477 5.037 29.130 1.00 79.12 374 ILE A N 1
ATOM 2913 C CA . ILE A 1 374 ? -23.318 5.882 29.382 1.00 79.12 374 ILE A CA 1
ATOM 2914 C C . ILE A 1 374 ? -23.625 7.257 28.782 1.00 79.12 374 ILE A C 1
ATOM 2916 O O . ILE A 1 374 ? -24.079 7.351 27.640 1.00 79.12 374 ILE A O 1
ATOM 2920 N N . ASP A 1 375 ? -23.418 8.305 29.578 1.00 75.38 375 ASP A N 1
ATOM 2921 C CA . ASP A 1 375 ? -23.648 9.690 29.174 1.00 75.38 375 ASP A CA 1
ATOM 2922 C C . ASP A 1 375 ? -22.561 10.156 28.192 1.00 75.38 375 ASP A C 1
ATOM 2924 O O . ASP A 1 375 ? -21.368 10.147 28.519 1.00 75.38 375 ASP A O 1
ATOM 2928 N N . GLU A 1 376 ? -22.983 10.562 26.995 1.00 68.44 376 GLU A N 1
ATOM 2929 C CA . GLU A 1 376 ? -22.114 11.043 25.916 1.00 68.44 376 GLU A CA 1
ATOM 2930 C C . GLU A 1 376 ? -21.432 12.376 26.270 1.00 68.44 376 GLU A C 1
ATOM 2932 O O . GLU A 1 376 ? -20.304 12.610 25.834 1.00 68.44 376 GLU A O 1
ATOM 2937 N N . ASP A 1 377 ? -22.059 13.197 27.124 1.00 66.56 377 ASP A N 1
ATOM 2938 C CA . ASP A 1 377 ? -21.552 14.511 27.553 1.00 66.56 377 ASP A CA 1
ATOM 2939 C C . ASP A 1 377 ? -20.653 14.436 28.801 1.00 66.56 377 ASP A C 1
ATOM 2941 O O . ASP A 1 377 ? -20.162 15.453 29.311 1.00 66.56 377 ASP A O 1
ATOM 2945 N N . SER A 1 378 ? -20.409 13.226 29.313 1.00 68.56 378 SER A N 1
ATOM 2946 C CA . SER A 1 378 ? -19.536 13.024 30.466 1.00 68.56 378 SER A CA 1
ATOM 2947 C C . SER A 1 378 ? -18.094 13.468 30.179 1.00 68.56 378 SER A C 1
ATOM 2949 O O . SER A 1 378 ? -17.598 13.442 29.051 1.00 68.56 378 SER A O 1
ATOM 2951 N N . ALA A 1 379 ? -17.387 13.908 31.226 1.00 69.81 379 ALA A N 1
ATOM 2952 C CA . ALA A 1 379 ? -16.018 14.394 31.087 1.00 69.81 379 ALA A CA 1
ATOM 2953 C C . ALA A 1 379 ? -15.107 13.321 30.457 1.00 69.81 379 ALA A C 1
ATOM 2955 O O . ALA A 1 379 ? -14.822 12.284 31.064 1.00 69.81 379 ALA A O 1
ATOM 2956 N N . VAL A 1 380 ? -14.615 13.600 29.246 1.00 78.94 380 VAL A N 1
ATOM 2957 C CA . VAL A 1 380 ? -13.791 12.665 28.472 1.00 78.94 380 VAL A CA 1
ATOM 2958 C C . VAL A 1 380 ? -12.421 12.513 29.125 1.00 78.94 380 VAL A C 1
ATOM 2960 O O . VAL A 1 380 ? -11.602 13.437 29.140 1.00 78.94 380 VAL A O 1
ATOM 2963 N N . SER A 1 381 ? -12.155 11.317 29.645 1.00 78.50 381 SER A N 1
ATOM 2964 C CA . SER A 1 381 ? -10.843 10.919 30.141 1.00 78.50 381 SER A CA 1
ATOM 2965 C C . SER A 1 381 ? -10.399 9.623 29.470 1.00 78.50 381 SER A C 1
ATOM 2967 O O . SER A 1 381 ? -11.218 8.772 29.135 1.00 78.50 381 SER A O 1
ATOM 2969 N N . TYR A 1 382 ? -9.086 9.437 29.328 1.00 78.06 382 TYR A N 1
ATOM 2970 C CA . TYR A 1 382 ? -8.515 8.184 28.818 1.00 78.06 382 TYR A CA 1
ATOM 2971 C C . TYR A 1 382 ? -8.974 6.956 29.598 1.00 78.06 382 TYR A C 1
ATOM 2973 O O . TYR A 1 382 ? -9.182 5.900 29.017 1.00 78.06 382 TYR A O 1
ATOM 2981 N N . LYS A 1 383 ? -9.140 7.106 30.916 1.00 80.56 383 LYS A N 1
ATOM 2982 C CA . LYS A 1 383 ? -9.631 6.030 31.769 1.00 80.56 383 LYS A CA 1
ATOM 2983 C C . LYS A 1 383 ? -11.073 5.670 31.410 1.00 80.56 383 LYS A C 1
ATOM 2985 O O . LYS A 1 383 ? -11.370 4.497 31.264 1.00 80.56 383 LYS A O 1
ATOM 2990 N N . THR A 1 384 ? -11.925 6.672 31.198 1.00 83.62 384 THR A N 1
ATOM 2991 C CA . THR A 1 384 ? -13.324 6.470 30.793 1.00 83.62 384 THR A CA 1
ATOM 2992 C C . THR A 1 384 ? -13.419 5.755 29.442 1.00 83.62 384 THR A C 1
ATOM 2994 O O . THR A 1 384 ? -14.204 4.821 29.300 1.00 83.62 384 THR A O 1
ATOM 2997 N N . ILE A 1 385 ? -12.581 6.147 28.473 1.00 86.75 385 ILE A N 1
ATOM 2998 C CA . ILE A 1 385 ? -12.506 5.489 27.160 1.00 86.75 385 ILE A CA 1
ATOM 2999 C C . ILE A 1 385 ? -12.081 4.023 27.327 1.00 86.75 385 ILE A C 1
ATOM 3001 O O . ILE A 1 385 ? -12.787 3.135 26.863 1.00 86.75 385 ILE A O 1
ATOM 3005 N N . LEU A 1 386 ? -10.987 3.763 28.052 1.00 85.69 386 LEU A N 1
ATOM 3006 C CA . LEU A 1 386 ? -10.473 2.411 28.300 1.00 85.69 386 LEU A CA 1
ATOM 3007 C C . LEU A 1 386 ? -11.498 1.513 29.006 1.00 85.69 386 LEU A C 1
ATOM 3009 O O . LEU A 1 386 ? -11.690 0.359 28.635 1.00 85.69 386 LEU A O 1
ATOM 3013 N N . ASP A 1 387 ? -12.159 2.037 30.037 1.00 86.69 387 ASP A N 1
ATOM 3014 C CA . ASP A 1 387 ? -13.159 1.289 30.799 1.00 86.69 387 ASP A CA 1
ATOM 3015 C C . ASP A 1 387 ? -14.389 0.960 29.934 1.00 86.69 387 ASP A C 1
ATOM 3017 O O . ASP A 1 387 ? -14.998 -0.092 30.117 1.00 86.69 387 ASP A O 1
ATOM 3021 N N . THR A 1 388 ? -14.718 1.807 28.951 1.00 89.06 388 THR A N 1
ATOM 3022 C CA . THR A 1 388 ? -15.775 1.527 27.964 1.00 89.06 388 THR A CA 1
ATOM 3023 C C . THR A 1 388 ? -15.320 0.486 26.940 1.00 89.06 388 THR A C 1
ATOM 3025 O O . THR A 1 388 ? -16.057 -0.451 26.649 1.00 89.06 388 THR A O 1
ATOM 3028 N N . ILE A 1 389 ? -14.085 0.587 26.439 1.00 89.62 389 ILE A N 1
ATOM 3029 C CA . ILE A 1 389 ? -13.507 -0.368 25.481 1.00 89.62 389 ILE A CA 1
ATOM 3030 C C . ILE A 1 389 ? -13.453 -1.792 26.057 1.00 89.62 389 ILE A C 1
ATOM 3032 O O . ILE A 1 389 ? -13.815 -2.754 25.380 1.00 89.62 389 ILE A O 1
ATOM 3036 N N . LYS A 1 390 ? -13.071 -1.946 27.328 1.00 87.75 390 LYS A N 1
ATOM 3037 C CA . LYS A 1 390 ? -13.000 -3.260 27.991 1.00 87.75 390 LYS A CA 1
ATOM 3038 C C . LYS A 1 390 ? -14.330 -4.010 28.015 1.00 87.75 390 LYS A C 1
ATOM 3040 O O . LYS A 1 390 ? -14.326 -5.235 28.095 1.00 87.75 390 LYS A O 1
ATOM 3045 N N . GLN A 1 391 ? -15.460 -3.308 27.910 1.00 87.44 391 GLN A N 1
ATOM 3046 C CA . GLN A 1 391 ? -16.778 -3.945 27.854 1.00 87.44 391 GLN A CA 1
ATOM 3047 C C . GLN A 1 391 ? -16.939 -4.825 26.610 1.00 87.44 391 GLN A C 1
ATOM 3049 O O . GLN A 1 391 ? -17.788 -5.710 26.612 1.00 87.44 391 GLN A O 1
ATOM 3054 N N . PHE A 1 392 ? -16.137 -4.626 25.560 1.00 88.75 392 PHE A N 1
ATOM 3055 C CA . PHE A 1 392 ? -16.188 -5.412 24.326 1.00 88.75 392 PHE A CA 1
ATOM 3056 C C . PHE A 1 392 ? -15.363 -6.706 24.387 1.00 88.75 392 PHE A C 1
ATOM 3058 O O . PHE A 1 392 ? -15.604 -7.596 23.580 1.00 88.75 392 PHE A O 1
ATOM 3065 N N . GLY A 1 393 ? -14.439 -6.855 25.344 1.00 80.38 393 GLY A N 1
ATOM 3066 C CA . GLY A 1 393 ? -13.430 -7.925 25.321 1.00 80.38 393 GLY A CA 1
ATOM 3067 C C . GLY A 1 393 ? -13.959 -9.361 25.430 1.00 80.38 393 GLY A C 1
ATOM 3068 O O . GLY A 1 393 ? -13.246 -10.299 25.086 1.00 80.38 393 GLY A O 1
ATOM 3069 N N . THR A 1 394 ? -15.202 -9.549 25.882 1.00 81.00 394 THR A N 1
ATOM 3070 C CA . THR A 1 394 ? -15.860 -10.865 25.981 1.00 81.00 394 THR A CA 1
ATOM 3071 C C . THR A 1 394 ? -16.897 -11.122 24.885 1.00 81.00 394 THR A C 1
ATOM 3073 O O . THR A 1 394 ? -17.453 -12.215 24.822 1.00 81.00 394 THR A O 1
ATOM 3076 N N . ASP A 1 395 ? -17.169 -10.137 24.025 1.00 86.00 395 ASP A N 1
ATOM 3077 C CA . ASP A 1 395 ? -18.186 -10.208 22.975 1.00 86.00 395 ASP A CA 1
ATOM 3078 C C . ASP A 1 395 ? -17.530 -10.049 21.606 1.00 86.00 395 ASP A C 1
ATOM 3080 O O . ASP A 1 395 ? -17.234 -8.943 21.147 1.00 86.00 395 ASP A O 1
ATOM 3084 N N . GLN A 1 396 ? -17.280 -11.190 20.968 1.00 85.25 396 GLN A N 1
ATOM 3085 C CA . GLN A 1 396 ? -16.563 -11.254 19.703 1.00 85.25 396 GLN A CA 1
ATOM 3086 C C . GLN A 1 396 ? -17.314 -10.550 18.566 1.00 85.25 396 GLN A C 1
ATOM 3088 O O . GLN A 1 396 ? -16.674 -9.913 17.733 1.00 85.25 396 GLN A O 1
ATOM 3093 N N . GLU A 1 397 ? -18.642 -10.650 18.517 1.00 87.94 397 GLU A N 1
ATOM 3094 C CA . GLU A 1 397 ? -19.445 -10.047 17.449 1.00 87.94 397 GLU A CA 1
ATOM 3095 C C . GLU A 1 397 ? -19.440 -8.522 17.584 1.00 87.94 397 GLU A C 1
ATOM 3097 O O . GLU A 1 397 ? -19.048 -7.818 16.651 1.00 87.94 397 GLU A O 1
ATOM 3102 N N . ALA A 1 398 ? -19.722 -8.008 18.788 1.00 88.69 398 ALA A N 1
ATOM 3103 C CA . ALA A 1 398 ? -19.665 -6.573 19.046 1.00 88.69 398 ALA A CA 1
ATOM 3104 C C . ALA A 1 398 ? -18.253 -5.997 18.856 1.00 88.69 398 ALA A C 1
ATOM 3106 O O . ALA A 1 398 ? -18.110 -4.848 18.422 1.00 88.69 398 ALA A O 1
ATOM 3107 N N . PHE A 1 399 ? -17.207 -6.768 19.175 1.00 88.50 399 PHE A N 1
ATOM 3108 C CA . PHE A 1 399 ? -15.831 -6.387 18.874 1.00 88.50 399 PHE A CA 1
ATOM 3109 C C . PHE A 1 399 ? -15.604 -6.282 17.364 1.00 88.50 399 PHE A C 1
ATOM 3111 O O . PHE A 1 399 ? -15.135 -5.241 16.914 1.00 88.50 399 PHE A O 1
ATOM 3118 N N . LEU A 1 400 ? -15.943 -7.312 16.581 1.00 87.38 400 LEU A N 1
ATOM 3119 C CA . LEU A 1 400 ? -15.710 -7.330 15.131 1.00 87.38 400 LEU A CA 1
ATOM 3120 C C . LEU A 1 400 ? -16.418 -6.167 14.423 1.00 87.38 400 LEU A C 1
ATOM 3122 O O . LEU A 1 400 ? -15.802 -5.497 13.593 1.00 87.38 400 LEU A O 1
ATOM 3126 N N . ASP A 1 401 ? -17.646 -5.845 14.830 1.00 88.75 401 ASP A N 1
ATOM 3127 C CA . ASP A 1 401 ? -18.428 -4.727 14.284 1.00 88.75 401 ASP A CA 1
ATOM 3128 C C . ASP A 1 401 ? -17.844 -3.338 14.598 1.00 88.75 401 ASP A C 1
ATOM 3130 O O . ASP A 1 401 ? -18.206 -2.336 13.971 1.00 88.75 401 ASP A O 1
ATOM 3134 N N . ASN A 1 402 ? -16.954 -3.243 15.590 1.00 91.19 402 ASN A N 1
ATOM 3135 C CA . ASN A 1 402 ? -16.379 -1.981 16.059 1.00 91.19 402 ASN A CA 1
ATOM 3136 C C . ASN A 1 402 ? -14.843 -2.013 16.129 1.00 91.19 402 ASN A C 1
ATOM 3138 O O . ASN A 1 402 ? -14.235 -1.104 16.697 1.00 91.19 402 ASN A O 1
ATOM 3142 N N . ALA A 1 403 ? -14.199 -3.021 15.534 1.00 90.06 403 ALA A N 1
ATOM 3143 C CA . ALA A 1 403 ? -12.791 -3.335 15.772 1.00 90.06 403 ALA A CA 1
ATOM 3144 C C . ALA A 1 403 ? -11.863 -2.160 15.441 1.00 90.06 403 ALA A C 1
ATOM 3146 O O . ALA A 1 403 ? -10.956 -1.860 16.215 1.00 90.06 403 ALA A O 1
ATOM 3147 N N . ALA A 1 404 ? -12.111 -1.465 14.327 1.00 91.31 404 ALA A N 1
ATOM 3148 C CA . ALA A 1 404 ? -11.322 -0.306 13.920 1.00 91.31 404 ALA A CA 1
ATOM 3149 C C . ALA A 1 404 ? -11.415 0.852 14.931 1.00 91.31 404 ALA A C 1
ATOM 3151 O O . ALA A 1 404 ? -10.399 1.432 15.308 1.00 91.31 404 ALA A O 1
ATOM 3152 N N . LEU A 1 405 ? -12.622 1.168 15.416 1.00 92.19 405 LEU A N 1
ATOM 3153 C CA . LEU A 1 405 ? -12.826 2.217 16.420 1.00 92.19 405 LEU A CA 1
ATOM 3154 C C . LEU A 1 405 ? -12.162 1.876 17.753 1.00 92.19 405 LEU A C 1
ATOM 3156 O O . LEU A 1 405 ? -11.523 2.732 18.360 1.00 92.19 405 LEU A O 1
ATOM 3160 N N . LEU A 1 406 ? -12.318 0.632 18.205 1.00 92.38 406 LEU A N 1
ATOM 3161 C CA . LEU A 1 406 ? -11.767 0.169 19.475 1.00 92.38 406 LEU A CA 1
ATOM 3162 C C . LEU A 1 406 ? -10.230 0.176 19.450 1.00 92.38 406 LEU A C 1
ATOM 3164 O O . LEU A 1 406 ? -9.605 0.659 20.391 1.00 92.38 406 LEU A O 1
ATOM 3168 N N . GLN A 1 407 ? -9.618 -0.257 18.344 1.00 92.19 407 GLN A N 1
ATOM 3169 C CA . GLN A 1 407 ? -8.163 -0.212 18.153 1.00 92.19 407 GLN A CA 1
ATOM 3170 C C . GLN A 1 407 ? -7.624 1.224 18.065 1.00 92.19 407 GLN A C 1
ATOM 3172 O O . GLN A 1 407 ? -6.611 1.554 18.690 1.00 92.19 407 GLN A O 1
ATOM 3177 N N . GLN A 1 408 ? -8.324 2.123 17.362 1.00 91.44 408 GLN A N 1
ATOM 3178 C CA . GLN A 1 408 ? -8.002 3.553 17.397 1.00 91.44 408 GLN A CA 1
ATOM 3179 C C . GLN A 1 408 ? -8.122 4.111 18.824 1.00 91.44 408 GLN A C 1
ATOM 3181 O O . GLN A 1 408 ? -7.293 4.921 19.238 1.00 91.44 408 GLN A O 1
ATOM 3186 N N . GLY A 1 409 ? -9.102 3.646 19.601 1.00 90.06 409 GLY A N 1
ATOM 3187 C CA . GLY A 1 409 ? -9.252 3.930 21.027 1.00 90.06 409 GLY A CA 1
ATOM 3188 C C . GLY A 1 409 ? -8.011 3.588 21.851 1.00 90.06 409 GLY A C 1
ATOM 3189 O O . GLY A 1 409 ? -7.444 4.468 22.505 1.00 90.06 409 GLY A O 1
ATOM 3190 N N . GLU A 1 410 ? -7.556 2.339 21.762 1.00 87.81 410 GLU A N 1
ATOM 3191 C CA . GLU A 1 410 ? -6.384 1.837 22.494 1.00 87.81 410 GLU A CA 1
ATOM 3192 C C . GLU A 1 410 ? -5.089 2.562 22.120 1.00 87.81 410 GLU A C 1
ATOM 3194 O O . GLU A 1 410 ? -4.325 2.985 22.989 1.00 87.81 410 GLU A O 1
ATOM 3199 N N . THR A 1 411 ? -4.891 2.841 20.832 1.00 82.81 411 THR A N 1
ATOM 3200 C CA . THR A 1 411 ? -3.729 3.594 20.334 1.00 82.81 411 THR A CA 1
ATOM 3201 C C . THR A 1 411 ? -3.542 4.932 21.065 1.00 82.81 411 THR A C 1
ATOM 3203 O O . THR A 1 411 ? -2.429 5.331 21.425 1.00 82.81 411 THR A O 1
ATOM 3206 N N . ASN A 1 412 ? -4.643 5.649 21.306 1.00 73.12 412 ASN A N 1
ATOM 3207 C CA . ASN A 1 412 ? -4.615 6.949 21.973 1.00 73.12 412 ASN A CA 1
ATOM 3208 C C . ASN A 1 412 ? -4.195 6.837 23.453 1.00 73.12 412 ASN A C 1
ATOM 3210 O O . ASN A 1 412 ? -3.650 7.797 24.013 1.00 73.12 412 ASN A O 1
ATOM 3214 N N . ILE A 1 413 ? -4.444 5.688 24.085 1.00 68.31 413 ILE A N 1
ATOM 3215 C CA . ILE A 1 413 ? -4.100 5.397 25.481 1.00 68.31 413 ILE A CA 1
ATOM 3216 C C . ILE A 1 413 ? -2.632 4.972 25.584 1.00 68.31 413 ILE A C 1
ATOM 3218 O O . ILE A 1 413 ? -1.895 5.541 26.396 1.00 68.31 413 ILE A O 1
ATOM 3222 N N . ASP A 1 414 ? -2.178 4.063 24.720 1.00 60.31 414 ASP A N 1
ATOM 3223 C CA . ASP A 1 414 ? -0.783 3.613 24.678 1.00 60.31 414 ASP A CA 1
ATOM 3224 C C . ASP A 1 414 ? 0.174 4.769 24.383 1.00 60.31 414 ASP A C 1
ATOM 3226 O O . ASP A 1 414 ? 1.162 4.960 25.094 1.00 60.31 414 ASP A O 1
ATOM 3230 N N . GLY A 1 415 ? -0.169 5.645 23.431 1.00 55.81 415 GLY A N 1
ATOM 3231 C CA . GLY A 1 415 ? 0.619 6.844 23.124 1.00 55.81 415 GLY A CA 1
ATOM 3232 C C . GLY A 1 415 ? 0.794 7.805 24.313 1.00 55.81 415 GLY A C 1
ATOM 3233 O O . GLY A 1 415 ? 1.669 8.671 24.291 1.00 55.81 415 GLY A O 1
ATOM 3234 N N . LYS A 1 416 ? -0.010 7.667 25.379 1.00 59.66 416 LYS A N 1
ATOM 3235 C CA . LYS A 1 416 ? 0.179 8.379 26.651 1.00 59.66 416 LYS A CA 1
ATOM 3236 C C . LYS A 1 416 ? 1.081 7.612 27.627 1.00 59.66 416 LYS A C 1
ATOM 3238 O O . LYS A 1 416 ? 1.784 8.249 28.407 1.00 59.66 416 LYS A O 1
ATOM 3243 N N . LEU A 1 417 ? 1.053 6.280 27.621 1.00 50.28 417 LEU A N 1
ATOM 3244 C CA . LEU A 1 417 ? 1.848 5.431 28.517 1.00 50.28 417 LEU A CA 1
ATOM 3245 C C . LEU A 1 417 ? 3.343 5.440 28.162 1.00 50.28 417 LEU A C 1
ATOM 3247 O O . LEU A 1 417 ? 4.173 5.371 29.064 1.00 50.28 417 LEU A O 1
ATOM 3251 N N . TYR A 1 418 ? 3.696 5.677 26.895 1.00 51.53 418 TYR A N 1
ATOM 3252 C CA . TYR A 1 418 ? 5.084 5.912 26.462 1.00 51.53 418 TYR A CA 1
ATOM 3253 C C . TYR A 1 418 ? 5.672 7.278 26.911 1.00 51.53 418 TYR A C 1
ATOM 3255 O O . TYR A 1 418 ? 6.755 7.664 26.474 1.00 51.53 418 TYR A O 1
ATOM 3263 N N . LEU A 1 419 ? 5.023 8.019 27.827 1.00 47.88 419 LEU A N 1
ATOM 3264 C CA . LEU A 1 419 ? 5.576 9.229 28.464 1.00 47.88 419 LEU A CA 1
ATOM 3265 C C . LEU A 1 419 ? 6.436 8.944 29.725 1.00 47.88 419 LEU A C 1
ATOM 3267 O O . LEU A 1 419 ? 6.120 9.426 30.814 1.00 47.88 419 LEU A O 1
ATOM 3271 N N . PRO A 1 420 ? 7.623 8.334 29.584 1.00 48.50 420 PRO A N 1
ATOM 3272 C CA . PRO A 1 420 ? 8.791 8.807 30.330 1.00 48.50 420 PRO A CA 1
ATOM 3273 C C . PRO A 1 420 ? 9.686 9.714 29.468 1.00 48.50 420 PRO A C 1
ATOM 3275 O O . PRO A 1 420 ? 10.773 10.095 29.889 1.00 48.50 420 PRO A O 1
ATOM 3278 N N . LEU A 1 421 ? 9.247 10.082 28.258 1.00 51.34 421 LEU A N 1
ATOM 3279 C CA . LEU A 1 421 ? 10.038 10.843 27.286 1.00 51.34 421 LEU A CA 1
ATOM 3280 C C . LEU A 1 421 ? 10.047 12.373 27.470 1.00 51.34 421 LEU A C 1
ATOM 3282 O O . LEU A 1 421 ? 10.741 13.054 26.721 1.00 51.34 421 LEU A O 1
ATOM 3286 N N . SER A 1 422 ? 9.357 12.947 28.464 1.00 48.62 422 SER A N 1
ATOM 3287 C CA . SER A 1 422 ? 9.307 14.413 28.663 1.00 48.62 422 SER A CA 1
ATOM 3288 C C . SER A 1 422 ? 10.690 15.080 28.759 1.00 48.62 422 SER A C 1
ATOM 3290 O O . SER A 1 422 ? 10.847 16.239 28.384 1.00 48.62 422 SER A O 1
ATOM 3292 N N . VAL A 1 423 ? 11.713 14.340 29.196 1.00 48.25 423 VAL A N 1
ATOM 3293 C CA . VAL A 1 423 ? 13.097 14.823 29.298 1.00 48.25 423 VAL A CA 1
ATOM 3294 C C . VAL A 1 423 ? 13.881 14.662 27.984 1.00 48.25 423 VAL A C 1
ATOM 3296 O O . VAL A 1 423 ? 14.696 15.524 27.665 1.00 48.25 423 VAL A O 1
ATOM 3299 N N . LEU A 1 424 ? 13.628 13.610 27.191 1.00 51.53 424 LEU A N 1
ATOM 3300 C CA . LEU A 1 424 ? 14.184 13.487 25.831 1.00 51.53 424 LEU A CA 1
ATOM 3301 C C . LEU A 1 424 ? 13.551 14.532 24.897 1.00 51.53 424 LEU A C 1
ATOM 3303 O O . LEU A 1 424 ? 14.234 15.100 24.054 1.00 51.53 424 LEU A O 1
ATOM 3307 N N . HIS A 1 425 ? 12.271 14.845 25.110 1.00 54.81 425 HIS A N 1
ATOM 3308 C CA . HIS A 1 425 ? 11.550 15.906 24.409 1.00 54.81 425 HIS A CA 1
ATOM 3309 C C . HIS A 1 425 ? 12.177 17.279 24.655 1.00 54.81 425 HIS A C 1
ATOM 3311 O O . HIS A 1 425 ? 12.461 17.989 23.698 1.00 54.81 425 HIS A O 1
ATOM 3317 N N . CYS A 1 426 ? 12.482 17.606 25.914 1.00 50.91 426 CYS A N 1
ATOM 3318 C CA . CYS A 1 426 ? 13.187 18.838 26.267 1.00 50.91 426 CYS A CA 1
ATOM 3319 C C . CYS A 1 426 ? 14.582 18.901 25.612 1.00 50.91 426 CYS A C 1
ATOM 3321 O O . CYS A 1 426 ? 14.978 19.938 25.094 1.00 50.91 426 CYS A O 1
ATOM 3323 N N . LEU A 1 427 ? 15.308 17.777 25.557 1.00 55.19 427 LEU A N 1
ATOM 3324 C CA . LEU A 1 427 ? 16.613 17.692 24.889 1.00 55.19 427 LEU A CA 1
ATOM 3325 C C . LEU A 1 427 ? 16.521 17.907 23.372 1.00 55.19 427 LEU A C 1
ATOM 3327 O O . LEU A 1 427 ? 17.294 18.693 22.839 1.00 55.19 427 LEU A O 1
ATOM 3331 N N . ILE A 1 428 ? 15.586 17.252 22.678 1.00 57.97 428 ILE A N 1
ATOM 3332 C CA . ILE A 1 428 ? 15.403 17.409 21.225 1.00 57.97 428 ILE A CA 1
ATOM 3333 C C . ILE A 1 428 ? 14.951 18.831 20.888 1.00 57.97 428 ILE A C 1
ATOM 3335 O O . ILE A 1 428 ? 15.431 19.411 19.918 1.00 57.97 428 ILE A O 1
ATOM 3339 N N . GLU A 1 429 ? 14.070 19.415 21.697 1.00 57.66 429 GLU A N 1
ATOM 3340 C CA . GLU A 1 429 ? 13.590 20.784 21.518 1.00 57.66 429 GLU A CA 1
ATOM 3341 C C . GLU A 1 429 ? 14.717 21.805 21.736 1.00 57.66 429 GLU A C 1
ATOM 3343 O O . GLU A 1 429 ? 14.912 22.676 20.893 1.00 57.66 429 GLU A O 1
ATOM 3348 N N . ILE A 1 430 ? 15.539 21.638 22.781 1.00 57.88 430 ILE A N 1
ATOM 3349 C CA . ILE A 1 430 ? 16.743 22.454 23.020 1.00 57.88 430 ILE A CA 1
ATOM 3350 C C . ILE A 1 430 ? 17.769 22.275 21.895 1.00 57.88 430 ILE A C 1
ATOM 3352 O O . ILE A 1 430 ? 18.351 23.262 21.451 1.00 57.88 430 ILE A O 1
ATOM 3356 N N . ILE A 1 431 ? 17.990 21.050 21.406 1.00 60.59 431 ILE A N 1
ATOM 3357 C CA . ILE A 1 431 ? 18.906 20.784 20.287 1.00 60.59 431 ILE A CA 1
ATOM 3358 C C . ILE A 1 431 ? 18.390 21.443 19.005 1.00 60.59 431 ILE A C 1
ATOM 3360 O O . ILE A 1 431 ? 19.160 22.103 18.313 1.00 60.59 431 ILE A O 1
ATOM 3364 N N . SER A 1 432 ? 17.091 21.342 18.723 1.00 56.81 432 SER A N 1
ATOM 3365 C CA . SER A 1 432 ? 16.459 21.939 17.541 1.00 56.81 432 SER A CA 1
ATOM 3366 C C . SER A 1 432 ? 16.492 23.470 17.594 1.00 56.81 432 SER A C 1
ATOM 3368 O O . SER A 1 432 ? 16.904 24.105 16.626 1.00 56.81 432 SER A O 1
ATOM 3370 N N . LEU A 1 433 ? 16.151 24.073 18.742 1.00 58.41 433 LEU A N 1
ATOM 3371 C CA . LEU A 1 433 ? 16.304 25.513 19.008 1.00 58.41 433 LEU A CA 1
ATOM 3372 C C . LEU A 1 433 ? 17.767 25.959 18.910 1.00 58.41 433 LEU A C 1
ATOM 3374 O O . LEU A 1 433 ? 18.059 27.008 18.347 1.00 58.41 433 LEU A O 1
ATOM 3378 N N . GLY A 1 434 ? 18.695 25.151 19.414 1.00 56.50 434 GLY A N 1
ATOM 3379 C CA . GLY A 1 434 ? 20.129 25.381 19.310 1.00 56.50 434 GLY A CA 1
ATOM 3380 C C . GLY A 1 434 ? 20.632 25.398 17.876 1.00 56.50 434 GLY A C 1
ATOM 3381 O O . GLY A 1 434 ? 21.329 26.330 17.483 1.00 56.50 434 GLY A O 1
ATOM 3382 N N . MET A 1 435 ? 20.242 24.411 17.068 1.00 55.41 435 MET A N 1
ATOM 3383 C CA . MET A 1 435 ? 20.581 24.353 15.644 1.00 55.41 435 MET A CA 1
ATOM 3384 C C . MET A 1 435 ? 19.966 25.526 14.868 1.00 55.41 435 MET A C 1
ATOM 3386 O O . MET A 1 435 ? 20.646 26.130 14.042 1.00 55.41 435 MET A O 1
ATOM 3390 N N . LEU A 1 436 ? 18.725 25.907 15.188 1.00 54.28 436 LEU A N 1
ATOM 3391 C CA . LEU A 1 436 ? 18.048 27.085 14.637 1.00 54.28 436 LEU A CA 1
ATOM 3392 C C . LEU A 1 436 ? 18.779 28.397 14.961 1.00 54.28 436 LEU A C 1
ATOM 3394 O O . LEU A 1 436 ? 18.967 29.228 14.075 1.00 54.28 436 LEU A O 1
ATOM 3398 N N . MET A 1 437 ? 19.228 28.581 16.206 1.00 52.53 437 MET A N 1
ATOM 3399 C CA . MET A 1 437 ? 19.980 29.774 16.618 1.00 52.53 437 MET A CA 1
ATOM 3400 C C . MET A 1 437 ? 21.404 29.797 16.037 1.00 52.53 437 MET A C 1
ATOM 3402 O O . MET A 1 437 ? 21.909 30.861 15.678 1.00 52.53 437 MET A O 1
ATOM 3406 N N . SER A 1 438 ? 22.026 28.628 15.860 1.00 51.19 438 SER A N 1
ATOM 3407 C CA . SER A 1 438 ? 23.374 28.484 15.285 1.00 51.19 438 SER A CA 1
ATOM 3408 C C . SER A 1 438 ? 23.443 28.844 13.795 1.00 51.19 438 SER A C 1
ATOM 3410 O O . SER A 1 438 ? 24.490 29.268 13.314 1.00 51.19 438 SER A O 1
ATOM 3412 N N . LEU A 1 439 ? 22.334 28.706 13.058 1.00 49.81 439 LEU A N 1
ATOM 3413 C CA . LEU A 1 439 ? 22.238 29.108 11.647 1.00 49.81 439 LEU A CA 1
ATOM 3414 C C . LEU A 1 439 ? 22.115 30.634 11.460 1.00 49.81 439 LEU A C 1
ATOM 3416 O O . LEU A 1 439 ? 22.290 31.122 10.345 1.00 49.81 439 LEU A O 1
ATOM 3420 N N . GLY A 1 440 ? 21.841 31.388 12.534 1.00 48.06 440 GLY A N 1
ATOM 3421 C CA . GLY A 1 440 ? 21.747 32.853 12.523 1.00 48.06 440 GLY A CA 1
ATOM 3422 C C . GLY A 1 440 ? 22.959 33.586 13.106 1.00 48.06 440 GLY A C 1
ATOM 3423 O O . GLY A 1 440 ? 23.199 34.733 12.736 1.00 48.06 440 GLY A O 1
ATOM 3424 N N . PHE A 1 441 ? 23.744 32.949 13.982 1.00 41.34 441 PHE A N 1
ATOM 3425 C CA . PHE A 1 441 ? 24.909 33.572 14.615 1.00 41.34 441 PHE A CA 1
ATOM 3426 C C . PHE A 1 441 ? 26.066 32.580 14.742 1.00 41.34 441 PHE A C 1
ATOM 3428 O O . PHE A 1 441 ? 26.083 31.690 15.589 1.00 41.34 441 PHE A O 1
ATOM 3435 N N . ALA A 1 442 ? 27.077 32.768 13.897 1.00 41.34 442 ALA A N 1
ATOM 3436 C CA . ALA A 1 442 ? 28.341 32.054 13.961 1.00 41.34 442 ALA A CA 1
ATOM 3437 C C . ALA A 1 442 ? 29.209 32.570 15.125 1.00 41.34 442 ALA A C 1
ATOM 3439 O O . ALA A 1 442 ? 30.225 33.204 14.877 1.00 41.34 442 ALA A O 1
ATOM 3440 N N . SER A 1 443 ? 28.800 32.332 16.377 1.00 50.41 443 SER A N 1
ATOM 3441 C CA . SER A 1 443 ? 29.668 32.315 17.570 1.00 50.41 443 SER A CA 1
ATOM 3442 C C . SER A 1 443 ? 28.826 32.240 18.847 1.00 50.41 443 SER A C 1
ATOM 3444 O O . SER A 1 443 ? 28.530 33.274 19.434 1.00 50.41 443 SER A O 1
ATOM 3446 N N . ASP A 1 444 ? 28.468 31.054 19.338 1.00 51.06 444 ASP A N 1
ATOM 3447 C CA . ASP A 1 444 ? 28.011 30.967 20.730 1.00 51.06 444 ASP A CA 1
ATOM 3448 C C . ASP A 1 444 ? 28.449 29.662 21.401 1.00 51.06 444 ASP A C 1
ATOM 3450 O O . ASP A 1 444 ? 27.780 28.630 21.384 1.00 51.06 444 ASP A O 1
ATOM 3454 N N . THR A 1 445 ? 29.601 29.745 22.066 1.00 52.94 445 THR A N 1
ATOM 3455 C CA . THR A 1 445 ? 30.118 28.787 23.057 1.00 52.94 445 THR A CA 1
ATOM 3456 C C . THR A 1 445 ? 29.136 28.517 24.209 1.00 52.94 445 THR A C 1
ATOM 3458 O O . THR A 1 445 ? 29.271 27.513 24.909 1.00 52.94 445 THR A O 1
ATOM 3461 N N . ASN A 1 446 ? 28.118 29.365 24.383 1.00 55.66 446 ASN A N 1
ATOM 3462 C CA . ASN A 1 446 ? 27.079 29.238 25.404 1.00 55.66 446 ASN A CA 1
ATOM 3463 C C . ASN A 1 446 ? 26.131 28.044 25.188 1.00 55.66 446 ASN A C 1
ATOM 3465 O O . ASN A 1 446 ? 25.632 27.484 26.163 1.00 55.66 446 ASN A O 1
ATOM 3469 N N . PHE A 1 447 ? 25.906 27.607 23.944 1.00 54.38 447 PHE A N 1
ATOM 3470 C CA . PHE A 1 447 ? 24.984 26.501 23.659 1.00 54.38 447 PHE A CA 1
ATOM 3471 C C . PHE A 1 447 ? 25.532 25.145 24.126 1.00 54.38 447 PHE A C 1
ATOM 3473 O O . PHE A 1 447 ? 24.859 24.403 24.843 1.00 54.38 447 PHE A O 1
ATOM 3480 N N . THR A 1 448 ? 26.788 24.851 23.784 1.00 56.50 448 THR A N 1
ATOM 3481 C CA . THR A 1 448 ? 27.468 23.617 24.196 1.00 56.50 448 THR A CA 1
ATOM 3482 C C . THR A 1 448 ? 27.571 23.524 25.720 1.00 56.50 448 THR A C 1
ATOM 3484 O O . THR A 1 448 ? 27.333 22.461 26.286 1.00 56.50 448 THR A O 1
ATOM 3487 N N . LEU A 1 449 ? 27.845 24.644 26.400 1.00 59.72 449 LEU A N 1
ATOM 3488 C CA . LEU A 1 449 ? 27.857 24.720 27.866 1.00 59.72 449 LEU A CA 1
ATOM 3489 C C . LEU A 1 449 ? 26.468 24.484 28.478 1.00 59.72 449 LEU A C 1
ATOM 3491 O O . LEU A 1 449 ? 26.364 23.823 29.510 1.00 59.72 449 LEU A O 1
ATOM 3495 N N . GLY A 1 450 ? 25.403 24.961 27.827 1.00 57.66 450 GLY A N 1
ATOM 3496 C CA . GLY A 1 450 ? 24.021 24.689 28.225 1.00 57.66 450 GLY A CA 1
ATOM 3497 C C . GLY A 1 450 ? 23.658 23.203 28.136 1.00 57.66 450 GLY A C 1
ATOM 3498 O O . GLY A 1 450 ? 23.085 22.660 29.080 1.00 57.66 450 GLY A O 1
ATOM 3499 N N . ILE A 1 451 ? 24.053 22.521 27.052 1.00 59.41 451 ILE A N 1
ATOM 3500 C CA . ILE A 1 451 ? 23.869 21.066 26.912 1.00 59.41 451 ILE A CA 1
ATOM 3501 C C . ILE A 1 451 ? 24.669 20.309 27.978 1.00 59.41 451 ILE A C 1
ATOM 3503 O O . ILE A 1 451 ? 24.115 19.431 28.637 1.00 59.41 451 ILE A O 1
ATOM 3507 N N . ILE A 1 452 ? 25.942 20.662 28.186 1.00 63.44 452 ILE A N 1
ATOM 3508 C CA . ILE A 1 452 ? 26.810 20.012 29.182 1.00 63.44 452 ILE A CA 1
ATOM 3509 C C . ILE A 1 452 ? 26.237 20.173 30.596 1.00 63.44 452 ILE A C 1
ATOM 3511 O O . ILE A 1 452 ? 26.103 19.187 31.312 1.00 63.44 452 ILE A O 1
ATOM 3515 N N . SER A 1 453 ? 25.801 21.378 30.977 1.00 62.25 453 SER A N 1
ATOM 3516 C CA . SER A 1 453 ? 25.188 21.623 32.290 1.00 62.25 453 SER A CA 1
ATOM 3517 C C . SER A 1 453 ? 23.906 20.806 32.502 1.00 62.25 453 SER A C 1
ATOM 3519 O O . SER A 1 453 ? 23.649 20.319 33.607 1.00 62.25 453 SER A O 1
ATOM 3521 N N . LEU A 1 454 ? 23.116 20.602 31.442 1.00 56.72 454 LEU A N 1
ATOM 3522 C CA . LEU A 1 454 ? 21.915 19.774 31.495 1.00 56.72 454 LEU A CA 1
ATOM 3523 C C . LEU A 1 454 ? 22.258 18.284 31.663 1.00 56.72 454 LEU A C 1
ATOM 3525 O O . LEU A 1 454 ? 21.597 17.589 32.436 1.00 56.72 454 LEU A O 1
ATOM 3529 N N . LEU A 1 455 ? 23.291 17.798 30.967 1.00 59.72 455 LEU A N 1
ATOM 3530 C CA . LEU A 1 455 ? 23.797 16.427 31.090 1.00 59.72 455 LEU A CA 1
ATOM 3531 C C . LEU A 1 455 ? 24.390 16.163 32.485 1.00 59.72 455 LEU A C 1
ATOM 3533 O O . LEU A 1 455 ? 24.083 15.132 33.086 1.00 59.72 455 LEU A O 1
ATOM 3537 N N . ASP A 1 456 ? 25.132 17.115 33.052 1.00 63.09 456 ASP A N 1
ATOM 3538 C CA . ASP A 1 456 ? 25.675 17.022 34.413 1.00 63.09 456 ASP A CA 1
ATOM 3539 C C . ASP A 1 456 ? 24.563 16.995 35.469 1.00 63.09 456 ASP A C 1
ATOM 3541 O O . ASP A 1 456 ? 24.575 16.174 36.390 1.00 63.09 456 ASP A O 1
ATOM 3545 N N . HIS A 1 457 ? 23.529 17.829 35.314 1.00 59.56 457 HIS A N 1
ATOM 3546 C CA . HIS A 1 457 ? 22.354 17.791 36.192 1.00 59.56 457 HIS A CA 1
ATOM 3547 C C . HIS A 1 457 ? 21.618 16.446 36.133 1.00 59.56 457 HIS A C 1
ATOM 3549 O O . HIS A 1 457 ? 21.066 15.995 37.139 1.00 59.56 457 HIS A O 1
ATOM 3555 N N . ARG A 1 458 ? 21.619 15.773 34.974 1.00 57.50 458 ARG A N 1
ATOM 3556 C CA . ARG A 1 458 ? 21.044 14.426 34.819 1.00 57.50 458 ARG A CA 1
ATOM 3557 C C . ARG A 1 458 ? 21.876 13.356 35.505 1.00 57.50 458 ARG A C 1
ATOM 3559 O O . ARG A 1 458 ? 21.297 12.514 36.193 1.00 57.50 458 ARG A O 1
ATOM 3566 N N . HIS A 1 459 ? 23.197 13.406 35.338 1.00 62.44 459 HIS A N 1
ATOM 3567 C CA . HIS A 1 459 ? 24.117 12.507 36.028 1.00 62.44 459 HIS A CA 1
ATOM 3568 C C . HIS A 1 459 ? 23.916 12.605 37.547 1.00 62.44 459 HIS A C 1
ATOM 3570 O O . HIS A 1 459 ? 23.695 11.598 38.216 1.00 62.44 459 HIS A O 1
ATOM 3576 N N . ASN A 1 460 ? 23.814 13.832 38.063 1.00 64.88 460 ASN A N 1
ATOM 3577 C CA . ASN A 1 460 ? 23.572 14.106 39.481 1.00 64.88 460 ASN A CA 1
ATOM 3578 C C . ASN A 1 460 ? 22.186 13.659 39.986 1.00 64.88 460 ASN A C 1
ATOM 3580 O O . ASN A 1 460 ? 21.992 13.509 41.190 1.00 64.88 460 ASN A O 1
ATOM 3584 N N . LYS A 1 461 ? 21.218 13.431 39.088 1.00 57.75 461 LYS A N 1
ATOM 3585 C CA . LYS A 1 461 ? 19.878 12.908 39.407 1.00 57.75 461 LYS A CA 1
ATOM 3586 C C . LYS A 1 461 ? 19.716 11.407 39.140 1.00 57.75 461 LYS A C 1
ATOM 3588 O O . LYS A 1 461 ? 18.606 10.900 39.276 1.00 57.75 461 LYS A O 1
ATOM 3593 N N . GLY A 1 462 ? 20.781 10.702 38.751 1.00 46.88 462 GLY A N 1
ATOM 3594 C CA . GLY A 1 462 ? 20.735 9.266 38.453 1.00 46.88 462 GLY A CA 1
ATOM 3595 C C . GLY A 1 462 ? 19.940 8.906 37.191 1.00 46.88 462 GLY A C 1
ATOM 3596 O O . GLY A 1 462 ? 19.564 7.754 37.012 1.00 46.88 462 GLY A O 1
ATOM 3597 N N . LEU A 1 463 ? 19.668 9.879 36.314 1.00 45.59 463 LEU A N 1
ATOM 3598 C CA . LEU A 1 463 ? 18.901 9.700 35.076 1.00 45.59 463 LEU A CA 1
ATOM 3599 C C . LEU A 1 463 ? 19.850 9.444 33.897 1.00 45.59 463 LEU A C 1
ATOM 3601 O O . LEU A 1 463 ? 19.972 10.275 32.985 1.00 45.59 463 LEU A O 1
ATOM 3605 N N . VAL A 1 464 ? 20.553 8.314 33.950 1.00 43.22 464 VAL A N 1
ATOM 3606 C CA . VAL A 1 464 ? 21.483 7.873 32.901 1.00 43.22 464 VAL A CA 1
ATOM 3607 C C . VAL A 1 464 ? 20.684 7.395 31.683 1.00 43.22 464 VAL A C 1
ATOM 3609 O O . VAL A 1 464 ? 19.640 6.765 31.828 1.00 43.22 464 VAL A O 1
ATOM 3612 N N . ILE A 1 465 ? 21.134 7.774 30.488 1.00 42.53 465 ILE A N 1
ATOM 3613 C CA . ILE A 1 465 ? 20.661 7.204 29.222 1.00 42.53 465 ILE A CA 1
ATOM 3614 C C . ILE A 1 465 ? 21.579 6.004 28.974 1.00 42.53 465 ILE A C 1
ATOM 3616 O O . ILE A 1 465 ? 22.790 6.218 28.904 1.00 42.53 465 ILE A O 1
ATOM 3620 N N . GLU A 1 466 ? 21.039 4.783 28.946 1.00 31.61 466 GLU A N 1
ATOM 3621 C CA . GLU A 1 466 ? 21.782 3.616 28.435 1.00 31.61 466 GLU A CA 1
ATOM 3622 C C . GLU A 1 466 ? 22.003 3.725 26.926 1.00 31.61 466 GLU A C 1
ATOM 3624 O O . GLU A 1 466 ? 21.054 4.154 26.222 1.00 31.61 466 GLU A O 1
#